Protein AF-0000000078473807 (afdb_homodimer)

Secondary structure (DSSP, 8-state):
-GGG--TT--EEEE--TT-B-S-HHHHHHHHTTS-TTS--EEE---S-HHHHHHH-S---GGG-EEEEHHHHHHHHHTHHHHHHS-S-S-HHHHHHHHHHHH-----EE-TTB------B--HHHHTS----SBB--GGG-BTTB---HHHHGGGGGT-TT-TT-EEEETTTEEEETTTEEEE-TT--BTT----S---TTSPPB-TTSEEE-BSS----HHHH-SEEEPPPTTT-EEEEEEEEEEEE-TTS-EEEEEEEEEPPPB-SS-BPPPEEEEEEEE--/--TT--TT--EEEE--TT-B-S-HHHHHHHHTTS-TTS--EEE---S-HHHHHHH-S---GGG-EEEEHHHHHHHHHTHHHHHHS-S-S-HHHHHHHHHHHH-----EE-TTB------B--HHHHTS----SBB--GGG-BTTB---HHHHGGGGGT-TT-TT-EEEETTTEEEETTTEEEE-TT--BTT----S---TTSPPB-TTSEEE-BSS----HHHH-SEEEPPPTTT-EEEEEEEEEEEE-TTS-EEEEEEEEEPPPB-SS-BPPPEEEEEEEE--

Organism: Uncinula necator (NCBI:txid52586)

Solvent-accessible surface area (backbone atoms only — not comparable to full-atom values): 30952 Å² total; per-residue (Å²): 112,74,84,74,55,56,95,80,59,47,67,49,74,47,66,42,97,49,40,43,63,75,22,67,68,60,42,48,56,58,53,66,77,50,68,46,83,40,71,39,44,36,19,8,51,47,39,26,45,68,54,32,59,72,74,40,79,41,38,32,34,34,20,27,30,39,23,14,47,54,35,42,46,55,48,60,78,40,38,67,65,41,67,72,62,55,90,59,88,50,64,40,58,42,52,44,52,39,41,26,61,76,35,73,60,55,63,44,70,38,79,39,24,26,27,53,65,65,54,54,26,52,58,20,65,59,62,24,61,63,69,62,44,20,36,23,55,44,85,77,29,37,66,93,34,79,48,56,58,72,44,24,43,51,52,37,80,80,35,65,77,42,55,40,38,66,46,80,49,93,79,43,31,37,35,20,34,54,50,36,39,35,35,26,83,70,59,29,63,63,84,62,79,60,85,60,90,68,65,85,82,50,72,62,41,61,69,75,31,22,35,52,47,41,76,62,92,67,53,29,61,71,59,53,24,21,64,38,75,58,73,50,71,81,52,40,42,63,24,34,56,71,48,51,43,83,43,66,43,98,84,67,41,69,25,38,41,36,35,26,38,27,80,41,56,78,47,102,84,48,74,44,64,68,43,77,50,75,46,75,47,70,76,129,111,74,85,74,54,57,95,80,59,47,66,46,75,49,64,41,98,49,39,44,63,73,22,65,67,60,43,50,58,59,53,66,76,50,67,46,83,40,70,39,45,35,20,8,51,46,38,24,44,67,54,33,60,72,74,39,78,42,36,32,34,34,20,26,28,39,25,13,49,56,35,42,46,55,47,61,79,42,38,68,66,41,67,72,62,55,91,60,89,51,63,41,59,41,54,44,52,40,40,27,60,75,36,75,62,56,63,43,69,37,79,38,24,26,28,51,65,64,55,52,26,49,59,19,64,59,62,23,61,62,70,63,43,19,36,24,56,42,85,77,30,37,65,92,34,79,50,56,58,72,43,24,44,50,52,38,80,79,34,68,76,42,54,40,37,68,45,81,48,96,80,44,33,37,34,19,35,53,52,34,39,35,36,27,81,70,58,29,62,64,85,62,79,60,84,60,90,68,64,85,84,49,72,63,41,62,68,75,32,21,34,52,48,39,77,64,93,67,52,30,62,74,57,56,23,21,63,39,75,58,72,50,70,81,51,40,43,62,23,35,57,70,49,49,43,84,42,66,43,98,84,68,42,68,26,38,42,35,36,26,39,27,80,40,56,79,46,101,84,49,74,46,66,68,43,77,47,78,47,78,46,68,76,131

pLDDT: mean 90.56, std 11.17, range [39.12, 98.81]

Sequence (568 aa):
MYEARDNDTQWITCIDDDTFFPSIHDLQAMLANYDPKKQYYIGSLSEDWWAVKHYGLMAFGGAGIFLSLPMAEIIYKNRDSCGQNLRTTAGDITVMDCIYKFSTTKLTNVPALHQVDIHGDVSGLYESGREILSLHHWKEGSAGHKLEIEKMHLINSLCDSCFLQRWQFSSDLLLTNGFSITTYPHGHIANQENSGHVNLDVKKVSLDDVESTWNDDLDVLHSLAPTRQKMSSDSKKTYRLLDSVLIQDNNKRLAVHQIYILKGEENDHEIQGDSIMSLIWRRDMYEARDNDTQWITCIDDDTFFPSIHDLQAMLANYDPKKQYYIGSLSEDWWAVKHYGLMAFGGAGIFLSLPMAEIIYKNRDSCGQNLRTTAGDITVMDCIYKFSTTKLTNVPALHQVDIHGDVSGLYESGREILSLHHWKEGSAGHKLEIEKMHLINSLCDSCFLQRWQFSSDLLLTNGFSITTYPHGHIANQENSGHVNLDVKKVSLDDVESTWNDDLDVLHSLAPTRQKMSSDSKKTYRLLDSVLIQDNNKRLAVHQIYILKGEENDHEIQGDSIMSLIWRRD

Structure (mmCIF, N/CA/C/O backbone):
data_AF-0000000078473807-model_v1
#
loop_
_entity.id
_entity.type
_entity.pdbx_description
1 polymer 'Putative glycosyltransferase family 31 protein'
#
loop_
_atom_site.group_PDB
_atom_site.id
_atom_site.type_symbol
_atom_site.label_atom_id
_atom_site.label_alt_id
_atom_site.label_comp_id
_atom_site.label_asym_id
_atom_site.label_entity_id
_atom_site.label_seq_id
_atom_site.pdbx_PDB_ins_code
_atom_site.Cartn_x
_atom_site.Cartn_y
_atom_site.Cartn_z
_atom_site.occupancy
_atom_site.B_iso_or_equiv
_atom_site.auth_seq_id
_atom_site.auth_comp_id
_atom_site.auth_asym_id
_atom_site.auth_atom_id
_atom_site.pdbx_PDB_model_num
ATOM 1 N N . MET A 1 1 ? -25.109 -0.796 6.512 1 85.5 1 MET A N 1
ATOM 2 C CA . MET A 1 1 ? -24.703 0.23 5.559 1 85.5 1 MET A CA 1
ATOM 3 C C . MET A 1 1 ? -24.938 -0.23 4.125 1 85.5 1 MET A C 1
ATOM 5 O O . MET A 1 1 ? -25.5 0.512 3.318 1 85.5 1 MET A O 1
ATOM 9 N N . TYR A 1 2 ? -24.547 -1.522 3.781 1 87.94 2 TYR A N 1
ATOM 10 C CA . TYR A 1 2 ? -24.719 -2.027 2.426 1 87.94 2 TYR A CA 1
ATOM 11 C C . TYR A 1 2 ? -26.203 -2.08 2.059 1 87.94 2 TYR A C 1
ATOM 13 O O . TYR A 1 2 ? -26.578 -1.742 0.936 1 87.94 2 TYR A O 1
ATOM 21 N N . GLU A 1 3 ? -26.969 -2.477 2.977 1 89.12 3 GLU A N 1
ATOM 22 C CA . GLU A 1 3 ? -28.406 -2.594 2.727 1 89.12 3 GLU A CA 1
ATOM 23 C C . GLU A 1 3 ? -29.031 -1.226 2.486 1 89.12 3 GLU A C 1
ATOM 25 O O . GLU A 1 3 ? -30.078 -1.123 1.834 1 89.12 3 GLU A O 1
ATOM 30 N N . ALA A 1 4 ? -28.453 -0.2 2.982 1 89.75 4 ALA A N 1
ATOM 31 C CA . ALA A 1 4 ? -29 1.149 2.887 1 89.75 4 ALA A CA 1
ATOM 32 C C . ALA A 1 4 ? -28.578 1.821 1.582 1 89.75 4 ALA A C 1
ATOM 34 O O . ALA A 1 4 ? -28.969 2.961 1.311 1 89.75 4 ALA A O 1
ATOM 35 N N . ARG A 1 5 ? -27.906 1.063 0.68 1 88.81 5 ARG A N 1
ATOM 36 C CA . ARG A 1 5 ? -27.406 1.645 -0.56 1 88.81 5 ARG A CA 1
ATOM 37 C C . ARG A 1 5 ? -28.531 1.936 -1.532 1 88.81 5 ARG A C 1
ATOM 39 O O . ARG A 1 5 ? -29.594 1.312 -1.458 1 88.81 5 ARG A O 1
ATOM 46 N N . ASP A 1 6 ? -28.281 2.918 -2.326 1 91.31 6 ASP A N 1
ATOM 47 C CA . ASP A 1 6 ? -29.203 3.203 -3.428 1 91.31 6 ASP A CA 1
ATOM 48 C C . ASP A 1 6 ? -28.453 3.205 -4.766 1 91.31 6 ASP A C 1
ATOM 50 O O . ASP A 1 6 ? -27.312 2.754 -4.852 1 91.31 6 ASP A O 1
ATOM 54 N N . ASN A 1 7 ? -29.094 3.66 -5.809 1 90.38 7 ASN A N 1
ATOM 55 C CA . ASN A 1 7 ? -28.547 3.561 -7.152 1 90.38 7 ASN A CA 1
ATOM 56 C C . ASN A 1 7 ? -27.359 4.508 -7.348 1 90.38 7 ASN A C 1
ATOM 58 O O . ASN A 1 7 ? -26.562 4.336 -8.273 1 90.38 7 ASN A O 1
ATOM 62 N N . ASP A 1 8 ? -27.234 5.465 -6.438 1 92.06 8 ASP A N 1
ATOM 63 C CA . ASP A 1 8 ? -26.188 6.469 -6.602 1 92.06 8 ASP A CA 1
ATOM 64 C C . ASP A 1 8 ? -25 6.168 -5.691 1 92.06 8 ASP A C 1
ATOM 66 O O . ASP A 1 8 ? -23.969 6.832 -5.781 1 92.06 8 ASP A O 1
ATOM 70 N N . THR A 1 9 ? -25.141 5.156 -4.871 1 94.5 9 THR A N 1
ATOM 71 C CA . THR A 1 9 ? -24.078 4.816 -3.947 1 94.5 9 THR A CA 1
ATOM 72 C C . THR A 1 9 ? -22.906 4.156 -4.688 1 94.5 9 THR A C 1
ATOM 74 O O . THR A 1 9 ? -23.109 3.176 -5.41 1 94.5 9 THR A O 1
ATOM 77 N N . GLN A 1 10 ? -21.766 4.719 -4.523 1 94.56 10 GLN A N 1
ATOM 78 C CA . GLN A 1 10 ? -20.578 4.148 -5.164 1 94.56 10 GLN A CA 1
ATOM 79 C C . GLN A 1 10 ? -19.609 3.598 -4.129 1 94.56 10 GLN A C 1
ATOM 81 O O . GLN A 1 10 ? -18.906 2.615 -4.383 1 94.56 10 GLN A O 1
ATOM 86 N N . TRP A 1 11 ? -19.641 4.227 -2.982 1 97.25 11 TRP A N 1
ATOM 87 C CA . TRP A 1 11 ? -18.703 3.859 -1.931 1 97.25 11 TRP A CA 1
ATOM 88 C C . TRP A 1 11 ? -19.391 3.779 -0.578 1 97.25 11 TRP A C 1
ATOM 90 O O . TRP A 1 11 ? -20.328 4.539 -0.309 1 97.25 11 TRP A O 1
ATOM 100 N N . ILE A 1 12 ? -18.953 2.873 0.211 1 97.19 12 ILE A N 1
ATOM 101 C CA . ILE A 1 12 ? -19.344 2.789 1.612 1 97.19 12 ILE A CA 1
ATOM 102 C C . ILE A 1 12 ? -18.141 3.039 2.506 1 97.19 12 ILE A C 1
ATOM 104 O O . ILE A 1 12 ? -17.078 2.42 2.324 1 97.19 12 ILE A O 1
ATOM 108 N N . THR A 1 13 ? -18.312 3.936 3.416 1 96.88 13 THR A N 1
ATOM 109 C CA . THR A 1 13 ? -17.188 4.352 4.246 1 96.88 13 THR A CA 1
ATOM 110 C C . THR A 1 13 ? -17.453 4.039 5.715 1 96.88 13 THR A C 1
ATOM 112 O O . THR A 1 13 ? -18.547 4.293 6.219 1 96.88 13 THR A O 1
ATOM 115 N N . CYS A 1 14 ? -16.469 3.404 6.336 1 95.88 14 CYS A N 1
ATOM 116 C CA . CYS A 1 14 ? -16.469 3.195 7.781 1 95.88 14 CYS A CA 1
ATOM 117 C C . CYS A 1 14 ? -15.5 4.141 8.469 1 95.88 14 CYS A C 1
ATOM 119 O O . CYS A 1 14 ? -14.336 4.234 8.07 1 95.88 14 CYS A O 1
ATOM 121 N N . ILE A 1 15 ? -15.977 4.867 9.477 1 95.5 15 ILE A N 1
ATOM 122 C CA . ILE A 1 15 ? -15.117 5.836 10.148 1 95.5 15 ILE A CA 1
ATOM 123 C C . ILE A 1 15 ? -15.273 5.703 11.656 1 95.5 15 ILE A C 1
ATOM 125 O O . ILE A 1 15 ? -16.188 5.031 12.141 1 95.5 15 ILE A O 1
ATOM 129 N N . ASP A 1 16 ? -14.344 6.266 12.398 1 95 16 ASP A N 1
ATOM 130 C CA . ASP A 1 16 ? -14.469 6.41 13.844 1 95 16 ASP A CA 1
ATOM 131 C C . ASP A 1 16 ? -15.258 7.664 14.211 1 95 16 ASP A C 1
ATOM 133 O O . ASP A 1 16 ? -15.492 8.523 13.359 1 95 16 ASP A O 1
ATOM 137 N N . ASP A 1 17 ? -15.664 7.773 15.461 1 93.44 17 ASP A N 1
ATOM 138 C CA . ASP A 1 17 ? -16.516 8.875 15.891 1 93.44 17 ASP A CA 1
ATOM 139 C C . ASP A 1 17 ? -15.734 10.188 15.93 1 93.44 17 ASP A C 1
ATOM 141 O O . ASP A 1 17 ? -16.328 11.266 15.977 1 93.44 17 ASP A O 1
ATOM 145 N N . ASP A 1 18 ? -14.414 10.156 15.844 1 95 18 ASP A N 1
ATOM 146 C CA . ASP A 1 18 ? -13.625 11.383 15.82 1 95 18 ASP A CA 1
ATOM 147 C C . ASP A 1 18 ? -12.773 11.469 14.562 1 95 18 ASP A C 1
ATOM 149 O O . ASP A 1 18 ? -11.688 12.055 14.578 1 95 18 ASP A O 1
ATOM 153 N N . THR A 1 19 ? -13.195 10.766 13.539 1 96.94 19 THR A N 1
ATOM 154 C CA . THR A 1 19 ? -12.633 10.984 12.203 1 96.94 19 THR A CA 1
ATOM 155 C C . THR A 1 19 ? -13.188 12.266 11.594 1 96.94 19 THR A C 1
ATOM 157 O O . THR A 1 19 ? -14.383 12.547 11.703 1 96.94 19 THR A O 1
ATOM 160 N N . PHE A 1 20 ? -12.344 13.062 10.984 1 97.38 20 PHE A N 1
ATOM 161 C CA . PHE A 1 20 ? -12.758 14.312 10.359 1 97.38 20 PHE A CA 1
ATOM 162 C C . PHE A 1 20 ? -12.227 14.414 8.938 1 97.38 20 PHE A C 1
ATOM 164 O O . PHE A 1 20 ? -11.055 14.141 8.68 1 97.38 20 PHE A O 1
ATOM 171 N N . PHE A 1 21 ? -13.102 14.703 8.031 1 97.12 21 PHE A N 1
ATOM 172 C CA . PHE A 1 21 ? -12.727 14.945 6.641 1 97.12 21 PHE A CA 1
ATOM 173 C C . PHE A 1 21 ? -12.688 16.438 6.336 1 97.12 21 PHE A C 1
ATOM 175 O O . PHE A 1 21 ? -13.734 17.062 6.16 1 97.12 21 PHE A O 1
ATOM 182 N N . PRO A 1 22 ? -11.484 17.016 6.129 1 96.5 22 PRO A N 1
ATOM 183 C CA . PRO A 1 22 ? -11.336 18.469 5.906 1 96.5 22 PRO A CA 1
ATOM 184 C C . PRO A 1 22 ? -12.078 18.938 4.66 1 96.5 22 PRO A C 1
ATOM 186 O O . PRO A 1 22 ? -12.57 20.078 4.629 1 96.5 22 PRO A O 1
ATOM 189 N N . SER A 1 23 ? -12.156 18.156 3.664 1 96.31 23 SER A N 1
ATOM 190 C CA . SER A 1 23 ? -12.82 18.516 2.416 1 96.31 23 SER A CA 1
ATOM 191 C C . SER A 1 23 ? -13.445 17.297 1.75 1 96.31 23 SER A C 1
ATOM 193 O O . SER A 1 23 ? -12.727 16.422 1.26 1 96.31 23 SER A O 1
ATOM 195 N N . ILE A 1 24 ? -14.727 17.312 1.615 1 94.62 24 ILE A N 1
ATOM 196 C CA . ILE A 1 24 ? -15.422 16.219 0.946 1 94.62 24 ILE A CA 1
ATOM 197 C C . ILE A 1 24 ? -15.109 16.234 -0.547 1 94.62 24 ILE A C 1
ATOM 199 O O . ILE A 1 24 ? -14.992 15.188 -1.181 1 94.62 24 ILE A O 1
ATOM 203 N N . HIS A 1 25 ? -14.906 17.453 -0.993 1 95.38 25 HIS A N 1
ATOM 204 C CA . HIS A 1 25 ? -14.547 17.609 -2.398 1 95.38 25 HIS A CA 1
ATOM 205 C C . HIS A 1 25 ? -13.227 16.906 -2.713 1 95.38 25 HIS A C 1
ATOM 207 O O . HIS A 1 25 ? -13.133 16.172 -3.695 1 95.38 25 HIS A O 1
ATOM 213 N N . ASP A 1 26 ? -12.289 17.141 -1.887 1 96.81 26 ASP A N 1
ATOM 214 C CA . ASP A 1 26 ? -10.984 16.516 -2.104 1 96.81 26 ASP A CA 1
ATOM 215 C C . ASP A 1 26 ? -11.055 15.008 -1.913 1 96.81 26 ASP A C 1
ATOM 217 O O . ASP A 1 26 ? -10.391 14.25 -2.627 1 96.81 26 ASP A O 1
ATOM 221 N N . LEU A 1 27 ? -11.852 14.609 -0.971 1 97.5 27 LEU A N 1
ATOM 222 C CA . LEU A 1 27 ? -12.047 13.18 -0.746 1 97.5 27 LEU A CA 1
ATOM 223 C C . LEU A 1 27 ? -12.672 12.516 -1.969 1 97.5 27 LEU A C 1
ATOM 225 O O . LEU A 1 27 ? -12.219 11.453 -2.398 1 97.5 27 LEU A O 1
ATOM 229 N N . GLN A 1 28 ? -13.656 13.148 -2.533 1 96.75 28 GLN A N 1
ATOM 230 C CA . GLN A 1 28 ? -14.305 12.633 -3.732 1 96.75 28 GLN A CA 1
ATOM 231 C C . GLN A 1 28 ? -13.336 12.578 -4.906 1 96.75 28 GLN A C 1
ATOM 233 O O . GLN A 1 28 ? -13.359 11.633 -5.699 1 96.75 28 GLN A O 1
ATOM 238 N N . ALA A 1 29 ? -12.547 13.609 -4.992 1 97.06 29 ALA A N 1
ATOM 239 C CA . ALA A 1 29 ? -11.547 13.633 -6.055 1 97.06 29 ALA A CA 1
ATOM 240 C C . ALA A 1 29 ? -10.594 12.453 -5.93 1 97.06 29 ALA A C 1
ATOM 242 O O . ALA A 1 29 ? -10.227 11.828 -6.934 1 97.06 29 ALA A O 1
ATOM 243 N N . MET A 1 30 ? -10.211 12.109 -4.738 1 97.38 30 MET A N 1
ATOM 244 C CA . MET A 1 30 ? -9.352 10.953 -4.5 1 97.38 30 MET A CA 1
ATOM 245 C C . MET A 1 30 ? -10.047 9.656 -4.906 1 97.38 30 MET A C 1
ATOM 247 O O . MET A 1 30 ? -9.469 8.836 -5.621 1 97.38 30 MET A O 1
ATOM 251 N N . LEU A 1 31 ? -11.273 9.469 -4.566 1 98 31 LEU A N 1
ATOM 252 C CA . LEU A 1 31 ? -12.016 8.242 -4.848 1 98 31 LEU A CA 1
ATOM 253 C C . LEU A 1 31 ? -12.289 8.102 -6.34 1 98 31 LEU A C 1
ATOM 255 O O . LEU A 1 31 ? -12.438 6.988 -6.848 1 98 31 LEU A O 1
ATOM 259 N N . ALA A 1 32 ? -12.32 9.242 -7.031 1 97 32 ALA A N 1
ATOM 260 C CA . ALA A 1 32 ? -12.602 9.242 -8.461 1 97 32 ALA A CA 1
ATOM 261 C C . ALA A 1 32 ? -11.477 8.578 -9.25 1 97 32 ALA A C 1
ATOM 263 O O . ALA A 1 32 ? -11.656 8.227 -10.422 1 97 32 ALA A O 1
ATOM 264 N N . ASN A 1 33 ? -10.375 8.414 -8.617 1 95.06 33 ASN A N 1
ATOM 265 C CA . ASN A 1 33 ? -9.242 7.762 -9.281 1 95.0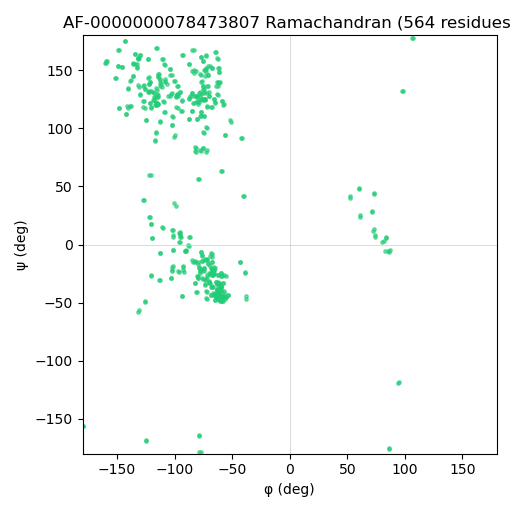6 33 ASN A CA 1
ATOM 266 C C . ASN A 1 33 ? -9.43 6.25 -9.352 1 95.06 33 ASN A C 1
ATOM 268 O O . ASN A 1 33 ? -8.641 5.551 -9.992 1 95.06 33 ASN A O 1
ATOM 272 N N . TYR A 1 34 ? -10.453 5.684 -8.734 1 96.56 34 TYR A N 1
ATOM 273 C CA . TYR A 1 34 ? -10.703 4.246 -8.68 1 96.56 34 TYR A CA 1
ATOM 274 C C . TYR A 1 34 ? -12.062 3.9 -9.273 1 96.56 34 TYR A C 1
ATOM 276 O O . TYR A 1 34 ? -13.031 4.633 -9.078 1 96.56 34 TYR A O 1
ATOM 284 N N . ASP A 1 35 ? -12.148 2.84 -10.008 1 96.5 35 ASP A N 1
ATOM 285 C CA . ASP A 1 35 ? -13.406 2.352 -10.57 1 96.5 35 ASP A CA 1
ATOM 286 C C . ASP A 1 35 ? -14.266 1.687 -9.492 1 96.5 35 ASP A C 1
ATOM 288 O O . ASP A 1 35 ? -13.945 0.59 -9.023 1 96.5 35 ASP A O 1
ATOM 292 N N . PRO A 1 36 ? -15.359 2.299 -9.133 1 96.44 36 PRO A N 1
ATOM 293 C CA . PRO A 1 36 ? -16.156 1.77 -8.016 1 96.44 36 PRO A CA 1
ATOM 294 C C . PRO A 1 36 ? -16.797 0.429 -8.344 1 96.44 36 PRO A C 1
ATOM 296 O O . PRO A 1 36 ? -17.359 -0.224 -7.461 1 96.44 36 PRO A O 1
ATOM 299 N N . LYS A 1 37 ? -16.75 -0.055 -9.57 1 96.75 37 LYS A N 1
ATOM 300 C CA . LYS A 1 37 ? -17.344 -1.33 -9.969 1 96.75 37 LYS A CA 1
ATOM 301 C C . LYS A 1 37 ? -16.391 -2.488 -9.68 1 96.75 37 LYS A C 1
ATOM 303 O O . LYS A 1 37 ? -16.797 -3.654 -9.742 1 96.75 37 LYS A O 1
ATOM 308 N N . LYS A 1 38 ? -15.188 -2.146 -9.438 1 97.31 38 LYS A N 1
ATOM 309 C CA . LYS A 1 38 ? -14.188 -3.152 -9.07 1 97.31 38 LYS A CA 1
ATOM 310 C C . LYS A 1 38 ? -14.094 -3.305 -7.555 1 97.31 38 LYS A C 1
ATOM 312 O O . LYS A 1 38 ? -14.633 -2.482 -6.809 1 97.31 38 LYS A O 1
ATOM 317 N N . GLN A 1 39 ? -13.516 -4.352 -7.137 1 97.94 39 GLN A N 1
ATOM 318 C CA . GLN A 1 39 ? -13.344 -4.578 -5.703 1 97.94 39 GLN A CA 1
ATOM 319 C C . GLN A 1 39 ? -12.188 -3.746 -5.152 1 97.94 39 GLN A C 1
ATOM 321 O O . GLN A 1 39 ? -11.023 -4.012 -5.457 1 97.94 39 GLN A O 1
ATOM 326 N N . TYR A 1 40 ? -12.562 -2.758 -4.344 1 98.56 40 TYR A N 1
ATOM 327 C CA . TYR A 1 40 ? -11.531 -1.919 -3.744 1 98.56 40 TYR A CA 1
ATOM 328 C C . TYR A 1 40 ? -11.672 -1.878 -2.229 1 98.56 40 TYR A C 1
ATOM 330 O O . TYR A 1 40 ? -12.789 -1.806 -1.706 1 98.56 40 TYR A O 1
ATOM 338 N N . TYR A 1 41 ? -10.656 -2.031 -1.55 1 98.75 41 TYR A N 1
ATOM 339 C CA . TYR A 1 41 ? -10.414 -1.804 -0.13 1 98.75 41 TYR A CA 1
ATOM 340 C C . TYR A 1 41 ? -9.375 -0.705 0.074 1 98.75 41 TYR A C 1
ATOM 342 O O . TYR A 1 41 ? -8.172 -0.955 -0.01 1 98.75 41 TYR A O 1
ATOM 350 N N . ILE A 1 42 ? -9.859 0.571 0.305 1 98.81 42 ILE A N 1
ATOM 351 C CA . ILE A 1 42 ? -9.008 1.755 0.321 1 98.81 42 ILE A CA 1
ATOM 352 C C . ILE A 1 42 ? -8.938 2.322 1.737 1 98.81 42 ILE A C 1
ATOM 354 O O . ILE A 1 42 ? -9.953 2.385 2.439 1 98.81 42 ILE A O 1
ATOM 358 N N . GLY A 1 43 ? -7.844 2.721 2.168 1 98.75 43 GLY A N 1
ATOM 359 C CA . GLY A 1 43 ? -7.594 3.336 3.463 1 98.75 43 GLY A CA 1
ATOM 360 C C . GLY A 1 43 ? -6.141 3.721 3.668 1 98.75 43 GLY A C 1
ATOM 361 O O . GLY A 1 43 ? -5.434 4.027 2.705 1 98.75 43 GLY A O 1
ATOM 362 N N . SER A 1 44 ? -5.781 3.814 4.914 1 98.62 44 SER A N 1
ATOM 363 C CA . SER A 1 44 ? -4.402 4.211 5.184 1 98.62 44 SER A CA 1
ATOM 364 C C . SER A 1 44 ? -3.861 3.516 6.43 1 98.62 44 SER A C 1
ATOM 366 O O . SER A 1 44 ? -4.625 3.182 7.34 1 98.62 44 SER A O 1
ATOM 368 N N . LEU A 1 45 ? -2.586 3.361 6.426 1 98.56 45 LEU A N 1
ATOM 369 C CA . LEU A 1 45 ? -1.86 2.812 7.566 1 98.56 45 LEU A CA 1
ATOM 370 C C . LEU A 1 45 ? -1.736 3.846 8.68 1 98.56 45 LEU A C 1
ATOM 372 O O . LEU A 1 45 ? -1.827 5.051 8.43 1 98.56 45 LEU A O 1
ATOM 376 N N . SER A 1 46 ? -1.517 3.283 9.867 1 97.88 46 SER A N 1
ATOM 377 C CA . SER A 1 46 ? -1.101 4.152 10.969 1 97.88 46 SER A CA 1
ATOM 378 C C . SER A 1 46 ? 0.227 4.836 10.656 1 97.88 46 SER A C 1
ATOM 380 O O . SER A 1 46 ? 1.09 4.258 9.992 1 97.88 46 SER A O 1
ATOM 382 N N . GLU A 1 47 ? 0.398 6.051 11.18 1 97.06 47 GLU A N 1
ATOM 383 C CA . GLU A 1 47 ? 1.694 6.711 11.062 1 97.06 47 GLU A CA 1
ATOM 384 C C . GLU A 1 47 ? 2.754 6 11.898 1 97.06 47 GLU A C 1
ATOM 386 O O . GLU A 1 47 ? 3.953 6.164 11.664 1 97.06 47 GLU A O 1
ATOM 391 N N . ASP A 1 48 ? 2.25 5.312 12.898 1 96.56 48 ASP A N 1
ATOM 392 C CA . ASP A 1 48 ? 3.143 4.574 13.789 1 96.56 48 ASP A CA 1
ATOM 393 C C . ASP A 1 48 ? 3.471 3.195 13.211 1 96.56 48 ASP A C 1
ATOM 395 O O . ASP A 1 48 ? 2.613 2.311 13.18 1 96.56 48 ASP A O 1
ATOM 399 N N . TRP A 1 49 ? 4.715 2.984 12.883 1 97.44 49 TRP A N 1
ATOM 400 C CA . TRP A 1 49 ? 5.121 1.712 12.289 1 97.44 49 TRP A CA 1
ATOM 401 C C . TRP A 1 49 ? 4.871 0.559 13.258 1 97.44 49 TRP A C 1
ATOM 403 O O . TRP A 1 49 ? 4.543 -0.552 12.836 1 97.44 49 TRP A O 1
ATOM 413 N N . TRP A 1 50 ? 5.004 0.815 14.539 1 96.69 50 TRP A N 1
ATOM 414 C CA . TRP A 1 50 ? 4.711 -0.226 15.516 1 96.69 50 TRP A CA 1
ATOM 415 C C . TRP A 1 50 ? 3.297 -0.767 15.328 1 96.69 50 TRP A C 1
ATOM 417 O O . TRP A 1 50 ? 3.078 -1.979 15.375 1 96.69 50 TRP A O 1
ATOM 427 N N . ALA A 1 51 ? 2.34 0.128 15.148 1 96.75 51 ALA A N 1
ATOM 428 C CA . ALA A 1 51 ? 0.954 -0.29 14.953 1 96.75 51 ALA A CA 1
ATOM 429 C C . ALA A 1 51 ? 0.806 -1.136 13.688 1 96.75 51 ALA A C 1
ATOM 431 O O . ALA A 1 51 ? 0.113 -2.154 13.695 1 96.75 51 ALA A O 1
ATOM 432 N N . VAL A 1 52 ? 1.437 -0.732 12.617 1 98 52 VAL A N 1
ATOM 433 C CA . VAL A 1 52 ? 1.375 -1.469 11.359 1 98 52 VAL A CA 1
ATOM 434 C C . VAL A 1 52 ? 1.954 -2.869 11.555 1 98 52 VAL A C 1
ATOM 436 O O . VAL A 1 52 ? 1.352 -3.859 11.133 1 98 52 VAL A O 1
ATOM 439 N N . LYS A 1 53 ? 3.1 -2.926 12.188 1 97.44 53 LYS A N 1
ATOM 440 C CA . LYS A 1 53 ? 3.742 -4.211 12.445 1 97.44 53 LYS A CA 1
ATOM 441 C C . LYS A 1 53 ? 2.82 -5.141 13.227 1 97.44 53 LYS A C 1
ATOM 443 O O . LYS A 1 53 ? 2.74 -6.336 12.938 1 97.44 53 LYS A O 1
ATOM 448 N N . HIS A 1 54 ? 2.197 -4.59 14.125 1 95.69 54 HIS A N 1
ATOM 449 C CA . HIS A 1 54 ? 1.443 -5.375 15.094 1 95.69 54 HIS A CA 1
ATOM 450 C C . HIS A 1 54 ? 0.091 -5.797 14.531 1 95.69 54 HIS A C 1
ATOM 452 O O . HIS A 1 54 ? -0.342 -6.934 14.727 1 95.69 54 HIS A O 1
ATOM 458 N N . TYR A 1 55 ? -0.577 -4.875 13.805 1 95.69 55 TYR A N 1
ATOM 459 C CA . TYR A 1 55 ? -1.952 -5.152 13.414 1 95.69 55 TYR A CA 1
ATOM 460 C C . TYR A 1 55 ? -2.021 -5.586 11.953 1 95.69 55 TYR A C 1
ATOM 462 O O . TYR A 1 55 ? -3.025 -6.152 11.516 1 95.69 55 TYR A O 1
ATOM 470 N N . GLY A 1 56 ? -0.975 -5.281 11.164 1 96 56 GLY A N 1
ATOM 471 C CA . GLY A 1 56 ? -0.932 -5.75 9.789 1 96 56 GLY A CA 1
ATOM 472 C C . GLY A 1 56 ? -1.182 -4.648 8.773 1 96 56 GLY A C 1
ATOM 473 O O . GLY A 1 56 ? -1.352 -3.484 9.148 1 96 56 GLY A O 1
ATOM 474 N N . LEU A 1 57 ? -1.099 -5.02 7.555 1 97.81 57 LEU A N 1
ATOM 475 C CA . LEU A 1 57 ? -1.386 -4.109 6.449 1 97.81 57 LEU A CA 1
ATOM 476 C C . LEU A 1 57 ? -2.887 -3.889 6.305 1 97.81 57 LEU A C 1
ATOM 478 O O . LEU A 1 57 ? -3.525 -4.484 5.434 1 97.81 57 LEU A O 1
ATOM 482 N N . MET A 1 58 ? -3.42 -3 7.082 1 97.94 58 MET A N 1
ATOM 483 C CA . MET A 1 58 ? -4.859 -2.766 7.125 1 97.94 58 MET A CA 1
ATOM 484 C C . MET A 1 58 ? -5.172 -1.275 7.039 1 97.94 58 MET A C 1
ATOM 486 O O . MET A 1 58 ? -4.293 -0.44 7.258 1 97.94 58 MET A O 1
ATOM 490 N N . ALA A 1 59 ? -6.387 -1.021 6.656 1 98.62 59 ALA A N 1
ATOM 491 C CA . ALA A 1 59 ? -6.895 0.345 6.762 1 98.62 59 ALA A CA 1
ATOM 492 C C . ALA A 1 59 ? -7.266 0.683 8.203 1 98.62 59 ALA A C 1
ATOM 494 O O . ALA A 1 59 ? -8.219 0.12 8.758 1 98.62 59 ALA A O 1
ATOM 495 N N . PHE A 1 60 ? -6.562 1.568 8.758 1 98.44 60 PHE A N 1
ATOM 496 C CA . PHE A 1 60 ? -6.871 1.96 10.125 1 98.44 60 PHE A CA 1
ATOM 497 C C . PHE A 1 60 ? -8.117 2.832 10.172 1 98.44 60 PHE A C 1
ATOM 499 O O . PHE A 1 60 ? -8.258 3.77 9.383 1 98.44 60 PHE A O 1
ATOM 506 N N . GLY A 1 61 ? -8.992 2.551 11.07 1 97.44 61 GLY A N 1
ATOM 507 C CA . GLY A 1 61 ? -10.359 3.061 11.062 1 97.44 61 GLY A CA 1
ATOM 508 C C . GLY A 1 61 ? -10.43 4.57 11.195 1 97.44 61 GLY A C 1
ATOM 509 O O . GLY A 1 61 ? -11.32 5.207 10.633 1 97.44 61 GLY A O 1
ATOM 510 N N . GLY A 1 62 ? -9.539 5.117 11.914 1 97.31 62 GLY A N 1
ATOM 511 C CA . GLY A 1 62 ? -9.555 6.555 12.141 1 97.31 62 GLY A CA 1
ATOM 512 C C . GLY A 1 62 ? -9.266 7.355 10.883 1 97.31 62 GLY A C 1
ATOM 513 O O . GLY A 1 62 ? -9.672 8.516 10.773 1 97.31 62 GLY A O 1
ATOM 514 N N . ALA A 1 63 ? -8.539 6.766 9.938 1 98.31 63 ALA A N 1
ATOM 515 C CA . ALA A 1 63 ? -8.211 7.43 8.68 1 98.31 63 ALA A CA 1
ATOM 516 C C . ALA A 1 63 ? -9.367 7.316 7.688 1 98.31 63 ALA A C 1
ATOM 518 O O . ALA A 1 63 ? -9.398 8.023 6.676 1 98.31 63 ALA A O 1
ATOM 519 N N . GLY A 1 64 ? -10.289 6.406 8.008 1 98.44 64 GLY A N 1
ATOM 520 C CA . GLY A 1 64 ? -11.367 6.086 7.078 1 98.44 64 GLY A CA 1
ATOM 521 C C . GLY A 1 64 ? -11.102 4.832 6.266 1 98.44 64 GLY A C 1
ATOM 522 O O . GLY A 1 64 ? -9.984 4.621 5.789 1 98.44 64 GLY A O 1
ATOM 523 N N . ILE A 1 65 ? -12.102 3.967 6.223 1 98.69 65 ILE A N 1
ATOM 524 C CA . ILE A 1 65 ? -12.086 2.779 5.375 1 98.69 65 ILE A CA 1
ATOM 525 C C . ILE A 1 65 ? -13.086 2.945 4.234 1 98.69 65 ILE A C 1
ATOM 527 O O . ILE A 1 65 ? -14.273 3.176 4.473 1 98.69 65 ILE A O 1
ATOM 531 N N . PHE A 1 66 ? -12.648 2.846 3.037 1 98.81 66 PHE A N 1
ATOM 532 C CA . PHE A 1 66 ? -13.5 3.033 1.868 1 98.81 66 PHE A CA 1
ATOM 533 C C . PHE A 1 66 ? -13.641 1.734 1.085 1 98.81 66 PHE A C 1
ATOM 535 O O . PHE A 1 66 ? -12.641 1.177 0.617 1 98.81 66 PHE A O 1
ATOM 542 N N . LEU A 1 67 ? -14.852 1.304 0.955 1 98.62 67 LEU A N 1
ATOM 543 C CA . LEU A 1 67 ? -15.164 0.055 0.269 1 98.62 67 LEU A CA 1
ATOM 544 C C . LEU A 1 67 ? -16.016 0.314 -0.966 1 98.62 67 LEU A C 1
ATOM 546 O O . LEU A 1 67 ? -17.031 1.022 -0.892 1 98.62 67 LEU A O 1
ATOM 550 N N . SER A 1 68 ? -15.578 -0.188 -2.086 1 98.25 68 SER A N 1
ATOM 551 C CA . SER A 1 68 ? -16.484 -0.192 -3.234 1 98.25 68 SER A CA 1
ATOM 552 C C . SER A 1 68 ? -17.688 -1.081 -2.982 1 98.25 68 SER A C 1
ATOM 554 O O . SER A 1 68 ? -17.703 -1.865 -2.031 1 98.25 68 SER A O 1
ATOM 556 N N . LEU A 1 69 ? -18.672 -0.959 -3.773 1 97.19 69 LEU A N 1
ATOM 557 C CA . LEU A 1 69 ? -19.906 -1.704 -3.545 1 97.19 69 LEU A CA 1
ATOM 558 C C . LEU A 1 69 ? -19.672 -3.203 -3.697 1 97.19 69 LEU A C 1
ATOM 560 O O . LEU A 1 69 ? -20.141 -3.994 -2.873 1 97.19 69 LEU A O 1
ATOM 564 N N . PRO A 1 70 ? -18.906 -3.635 -4.742 1 97.81 70 PRO A N 1
ATOM 565 C CA . PRO A 1 70 ? -18.641 -5.074 -4.816 1 97.81 70 PRO A CA 1
ATOM 566 C C . PRO A 1 70 ? -17.906 -5.602 -3.586 1 97.81 70 PRO A C 1
ATOM 568 O O . PRO A 1 70 ? -18.172 -6.723 -3.139 1 97.81 70 PRO A O 1
ATOM 571 N N . MET A 1 71 ? -17.016 -4.836 -3.057 1 98 71 MET A N 1
ATOM 572 C CA . MET A 1 71 ? -16.297 -5.254 -1.851 1 98 71 MET A CA 1
ATOM 573 C C . MET A 1 71 ? -17.25 -5.293 -0.652 1 98 71 MET A C 1
ATOM 575 O O . MET A 1 71 ? -17.203 -6.234 0.14 1 98 71 MET A O 1
ATOM 579 N N . ALA A 1 72 ? -18.078 -4.293 -0.537 1 97.44 72 ALA A N 1
ATOM 580 C CA . ALA A 1 72 ? -19.062 -4.242 0.544 1 97.44 72 ALA A CA 1
ATOM 581 C C . ALA A 1 72 ? -20.016 -5.43 0.469 1 97.44 72 ALA A C 1
ATOM 583 O O . ALA A 1 72 ? -20.438 -5.957 1.499 1 97.44 72 ALA A O 1
ATOM 584 N N . GLU A 1 73 ? -20.359 -5.77 -0.7 1 97.25 73 GLU A N 1
ATOM 585 C CA . GLU A 1 73 ? -21.234 -6.914 -0.888 1 97.25 73 GLU A CA 1
ATOM 586 C C . GLU A 1 73 ? -20.609 -8.195 -0.339 1 97.25 73 GLU A C 1
ATOM 588 O O . GLU A 1 73 ? -21.297 -8.984 0.323 1 97.25 73 GLU A O 1
ATOM 593 N N . ILE A 1 74 ? -19.359 -8.398 -0.659 1 96.81 74 ILE A N 1
ATOM 594 C CA . ILE A 1 74 ? -18.641 -9.578 -0.165 1 96.81 74 ILE A CA 1
ATOM 595 C C . ILE A 1 74 ? -18.703 -9.609 1.36 1 96.81 74 ILE A C 1
ATOM 597 O O . ILE A 1 74 ? -18.984 -10.641 1.96 1 96.81 74 ILE A O 1
ATOM 601 N N . ILE A 1 75 ? -18.438 -8.5 1.978 1 96 75 ILE A N 1
ATOM 602 C CA . ILE A 1 75 ? -18.469 -8.422 3.434 1 96 75 ILE A CA 1
ATOM 603 C C . ILE A 1 75 ? -19.875 -8.703 3.941 1 96 75 ILE A C 1
ATOM 605 O O . ILE A 1 75 ? -20.062 -9.469 4.887 1 96 75 ILE A O 1
ATOM 609 N N . TYR A 1 76 ? -20.812 -8.086 3.275 1 95.56 76 TYR A N 1
ATOM 610 C CA . TYR A 1 76 ? -22.203 -8.234 3.684 1 95.56 76 TYR A CA 1
ATOM 611 C C . TYR A 1 76 ? -22.656 -9.688 3.611 1 95.56 76 TYR A C 1
ATOM 613 O O . TYR A 1 76 ? -23.281 -10.203 4.539 1 95.56 76 TYR A O 1
ATOM 621 N N . LYS A 1 77 ? -22.359 -10.391 2.555 1 96.12 77 LYS A N 1
ATOM 622 C CA . LYS A 1 77 ? -22.766 -11.773 2.342 1 96.12 77 LYS A CA 1
ATOM 623 C C . LYS A 1 77 ? -22.094 -12.711 3.346 1 96.12 77 LYS A C 1
ATOM 625 O O . LYS A 1 77 ? -22.609 -13.789 3.635 1 96.12 77 LYS A O 1
ATOM 630 N N . ASN A 1 78 ? -20.969 -12.281 3.82 1 95.06 78 ASN A N 1
ATOM 631 C CA . ASN A 1 78 ? -20.234 -13.141 4.742 1 95.06 78 ASN A CA 1
ATOM 632 C C . ASN A 1 78 ? -20.219 -12.578 6.156 1 95.06 78 ASN A C 1
ATOM 634 O O . ASN A 1 78 ? -19.375 -12.93 6.973 1 95.06 78 ASN A O 1
ATOM 638 N N . ARG A 1 79 ? -21.062 -11.633 6.469 1 91.38 79 ARG A N 1
ATOM 639 C CA . ARG A 1 79 ? -21.047 -10.867 7.715 1 91.38 79 ARG A CA 1
ATOM 640 C C . ARG A 1 79 ? -21.203 -11.789 8.922 1 91.38 79 ARG A C 1
ATOM 642 O O . ARG A 1 79 ? -20.656 -11.523 9.984 1 91.38 79 ARG A O 1
ATOM 649 N N . ASP A 1 80 ? -21.984 -12.82 8.812 1 91.44 80 ASP A N 1
ATOM 650 C CA . ASP A 1 80 ? -22.188 -13.742 9.922 1 91.44 80 ASP A CA 1
ATOM 651 C C . ASP A 1 80 ? -20.891 -14.469 10.273 1 91.44 80 ASP A C 1
ATOM 653 O O . ASP A 1 80 ? -20.516 -14.562 11.445 1 91.44 80 ASP A O 1
ATOM 657 N N . SER A 1 81 ? -20.266 -14.969 9.25 1 90.19 81 SER A N 1
ATOM 658 C CA . SER A 1 81 ? -18.984 -15.648 9.469 1 90.19 81 SER A CA 1
ATOM 659 C C . SER A 1 81 ? -17.953 -14.695 10.055 1 90.19 81 SER A C 1
ATOM 661 O O . SER A 1 81 ? -17.203 -15.062 10.961 1 90.19 81 SER A O 1
ATOM 663 N N . CYS A 1 82 ? -17.891 -13.477 9.555 1 90.06 82 CYS A N 1
ATOM 664 C CA . CYS A 1 82 ? -16.891 -12.5 9.977 1 90.06 82 CYS A CA 1
ATOM 665 C C . CYS A 1 82 ? -17.219 -11.961 11.367 1 90.06 82 CYS A C 1
ATOM 667 O O . CYS A 1 82 ? -16.297 -11.68 12.148 1 90.06 82 CYS A O 1
ATOM 669 N N . GLY A 1 83 ? -18.469 -11.836 11.695 1 85.88 83 GLY A N 1
ATOM 670 C CA . GLY A 1 83 ? -18.891 -11.297 12.977 1 85.88 83 GLY A CA 1
ATOM 671 C C . GLY A 1 83 ? -18.766 -12.297 14.109 1 85.88 83 GLY A C 1
ATOM 672 O O . GLY A 1 83 ? -18.656 -11.914 15.273 1 85.88 83 GLY A O 1
ATOM 673 N N . GLN A 1 84 ? -18.75 -13.5 13.844 1 81.88 84 GLN A N 1
ATOM 674 C CA . GLN A 1 84 ? -18.75 -14.547 14.867 1 81.88 84 GLN A CA 1
ATOM 675 C C . GLN A 1 84 ? -17.328 -14.961 15.211 1 81.88 84 GLN A C 1
ATOM 677 O O . GLN A 1 84 ? -17.078 -15.531 16.281 1 81.88 84 GLN A O 1
ATOM 682 N N . ASN A 1 85 ? -16.391 -14.695 14.383 1 75.56 85 ASN A N 1
ATOM 683 C CA . ASN A 1 85 ? -15.016 -15.125 14.578 1 75.56 85 ASN A CA 1
ATOM 684 C C . ASN A 1 85 ? -14.062 -13.938 14.633 1 75.56 85 ASN A C 1
ATOM 686 O O . ASN A 1 85 ? -13.109 -13.867 13.852 1 75.56 85 ASN A O 1
ATOM 690 N N . LEU A 1 86 ? -14.352 -13.133 15.594 1 76.06 86 LEU A N 1
ATOM 691 C CA . LEU A 1 86 ? -13.555 -11.914 15.688 1 76.06 86 LEU A CA 1
ATOM 692 C C . LEU A 1 86 ? -12.227 -12.188 16.375 1 76.06 86 LEU A C 1
ATOM 694 O O . LEU A 1 86 ? -12.188 -12.805 17.453 1 76.06 86 LEU A O 1
ATOM 698 N N . ARG A 1 87 ? -11.203 -11.844 15.664 1 77.12 87 ARG A N 1
ATOM 699 C CA . ARG A 1 87 ? -9.883 -11.914 16.281 1 77.12 87 ARG A CA 1
ATOM 700 C C . ARG A 1 87 ? -9.742 -10.883 17.406 1 77.12 87 ARG A C 1
ATOM 702 O O . ARG A 1 87 ? -9.086 -11.133 18.406 1 77.12 87 ARG A O 1
ATOM 709 N N . THR A 1 88 ? -10.352 -9.703 17.172 1 81.44 88 THR A N 1
ATOM 710 C CA . THR A 1 88 ? -10.352 -8.602 18.125 1 81.44 88 THR A CA 1
ATOM 711 C C . THR A 1 88 ? -11.695 -7.875 18.109 1 81.44 88 THR A C 1
ATOM 713 O O . THR A 1 88 ? -12.562 -8.188 17.297 1 81.44 88 THR A O 1
ATOM 716 N N . THR A 1 89 ? -11.828 -6.895 19.047 1 80.38 89 THR A N 1
ATOM 717 C CA . THR A 1 89 ? -13.039 -6.086 19.062 1 80.38 89 THR A CA 1
ATOM 718 C C . THR A 1 89 ? -12.883 -4.848 18.188 1 80.38 89 THR A C 1
ATOM 720 O O . THR A 1 89 ? -13.852 -4.125 17.953 1 80.38 89 THR A O 1
ATOM 723 N N . ALA A 1 90 ? -11.758 -4.645 17.672 1 85.69 90 ALA A N 1
ATOM 724 C CA . ALA A 1 90 ? -11.539 -3.484 16.797 1 85.69 90 ALA A CA 1
ATOM 725 C C . ALA A 1 90 ? -12.188 -3.686 15.438 1 85.69 90 ALA A C 1
ATOM 727 O O . ALA A 1 90 ? -11.898 -4.66 14.742 1 85.69 90 ALA A O 1
ATOM 728 N N . GLY A 1 91 ? -13.008 -2.797 15.039 1 90.31 91 GLY A N 1
ATOM 729 C CA . GLY A 1 91 ? -13.797 -2.916 13.82 1 90.31 91 GLY A CA 1
ATOM 730 C C . GLY A 1 91 ? -12.945 -2.967 12.57 1 90.31 91 GLY A C 1
ATOM 731 O O . GLY A 1 91 ? -13.258 -3.695 11.625 1 90.31 91 GLY A O 1
ATOM 732 N N . ASP A 1 92 ? -11.875 -2.166 12.578 1 94.62 92 ASP A N 1
ATOM 733 C CA . ASP A 1 92 ? -11.062 -2.109 11.367 1 94.62 92 ASP A CA 1
ATOM 734 C C . ASP A 1 92 ? -10.305 -3.42 11.156 1 94.62 92 ASP A C 1
ATOM 736 O O . ASP A 1 92 ? -10.117 -3.855 10.016 1 94.62 92 ASP A O 1
ATOM 740 N N . ILE A 1 93 ? -9.891 -4.121 12.227 1 95 93 ILE A N 1
ATOM 741 C CA . ILE A 1 93 ? -9.258 -5.43 12.102 1 95 93 ILE A CA 1
ATOM 742 C C . ILE A 1 93 ? -10.266 -6.438 11.547 1 95 93 ILE A C 1
ATOM 744 O O . ILE A 1 93 ? -9.93 -7.246 10.68 1 95 93 ILE A O 1
ATOM 748 N N . THR A 1 94 ? -11.5 -6.367 12.055 1 93.94 94 THR A N 1
ATOM 749 C CA . THR A 1 94 ? -12.547 -7.27 11.594 1 93.94 94 THR A CA 1
ATOM 750 C C . THR A 1 94 ? -12.797 -7.094 10.102 1 93.94 94 THR A C 1
ATOM 752 O O . THR A 1 94 ? -12.977 -8.078 9.375 1 93.94 94 THR A O 1
ATOM 755 N N . VAL A 1 95 ? -12.852 -5.867 9.656 1 95.75 95 VAL A N 1
ATOM 756 C CA . VAL A 1 95 ? -13.062 -5.582 8.242 1 95.75 95 VAL A CA 1
ATOM 757 C C . VAL A 1 95 ? -11.93 -6.188 7.422 1 95.75 95 VAL A C 1
ATOM 759 O O . VAL A 1 95 ? -12.172 -6.867 6.422 1 95.75 95 VAL A O 1
ATOM 762 N N . MET A 1 96 ? -10.664 -5.961 7.812 1 96.81 96 MET A N 1
ATOM 763 C CA . MET A 1 96 ? -9.516 -6.52 7.109 1 96.81 96 MET A CA 1
ATOM 764 C C . MET A 1 96 ? -9.586 -8.039 7.07 1 96.81 96 MET A C 1
ATOM 766 O O . MET A 1 96 ? -9.43 -8.648 6.008 1 96.81 96 MET A O 1
ATOM 770 N N . ASP A 1 97 ? -9.844 -8.641 8.25 1 95.44 97 ASP A N 1
ATOM 771 C CA . ASP A 1 97 ? -9.891 -10.094 8.336 1 95.44 97 ASP A CA 1
ATOM 772 C C . ASP A 1 97 ? -10.945 -10.672 7.383 1 95.44 97 ASP A C 1
ATOM 774 O O . ASP A 1 97 ? -10.695 -11.672 6.715 1 95.44 97 ASP A O 1
ATOM 778 N N . CYS A 1 98 ? -12.07 -10.047 7.375 1 96 98 CYS A N 1
ATOM 779 C CA . CYS A 1 98 ? -13.148 -10.5 6.504 1 96 98 CYS A CA 1
ATOM 780 C C . CYS A 1 98 ? -12.75 -10.383 5.035 1 96 98 CYS A C 1
ATOM 782 O O . CYS A 1 98 ? -12.945 -11.328 4.262 1 96 98 CYS A O 1
ATOM 784 N N . ILE A 1 99 ? -12.203 -9.305 4.684 1 97.44 99 ILE A N 1
ATOM 785 C CA . ILE A 1 99 ? -11.805 -9.062 3.301 1 97.44 99 ILE A CA 1
ATOM 786 C C . ILE A 1 99 ? -10.734 -10.07 2.893 1 97.44 99 ILE A C 1
ATOM 788 O O . ILE A 1 99 ? -10.828 -10.688 1.829 1 97.44 99 ILE A O 1
ATOM 792 N N . TYR A 1 100 ? -9.758 -10.266 3.746 1 96.69 100 TYR A N 1
ATOM 793 C CA . TYR A 1 100 ? -8.633 -11.125 3.393 1 96.69 100 TYR A CA 1
ATOM 794 C C . TYR A 1 100 ? -9.023 -12.594 3.439 1 96.69 100 TYR A C 1
ATOM 796 O O . TYR A 1 100 ? -8.391 -13.43 2.801 1 96.69 100 TYR A O 1
ATOM 804 N N . LYS A 1 101 ? -10.047 -12.859 4.129 1 94.88 101 LYS A N 1
ATOM 805 C CA . LYS A 1 101 ? -10.531 -14.234 4.191 1 94.88 101 LYS A CA 1
ATOM 806 C C . LYS A 1 101 ? -11.391 -14.57 2.973 1 94.88 101 LYS A C 1
ATOM 808 O O . LYS A 1 101 ? -11.336 -15.688 2.457 1 94.88 101 LYS A O 1
ATOM 813 N N . PHE A 1 102 ? -12.133 -13.602 2.449 1 95.88 102 PHE A N 1
ATOM 814 C CA . PHE A 1 102 ? -13.18 -13.961 1.491 1 95.88 102 PHE A CA 1
ATOM 815 C C . PHE A 1 102 ? -12.93 -13.289 0.147 1 95.88 102 PHE A C 1
ATOM 817 O O . PHE A 1 102 ? -13.766 -13.359 -0.754 1 95.88 102 PHE A O 1
ATOM 824 N N . SER A 1 103 ? -11.867 -12.625 -0.026 1 96.94 103 SER A N 1
ATOM 825 C CA . SER A 1 103 ? -11.5 -12.031 -1.308 1 96.94 103 SER A CA 1
ATOM 826 C C . SER A 1 103 ? -9.984 -12 -1.484 1 96.94 103 SER A C 1
ATOM 828 O O . SER A 1 103 ? -9.234 -12.203 -0.526 1 96.94 103 SER A O 1
ATOM 830 N N . THR A 1 104 ? -9.547 -11.727 -2.662 1 96.31 104 THR A N 1
ATOM 831 C CA . THR A 1 104 ? -8.125 -11.609 -2.951 1 96.31 104 THR A CA 1
ATOM 832 C C . THR A 1 104 ? -7.684 -10.148 -2.902 1 96.31 104 THR A C 1
ATOM 834 O O . THR A 1 104 ? -6.508 -9.844 -3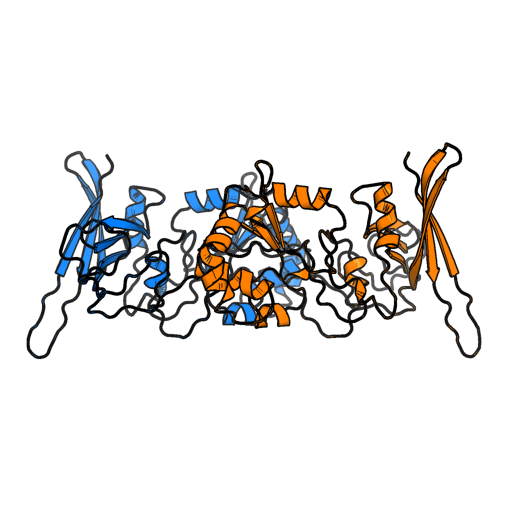.104 1 96.31 104 THR A O 1
ATOM 837 N N . THR A 1 105 ? -8.609 -9.258 -2.576 1 97.5 105 THR A N 1
ATOM 838 C CA . THR A 1 105 ? -8.328 -7.824 -2.564 1 97.5 105 THR A CA 1
ATOM 839 C C . THR A 1 105 ? -7.406 -7.465 -1.401 1 97.5 105 THR A C 1
ATOM 841 O O . THR A 1 105 ? -7.582 -7.961 -0.287 1 97.5 105 THR A O 1
ATOM 844 N N . LYS A 1 106 ? -6.414 -6.598 -1.717 1 98.12 106 LYS A N 1
ATOM 845 C CA . LYS A 1 106 ? -5.527 -6.078 -0.676 1 98.12 106 LYS A CA 1
ATOM 846 C C . LYS A 1 106 ? -5.688 -4.57 -0.522 1 98.12 106 LYS A C 1
ATOM 848 O O . LYS A 1 106 ? -6.258 -3.906 -1.393 1 98.12 106 LYS A O 1
ATOM 853 N N . LEU A 1 107 ? -5.125 -4.062 0.507 1 98.69 107 LEU A N 1
ATOM 854 C CA . LEU A 1 107 ? -5.27 -2.654 0.866 1 98.69 107 LEU A CA 1
ATOM 855 C C . LEU A 1 107 ? -4.621 -1.757 -0.181 1 98.69 107 LEU A C 1
ATOM 857 O O . LEU A 1 107 ? -3.479 -1.987 -0.58 1 98.69 107 LEU A O 1
ATOM 861 N N . THR A 1 108 ? -5.418 -0.861 -0.659 1 98.31 108 THR A N 1
ATOM 862 C CA . THR A 1 108 ? -4.859 0.311 -1.326 1 98.31 108 THR A CA 1
ATOM 863 C C . THR A 1 108 ? -4.566 1.419 -0.319 1 98.31 108 THR A C 1
ATOM 865 O O . THR A 1 108 ? -5.488 2.043 0.21 1 98.31 108 THR A O 1
ATOM 868 N N . ASN A 1 109 ? -3.33 1.63 -0.062 1 98.31 109 ASN A N 1
ATOM 869 C CA . ASN A 1 109 ? -2.895 2.598 0.938 1 98.31 109 ASN A CA 1
ATOM 870 C C . ASN A 1 109 ? -2.846 4.012 0.366 1 98.31 109 ASN A C 1
ATOM 872 O O . ASN A 1 109 ? -2.141 4.266 -0.613 1 98.31 109 ASN A O 1
ATOM 876 N N . VAL A 1 110 ? -3.574 4.91 0.967 1 98.12 110 VAL A N 1
ATOM 877 C CA . VAL A 1 110 ? -3.582 6.312 0.567 1 98.12 110 VAL A CA 1
ATOM 878 C C . VAL A 1 110 ? -2.949 7.168 1.665 1 98.12 110 VAL A C 1
ATOM 880 O O . VAL A 1 110 ? -3.605 7.504 2.652 1 98.12 110 VAL A O 1
ATOM 883 N N . PRO A 1 111 ? -1.762 7.625 1.443 1 97 111 PRO A N 1
ATOM 884 C CA . PRO A 1 111 ? -1.004 8.305 2.498 1 97 111 PRO A CA 1
ATOM 885 C C . PRO A 1 111 ? -1.646 9.617 2.936 1 97 111 PRO A C 1
ATOM 887 O O . PRO A 1 111 ? -1.358 10.117 4.027 1 97 111 PRO A O 1
ATOM 890 N N . ALA A 1 112 ? -2.488 10.18 2.111 1 97.88 112 ALA A N 1
ATOM 891 C CA . ALA A 1 112 ? -3.105 11.461 2.428 1 97.88 112 ALA A CA 1
ATOM 892 C C . ALA A 1 112 ? -4.211 11.305 3.467 1 97.88 112 ALA A C 1
ATOM 894 O O . ALA A 1 112 ? -4.719 12.289 4.004 1 97.88 112 ALA A O 1
ATOM 895 N N . LEU A 1 113 ? -4.668 10.062 3.729 1 98.69 113 LEU A N 1
ATOM 896 C CA . LEU A 1 113 ? -5.551 9.75 4.848 1 98.69 113 LEU A CA 1
ATOM 897 C C . LEU A 1 113 ? -4.75 9.523 6.125 1 98.69 113 LEU A C 1
ATOM 899 O O . LEU A 1 113 ? -3.777 8.766 6.121 1 98.69 113 LEU A O 1
ATOM 903 N N . HIS A 1 114 ? -5.172 10.195 7.215 1 98.31 114 HIS A N 1
ATOM 904 C CA . HIS A 1 114 ? -4.301 10.141 8.383 1 98.31 114 HIS A CA 1
ATOM 905 C C . HIS A 1 114 ? -5.027 9.547 9.586 1 98.31 114 HIS A C 1
ATOM 907 O O . HIS A 1 114 ? -6.059 10.07 10.016 1 98.31 114 HIS A O 1
ATOM 913 N N . GLN A 1 115 ? -4.48 8.477 10.102 1 97.69 115 GLN A N 1
ATOM 914 C CA . GLN A 1 115 ? -4.941 7.859 11.344 1 97.69 115 GLN A CA 1
ATOM 915 C C . GLN A 1 115 ? -4.547 8.695 12.555 1 97.69 115 GLN A C 1
ATOM 917 O O . GLN A 1 115 ? -5.234 8.688 13.57 1 97.69 115 GLN A O 1
ATOM 922 N N . VAL A 1 116 ? -3.467 9.391 12.461 1 96.25 116 VAL A N 1
ATOM 923 C CA . VAL A 1 116 ? -2.93 10.305 13.461 1 96.25 116 VAL A CA 1
ATOM 924 C C . VAL A 1 116 ? -2.646 9.555 14.758 1 96.25 116 VAL A C 1
ATOM 926 O O . VAL A 1 116 ? -3.104 9.961 15.828 1 96.25 116 VAL A O 1
ATOM 929 N N . ASP A 1 117 ? -2 8.461 14.664 1 93.75 117 ASP A N 1
ATOM 930 C CA . ASP A 1 117 ? -1.503 7.766 15.844 1 93.75 117 ASP A CA 1
ATOM 931 C C . ASP A 1 117 ? -0.227 8.422 16.375 1 93.75 117 ASP A C 1
ATOM 933 O O . ASP A 1 117 ? 0.837 7.797 16.375 1 93.75 117 ASP A O 1
ATOM 937 N N . ILE A 1 118 ? -0.376 9.648 16.641 1 91 118 ILE A N 1
ATOM 938 C CA . ILE A 1 118 ? 0.664 10.516 17.188 1 91 118 ILE A CA 1
ATOM 939 C C . ILE A 1 118 ? 0.268 10.984 18.578 1 91 118 ILE A C 1
ATOM 941 O O . ILE A 1 118 ? -0.857 11.445 18.797 1 91 118 ILE A O 1
ATOM 945 N N . HIS A 1 119 ? 1.12 10.805 19.562 1 87.25 119 HIS A N 1
ATOM 946 C CA . HIS A 1 119 ? 0.814 11.219 20.922 1 87.25 119 HIS A CA 1
ATOM 947 C C . HIS A 1 119 ? 1.478 12.555 21.266 1 87.25 119 HIS A C 1
ATOM 949 O O . HIS A 1 119 ? 2.604 12.812 20.828 1 87.25 119 HIS A O 1
ATOM 955 N N . GLY A 1 120 ? 0.749 13.305 21.953 1 88.69 120 GLY A N 1
ATOM 956 C CA . GLY A 1 120 ? 1.289 14.586 22.375 1 88.69 120 GLY A CA 1
ATOM 957 C C . GLY A 1 120 ? 0.935 15.727 21.438 1 88.69 120 GLY A C 1
ATOM 958 O O . GLY A 1 120 ? -0.242 16.047 21.25 1 88.69 120 GLY A O 1
ATOM 959 N N . ASP A 1 121 ? 1.968 16.312 20.891 1 93.81 121 ASP A N 1
ATOM 960 C CA . ASP A 1 121 ? 1.812 17.484 20.031 1 93.81 121 ASP A CA 1
ATOM 961 C C . ASP A 1 121 ? 1.721 17.094 18.562 1 93.81 121 ASP A C 1
ATOM 963 O O . ASP A 1 121 ? 2.709 16.656 17.969 1 93.81 121 ASP A O 1
ATOM 967 N N . VAL A 1 122 ? 0.569 17.344 17.922 1 94.62 122 VAL A N 1
ATOM 968 C CA . VAL A 1 122 ? 0.339 16.891 16.547 1 94.62 122 VAL A CA 1
ATOM 969 C C . VAL A 1 122 ? 0.686 18.016 15.57 1 94.62 122 VAL A C 1
ATOM 971 O O . VAL A 1 122 ? 0.434 17.906 14.367 1 94.62 122 VAL A O 1
ATOM 974 N N . SER A 1 123 ? 1.251 19.141 16.047 1 95.5 123 SER A N 1
ATOM 975 C CA . SER A 1 123 ? 1.496 20.328 15.234 1 95.5 123 SER A CA 1
ATOM 976 C C . SER A 1 123 ? 2.391 20 14.039 1 95.5 123 SER A C 1
ATOM 978 O O . SER A 1 123 ? 2.236 20.578 12.969 1 95.5 123 SER A O 1
ATOM 980 N N . GLY A 1 124 ? 3.283 19.094 14.219 1 95.75 124 GLY A N 1
ATOM 981 C CA . GLY A 1 124 ? 4.148 18.719 13.109 1 95.75 124 GLY A CA 1
ATOM 982 C C . GLY A 1 124 ? 3.381 18.234 11.891 1 95.75 124 GLY A C 1
ATOM 983 O O . GLY A 1 124 ? 3.686 18.641 10.766 1 95.75 124 GLY A O 1
ATOM 984 N N . LEU A 1 125 ? 2.42 17.406 12.125 1 96.62 125 LEU A N 1
ATOM 985 C CA . LEU A 1 125 ? 1.599 16.906 11.031 1 96.62 125 LEU A CA 1
ATOM 986 C C . LEU A 1 125 ? 0.676 18 10.5 1 96.62 125 LEU A C 1
ATOM 988 O O . LEU A 1 125 ? 0.626 18.234 9.289 1 96.62 125 LEU A O 1
ATOM 992 N N . TYR A 1 126 ? 0.01 18.719 11.367 1 96.62 126 TYR A N 1
ATOM 993 C CA . TYR A 1 126 ? -0.967 19.719 10.953 1 96.62 126 TYR A CA 1
ATOM 994 C C . TYR A 1 126 ? -0.299 20.844 10.172 1 96.62 126 TYR A C 1
ATOM 996 O O . TYR A 1 126 ? -0.891 21.406 9.242 1 96.62 126 TYR A O 1
ATOM 1004 N N . GLU A 1 127 ? 0.942 21.125 10.523 1 96.69 127 GLU A N 1
ATOM 1005 C CA . GLU A 1 127 ? 1.665 22.234 9.898 1 96.69 127 GLU A CA 1
ATOM 1006 C C . GLU A 1 127 ? 2.545 21.734 8.758 1 96.69 127 GLU A C 1
ATOM 1008 O O . GLU A 1 127 ? 3.324 22.516 8.195 1 96.69 127 GLU A O 1
ATOM 1013 N N . SER A 1 128 ? 2.424 20.516 8.352 1 95.88 128 SER A N 1
ATOM 1014 C CA . SER A 1 128 ? 3.387 19.875 7.457 1 95.88 128 SER A CA 1
ATOM 1015 C C . SER A 1 128 ? 3.188 20.328 6.016 1 95.88 128 SER A C 1
ATOM 1017 O O . SER A 1 128 ? 4.09 20.188 5.184 1 95.88 128 SER A O 1
ATOM 1019 N N . GLY A 1 129 ? 1.982 20.766 5.707 1 94.25 129 GLY A N 1
ATOM 1020 C CA . GLY A 1 129 ? 1.685 21.109 4.324 1 94.25 129 GLY A CA 1
ATOM 1021 C C . GLY A 1 129 ? 1.342 19.891 3.479 1 94.25 129 GLY A C 1
ATOM 1022 O O . GLY A 1 129 ? 1.044 20.016 2.289 1 94.25 129 GLY A O 1
ATOM 1023 N N . ARG A 1 130 ? 1.303 18.75 4.102 1 94.62 130 ARG A N 1
ATOM 1024 C CA . ARG A 1 130 ? 0.882 17.531 3.408 1 94.62 130 ARG A CA 1
ATOM 1025 C C . ARG A 1 130 ? -0.598 17.594 3.045 1 94.62 130 ARG A C 1
ATOM 1027 O O . ARG A 1 130 ? -1.364 18.328 3.666 1 94.62 130 ARG A O 1
ATOM 1034 N N . GLU A 1 131 ? -0.871 16.875 1.979 1 94.75 131 GLU A N 1
ATOM 1035 C CA . GLU A 1 131 ? -2.297 16.688 1.73 1 94.75 131 GLU A CA 1
ATOM 1036 C C . GLU A 1 131 ? -2.959 15.922 2.867 1 94.75 131 GLU A C 1
ATOM 1038 O O . GLU A 1 131 ? -2.461 14.875 3.283 1 94.75 131 GLU A O 1
ATOM 1043 N N . ILE A 1 132 ? -4.027 16.484 3.354 1 97.06 132 ILE A N 1
ATOM 1044 C CA . ILE A 1 132 ? -4.742 15.859 4.465 1 97.06 132 ILE A CA 1
ATOM 1045 C C . ILE A 1 132 ? -6.207 15.648 4.082 1 97.06 132 ILE A C 1
ATOM 1047 O O . ILE A 1 132 ? -6.984 16.609 4.035 1 97.06 132 ILE A O 1
ATOM 1051 N N . LEU A 1 133 ? -6.52 14.398 3.848 1 98.12 133 LEU A N 1
ATOM 1052 C CA . LEU A 1 133 ? -7.875 14.07 3.424 1 98.12 133 LEU A CA 1
ATOM 1053 C C . LEU A 1 133 ? -8.727 13.633 4.613 1 98.12 133 LEU A C 1
ATOM 1055 O O . LEU A 1 133 ? -9.953 13.664 4.547 1 98.12 133 LEU A O 1
ATOM 1059 N N . SER A 1 134 ? -8.078 13.18 5.625 1 98.25 134 SER A N 1
ATOM 1060 C CA . SER A 1 134 ? -8.758 12.836 6.871 1 98.25 134 SER A CA 1
ATOM 1061 C C . SER A 1 134 ? -7.844 13.055 8.078 1 98.25 134 SER A C 1
ATOM 1063 O O . SER A 1 134 ? -6.617 13.078 7.938 1 98.25 134 SER A O 1
ATOM 1065 N N . LEU A 1 135 ? -8.43 13.297 9.188 1 97.12 135 LEU A N 1
ATOM 1066 C CA . LEU A 1 135 ? -7.762 13.438 10.477 1 97.12 135 LEU A CA 1
ATOM 1067 C C . LEU A 1 135 ? -8.469 12.617 11.547 1 97.12 135 LEU A C 1
ATOM 1069 O O . LEU A 1 135 ? -9.672 12.367 11.445 1 97.12 135 LEU A O 1
ATOM 1073 N N . HIS A 1 136 ? -7.676 12.219 12.5 1 95.88 136 HIS A N 1
ATOM 1074 C CA . HIS A 1 136 ? -8.203 11.43 13.609 1 95.88 136 HIS A CA 1
ATOM 1075 C C . HIS A 1 136 ? -7.711 11.977 14.945 1 95.88 136 HIS A C 1
ATOM 1077 O O . HIS A 1 136 ? -6.801 12.805 14.992 1 95.88 136 HIS A O 1
ATOM 1083 N N . HIS A 1 137 ? -8.469 11.719 16.047 1 92.44 137 HIS A N 1
ATOM 1084 C CA . HIS A 1 137 ? -8.133 12.008 17.438 1 92.44 137 HIS A CA 1
ATOM 1085 C C . HIS A 1 137 ? -8.195 13.508 17.719 1 92.44 137 HIS A C 1
ATOM 1087 O O . HIS A 1 137 ? -7.41 14.023 18.531 1 92.44 137 HIS A O 1
ATOM 1093 N N . TRP A 1 138 ? -9 14.188 17.031 1 88.81 138 TRP A N 1
ATOM 1094 C CA . TRP A 1 138 ? -9.062 15.625 17.25 1 88.81 138 TRP A CA 1
ATOM 1095 C C . TRP A 1 138 ? -9.68 15.945 18.609 1 88.81 138 TRP A C 1
ATOM 1097 O O . TRP A 1 138 ? -9.406 17 19.188 1 88.81 138 TRP A O 1
ATOM 1107 N N . LYS A 1 139 ? -10.383 15.016 19.188 1 88 139 LYS A N 1
ATOM 1108 C CA . LYS A 1 139 ? -11.023 15.227 20.484 1 88 139 LYS A CA 1
ATOM 1109 C C . LYS A 1 139 ? -9.992 15.258 21.609 1 88 139 LYS A C 1
ATOM 1111 O O . LYS A 1 139 ? -10.227 15.859 22.656 1 88 139 LYS A O 1
ATOM 1116 N N . GLU A 1 140 ? -8.875 14.555 21.391 1 85.06 140 GLU A N 1
ATOM 1117 C CA . GLU A 1 140 ? -7.848 14.453 22.422 1 85.06 140 GLU A CA 1
ATOM 1118 C C . GLU A 1 140 ? -7.062 15.75 22.547 1 85.06 140 GLU A C 1
ATOM 1120 O O . GLU A 1 140 ? -6.43 16 23.578 1 85.06 140 GLU A O 1
ATOM 1125 N N . GLY A 1 141 ? -7.055 16.516 21.547 1 83.19 141 GLY A N 1
ATOM 1126 C CA . GLY A 1 141 ? -6.297 17.766 21.578 1 83.19 141 GLY A CA 1
ATOM 1127 C C . GLY A 1 141 ? -4.844 17.578 21.172 1 83.19 141 GLY A C 1
ATOM 1128 O O . GLY A 1 141 ? -4.457 16.516 20.688 1 83.19 141 GLY A O 1
ATOM 1129 N N . SER A 1 142 ? -4.133 18.703 21.297 1 82.75 142 SER A N 1
ATOM 1130 C CA . SER A 1 142 ? -2.723 18.75 20.906 1 82.75 142 SER A CA 1
ATOM 1131 C C . SER A 1 142 ? -1.904 19.547 21.922 1 82.75 142 SER A C 1
ATOM 1133 O O . SER A 1 142 ? -2.156 20.734 22.141 1 82.75 142 SER A O 1
ATOM 1135 N N . ALA A 1 143 ? -0.937 18.844 22.516 1 78.44 143 ALA A N 1
ATOM 1136 C CA . ALA A 1 143 ? 0.005 19.484 23.438 1 78.44 143 ALA A CA 1
ATOM 1137 C C . ALA A 1 143 ? -0.73 20.266 24.531 1 78.44 143 ALA A C 1
ATOM 1139 O O . ALA A 1 143 ? -0.401 21.422 24.797 1 78.44 143 ALA A O 1
ATOM 1140 N N . GLY A 1 144 ? -1.738 19.656 24.984 1 77.75 144 GLY A N 1
ATOM 1141 C CA . GLY A 1 144 ? -2.459 20.281 26.078 1 77.75 144 GLY A CA 1
ATOM 1142 C C . GLY A 1 144 ? -3.496 21.281 25.625 1 77.75 144 GLY A C 1
ATOM 1143 O O . GLY A 1 144 ? -4.211 21.859 26.438 1 77.75 144 GLY A O 1
ATOM 1144 N N . HIS A 1 145 ? -3.502 21.516 24.312 1 82.44 145 HIS A N 1
ATOM 1145 C CA . HIS A 1 145 ? -4.496 22.422 23.766 1 82.44 145 HIS A CA 1
ATOM 1146 C C . HIS A 1 145 ? -5.629 21.672 23.094 1 82.44 145 HIS A C 1
ATOM 1148 O O . HIS A 1 145 ? -5.395 20.656 22.438 1 82.44 145 HIS A O 1
ATOM 1154 N N . LYS A 1 146 ? -6.719 22.266 23.234 1 86.25 146 LYS A N 1
ATOM 1155 C CA . LYS A 1 146 ? -7.875 21.672 22.562 1 86.25 146 LYS A CA 1
ATOM 1156 C C . LYS A 1 146 ? -7.863 21.969 21.062 1 86.25 146 LYS A C 1
ATOM 1158 O O . LYS A 1 146 ? -7.504 23.078 20.656 1 86.25 146 LYS A O 1
ATOM 1163 N N . LEU A 1 147 ? -8.227 20.984 20.375 1 91 147 LEU A N 1
ATOM 1164 C CA . LEU A 1 147 ? -8.43 21.188 18.953 1 91 147 LEU A CA 1
ATOM 1165 C C . LEU A 1 147 ? -9.914 21.375 18.625 1 91 147 LEU A C 1
ATOM 1167 O O . LEU A 1 147 ? -10.656 20.406 18.484 1 91 147 LEU A O 1
ATOM 1171 N N . GLU A 1 148 ? -10.297 22.625 18.578 1 92.5 148 GLU A N 1
ATOM 1172 C CA . GLU A 1 148 ? -11.688 22.906 18.234 1 92.5 148 GLU A CA 1
ATOM 1173 C C . GLU A 1 148 ? -11.898 22.891 16.719 1 92.5 148 GLU A C 1
ATOM 1175 O O . GLU A 1 148 ? -12.008 23.938 16.094 1 92.5 148 GLU A O 1
ATOM 1180 N N . ILE A 1 149 ? -12.102 21.688 16.234 1 93.44 149 ILE A N 1
ATOM 1181 C CA . ILE A 1 149 ? -12.086 21.453 14.797 1 93.44 149 ILE A CA 1
ATOM 1182 C C . ILE A 1 149 ? -13.172 22.281 14.117 1 93.44 149 ILE A C 1
ATOM 1184 O O . ILE A 1 149 ? -13 22.75 12.992 1 93.44 149 ILE A O 1
ATOM 1188 N N . GLU A 1 150 ? -14.273 22.469 14.789 1 92.06 150 GLU A N 1
ATOM 1189 C CA . GLU A 1 150 ? -15.359 23.266 14.219 1 92.06 150 GLU A CA 1
ATOM 1190 C C . GLU A 1 150 ? -14.914 24.703 13.969 1 92.06 150 GLU A C 1
ATOM 1192 O O . GLU A 1 150 ? -15.289 25.312 12.953 1 92.06 150 GLU A O 1
ATOM 1197 N N . LYS A 1 151 ? -14.156 25.297 14.906 1 95.06 151 LYS A N 1
ATOM 1198 C CA . LYS A 1 151 ? -13.625 26.641 14.734 1 95.06 151 LYS A CA 1
ATOM 1199 C C . LYS A 1 151 ? -12.5 26.672 13.703 1 95.06 151 LYS A C 1
ATOM 1201 O O . LYS A 1 151 ? -12.43 27.578 12.867 1 95.06 151 LYS A O 1
ATOM 1206 N N . MET A 1 152 ? -11.703 25.703 13.773 1 96.12 152 MET A N 1
ATOM 1207 C CA . MET A 1 152 ? -10.562 25.609 12.875 1 96.12 152 MET A CA 1
ATOM 1208 C C . MET A 1 152 ? -11.023 25.5 11.422 1 96.12 152 MET A C 1
ATOM 1210 O O . MET A 1 152 ? -10.438 26.125 10.531 1 96.12 152 MET A O 1
ATOM 1214 N N . HIS A 1 153 ? -12.055 24.781 11.242 1 96.69 153 HIS A N 1
ATOM 1215 C CA . HIS A 1 153 ? -12.516 24.438 9.898 1 96.69 153 HIS A CA 1
ATOM 1216 C C . HIS A 1 153 ? -13.469 25.5 9.359 1 96.69 153 HIS A C 1
ATOM 1218 O O . HIS A 1 153 ? -13.891 25.422 8.203 1 96.69 153 HIS A O 1
ATOM 1224 N N . LEU A 1 154 ? -13.773 26.547 10.109 1 95.56 154 LEU A N 1
ATOM 1225 C CA . LEU A 1 154 ? -14.734 27.578 9.727 1 95.56 154 LEU A CA 1
ATOM 1226 C C . LEU A 1 154 ? -14.305 28.266 8.438 1 95.56 154 LEU A C 1
ATOM 1228 O O . LEU A 1 154 ? -15.148 28.766 7.684 1 95.56 154 LEU A O 1
ATOM 1232 N N . ILE A 1 155 ? -13.047 28.234 8.148 1 94.94 155 ILE A N 1
ATOM 1233 C CA . ILE A 1 155 ? -12.5 28.875 6.961 1 94.94 155 ILE A CA 1
ATOM 1234 C C . ILE A 1 155 ? -13.086 28.234 5.707 1 94.94 155 ILE A C 1
ATOM 1236 O O . ILE A 1 155 ? -13.18 28.859 4.656 1 94.94 155 ILE A O 1
ATOM 1240 N N . ASN A 1 156 ? -13.5 27.016 5.781 1 93.88 156 ASN A N 1
ATOM 1241 C CA . ASN A 1 156 ? -14.039 26.281 4.641 1 93.88 156 ASN A CA 1
ATOM 1242 C C . ASN A 1 156 ? -15.391 26.828 4.203 1 93.88 156 ASN A C 1
ATOM 1244 O O . ASN A 1 156 ? -15.891 26.484 3.131 1 93.88 156 ASN A O 1
ATOM 1248 N N . SER A 1 157 ? -15.953 27.688 4.969 1 92.06 157 SER A N 1
ATOM 1249 C CA . SER A 1 157 ? -17.141 28.406 4.539 1 92.06 157 SER A CA 1
ATOM 1250 C C . SER A 1 157 ? -16.844 29.328 3.367 1 92.06 157 SER A C 1
ATOM 1252 O O . SER A 1 157 ? -17.75 29.703 2.623 1 92.06 157 SER A O 1
ATOM 1254 N N . LEU A 1 158 ? -15.594 29.672 3.246 1 91.94 158 LEU A N 1
ATOM 1255 C CA . LEU A 1 158 ? -15.195 30.578 2.18 1 91.94 158 LEU A CA 1
ATOM 1256 C C . LEU A 1 158 ? -14.531 29.828 1.036 1 91.94 158 LEU A C 1
ATOM 1258 O O . LEU A 1 158 ? -14.555 30.281 -0.112 1 91.94 158 LEU A O 1
ATOM 1262 N N . CYS A 1 159 ? -13.906 28.75 1.323 1 89.94 159 CYS A N 1
ATOM 1263 C CA . CYS A 1 159 ? -13.195 27.953 0.327 1 89.94 159 CYS A CA 1
ATOM 1264 C C . CYS A 1 159 ? -13.172 26.484 0.712 1 89.94 159 CYS A C 1
ATOM 1266 O O . CYS A 1 159 ? -13.031 26.141 1.889 1 89.94 159 CYS A O 1
ATOM 1268 N N . ASP A 1 160 ? -13.273 25.578 -0.214 1 87.38 160 ASP A N 1
ATOM 1269 C CA . ASP A 1 160 ? -13.484 24.156 0.035 1 87.38 160 ASP A CA 1
ATOM 1270 C C . ASP A 1 160 ? -12.203 23.484 0.528 1 87.38 160 ASP A C 1
ATOM 1272 O O . ASP A 1 160 ? -12.258 22.5 1.27 1 87.38 160 ASP A O 1
ATOM 1276 N N . SER A 1 161 ? -11.047 23.969 0.128 1 90.69 161 SER A N 1
ATOM 1277 C CA . SER A 1 161 ? -9.805 23.266 0.436 1 90.69 161 SER A CA 1
ATOM 1278 C C . SER A 1 161 ? -8.805 24.188 1.123 1 90.69 161 SER A C 1
ATOM 1280 O O . SER A 1 161 ? -7.602 24.078 0.892 1 90.69 161 SER A O 1
ATOM 1282 N N . CYS A 1 162 ? -9.336 25.031 1.988 1 92.56 162 CYS A N 1
ATOM 1283 C CA . CYS A 1 162 ? -8.445 26.062 2.537 1 92.56 162 CYS A CA 1
ATOM 1284 C C . CYS A 1 162 ? -8 25.688 3.947 1 92.56 162 CYS A C 1
ATOM 1286 O O . CYS A 1 162 ? -7.008 26.219 4.449 1 92.56 162 CYS A O 1
ATOM 1288 N N . PHE A 1 163 ? -8.805 24.812 4.625 1 95.5 163 PHE A N 1
ATOM 1289 C CA . PHE A 1 163 ? -8.43 24.391 5.969 1 95.5 163 PHE A CA 1
ATOM 1290 C C . PHE A 1 163 ? -7.062 23.719 5.965 1 95.5 163 PHE A C 1
ATOM 1292 O O . PHE A 1 163 ? -6.816 22.812 5.164 1 95.5 163 PHE A O 1
ATOM 1299 N N . LEU A 1 164 ? -6.07 24.156 6.734 1 96.5 164 LEU A N 1
ATOM 1300 C CA . LEU A 1 164 ? -4.707 23.688 6.961 1 96.5 164 LEU A CA 1
ATOM 1301 C C . LEU A 1 164 ? -3.816 24.016 5.77 1 96.5 164 LEU A C 1
ATOM 1303 O O . LEU A 1 164 ? -2.686 23.531 5.684 1 96.5 164 LEU A O 1
ATOM 1307 N N . GLN A 1 165 ? -4.352 24.75 4.852 1 95.12 165 GLN A N 1
ATOM 1308 C CA . GLN A 1 165 ? -3.486 25.25 3.787 1 95.12 165 GLN A CA 1
ATOM 1309 C C . GLN A 1 165 ? -2.377 26.141 4.348 1 95.12 165 GLN A C 1
ATOM 1311 O O . GLN A 1 165 ? -2.621 26.953 5.234 1 95.12 165 GLN A O 1
ATOM 1316 N N . ARG A 1 166 ? -1.209 25.969 3.789 1 94.38 166 ARG A N 1
ATOM 1317 C CA . ARG A 1 166 ? -0.069 26.75 4.258 1 94.38 166 ARG A CA 1
ATOM 1318 C C . ARG A 1 166 ? 0.165 27.969 3.365 1 94.38 166 ARG A C 1
ATOM 1320 O O . ARG A 1 166 ? 0.063 27.875 2.141 1 94.38 166 ARG A O 1
ATOM 1327 N N . TRP A 1 167 ? 0.413 29.047 3.973 1 92 167 TRP A N 1
ATOM 1328 C CA . TRP A 1 167 ? 0.824 30.281 3.301 1 92 167 TRP A CA 1
ATOM 1329 C C . TRP A 1 167 ? 2.107 30.828 3.912 1 92 167 TRP A C 1
ATOM 1331 O O . TRP A 1 167 ? 2.193 31.016 5.129 1 92 167 TRP A O 1
ATOM 1341 N N . GLN A 1 168 ? 3.062 30.984 3.033 1 89.62 168 GLN A N 1
ATOM 1342 C CA . GLN A 1 168 ? 4.32 31.562 3.48 1 89.62 168 GLN A CA 1
ATOM 1343 C C . GLN A 1 168 ? 4.379 33.062 3.168 1 89.62 168 GLN A C 1
ATOM 1345 O O . GLN A 1 168 ? 4.113 33.469 2.037 1 89.62 168 GLN A O 1
ATOM 1350 N N . PHE A 1 169 ? 4.695 33.812 4.152 1 84 169 PHE A N 1
ATOM 1351 C CA . PHE A 1 169 ? 4.832 35.25 3.986 1 84 169 PHE A CA 1
ATOM 1352 C C . PHE A 1 169 ? 6.289 35.656 4.117 1 84 169 PHE A C 1
ATOM 1354 O O . PHE A 1 169 ? 7.137 34.875 4.535 1 84 169 PHE A O 1
ATOM 1361 N N . SER A 1 170 ? 6.773 36.844 3.621 1 73.19 170 SER A N 1
ATOM 1362 C CA . SER A 1 170 ? 8.133 37.375 3.541 1 73.19 170 SER A CA 1
ATOM 1363 C C . SER A 1 170 ? 8.797 37.406 4.914 1 73.19 170 SER A C 1
ATOM 1365 O O . SER A 1 170 ? 10.008 37.219 5.027 1 73.19 170 SER A O 1
ATOM 1367 N N . SER A 1 171 ? 8.258 37.5 5.938 1 67.94 171 SER A N 1
ATOM 1368 C CA . SER A 1 171 ? 8.844 37.719 7.254 1 67.94 171 SER A CA 1
ATOM 1369 C C . SER A 1 171 ? 8.945 36.438 8.047 1 67.94 171 SER A C 1
ATOM 1371 O O . SER A 1 171 ? 8.859 36.438 9.281 1 67.94 171 SER A O 1
ATOM 1373 N N . ASP A 1 172 ? 9.234 35.312 7.371 1 83.44 172 ASP A N 1
ATOM 1374 C CA . ASP A 1 172 ? 9.43 34.031 8.047 1 83.44 172 ASP A CA 1
ATOM 1375 C C . ASP A 1 172 ? 8.164 33.594 8.805 1 83.44 172 ASP A C 1
ATOM 1377 O O . ASP A 1 172 ? 8.242 33.094 9.922 1 83.44 172 ASP A O 1
ATOM 1381 N N . LEU A 1 173 ? 7.117 34.156 8.297 1 89.25 173 LEU A N 1
ATOM 1382 C CA . LEU A 1 173 ? 5.816 33.781 8.852 1 89.25 173 LEU A CA 1
ATOM 1383 C C . LEU A 1 173 ? 5.152 32.719 8.008 1 89.25 173 LEU A C 1
ATOM 1385 O O . LEU A 1 173 ? 5.117 32.812 6.777 1 89.25 173 LEU A O 1
ATOM 1389 N N . LEU A 1 174 ? 4.746 31.719 8.695 1 94.06 174 LEU A N 1
ATOM 1390 C CA . LEU A 1 174 ? 4.027 30.641 8.039 1 94.06 174 LEU A CA 1
ATOM 1391 C C . LEU A 1 174 ? 2.637 30.469 8.641 1 94.06 174 LEU A C 1
ATOM 1393 O O . LEU A 1 174 ? 2.502 30.25 9.844 1 94.06 174 LEU A O 1
ATOM 1397 N N . LEU A 1 175 ? 1.654 30.656 7.816 1 96.12 175 LEU A N 1
ATOM 1398 C CA . LEU A 1 175 ? 0.278 30.438 8.242 1 96.12 175 LEU A CA 1
ATOM 1399 C C . LEU A 1 175 ? -0.176 29.016 7.895 1 96.12 175 LEU A C 1
ATOM 1401 O O . LEU A 1 175 ? -0.012 28.578 6.758 1 96.12 175 LEU A O 1
ATOM 1405 N N . THR A 1 176 ? -0.602 28.297 8.828 1 97.31 176 THR A N 1
ATOM 1406 C CA . THR A 1 176 ? -1.409 27.094 8.625 1 97.31 176 THR A CA 1
ATOM 1407 C C . THR A 1 176 ? -2.881 27.375 8.922 1 97.31 176 THR A C 1
ATOM 1409 O O . THR A 1 176 ? -3.295 27.406 10.078 1 97.31 176 THR A O 1
ATOM 1412 N N . ASN A 1 177 ? -3.588 27.516 7.906 1 97.25 177 ASN A N 1
ATOM 1413 C CA . ASN A 1 177 ? -4.91 28.125 7.953 1 97.25 177 ASN A CA 1
ATOM 1414 C C . ASN A 1 177 ? -5.836 27.391 8.914 1 97.25 177 ASN A C 1
ATOM 1416 O O . ASN A 1 177 ? -6.094 26.188 8.742 1 97.25 177 ASN A O 1
ATOM 1420 N N . GLY A 1 178 ? -6.309 28.172 9.906 1 96.69 178 GLY A N 1
ATOM 1421 C CA . GLY A 1 178 ? -7.254 27.625 10.859 1 96.69 178 GLY A CA 1
ATOM 1422 C C . GLY A 1 178 ? -6.586 26.859 11.992 1 96.69 178 GLY A C 1
ATOM 1423 O O . GLY A 1 178 ? -7.266 26.266 12.828 1 96.69 178 GLY A O 1
ATOM 1424 N N . PHE A 1 179 ? -5.246 26.875 12.055 1 96.88 179 PHE A N 1
ATOM 1425 C CA . PHE A 1 179 ? -4.566 26.094 13.078 1 96.88 179 PHE A CA 1
ATOM 1426 C C . PHE A 1 179 ? -3.529 26.922 13.812 1 96.88 179 PHE A C 1
ATOM 1428 O O . PHE A 1 179 ? -3.617 27.109 15.031 1 96.88 179 PHE A O 1
ATOM 1435 N N . SER A 1 180 ? -2.549 27.516 13.031 1 96.94 180 SER A N 1
ATOM 1436 C CA . SER A 1 180 ? -1.491 28.25 13.711 1 96.94 180 SER A CA 1
ATOM 1437 C C . SER A 1 180 ? -0.805 29.234 12.766 1 96.94 180 SER A C 1
ATOM 1439 O O . SER A 1 180 ? -0.966 29.141 11.547 1 96.94 180 SER A O 1
ATOM 1441 N N . ILE A 1 181 ? -0.219 30.172 13.328 1 95.88 181 ILE A N 1
ATOM 1442 C CA . ILE A 1 181 ? 0.765 31.031 12.664 1 95.88 181 ILE A CA 1
ATOM 1443 C C . ILE A 1 181 ? 2.131 30.844 13.328 1 95.88 181 ILE A C 1
ATOM 1445 O O . ILE A 1 181 ? 2.285 31.078 14.523 1 95.88 181 ILE A O 1
ATOM 1449 N N . THR A 1 182 ? 3.098 30.453 12.547 1 95.25 182 THR A N 1
ATOM 1450 C CA . THR A 1 182 ? 4.43 30.234 13.102 1 95.25 182 THR A CA 1
ATOM 1451 C C . THR A 1 182 ? 5.418 31.266 12.562 1 95.25 182 THR A C 1
ATOM 1453 O O . THR A 1 182 ? 5.332 31.672 11.406 1 95.25 182 THR A O 1
ATOM 1456 N N . THR A 1 183 ? 6.285 31.672 13.43 1 92.69 183 THR A N 1
ATOM 1457 C CA . THR A 1 183 ? 7.344 32.594 13.047 1 92.69 183 THR A CA 1
ATOM 1458 C C . THR A 1 183 ? 8.719 32.031 13.359 1 92.69 183 THR A C 1
ATOM 1460 O O . THR A 1 183 ? 8.883 31.312 14.352 1 92.69 183 THR A O 1
ATOM 1463 N N . TYR A 1 184 ? 9.625 32.312 12.492 1 91.56 184 TYR A N 1
ATOM 1464 C CA . TYR A 1 184 ? 11.016 31.859 12.617 1 91.56 184 TYR A CA 1
ATOM 1465 C C . TYR A 1 184 ? 11.945 33.062 12.742 1 91.56 184 TYR A C 1
ATOM 1467 O O . TYR A 1 184 ? 12.57 33.469 11.766 1 91.56 184 TYR A O 1
ATOM 1475 N N . PRO A 1 185 ? 12.164 33.469 13.938 1 85.94 185 PRO A N 1
ATOM 1476 C CA . PRO A 1 185 ? 12.805 34.781 14.164 1 85.94 185 PRO A CA 1
ATOM 1477 C C . PRO A 1 185 ? 14.258 34.812 13.703 1 85.94 185 PRO A C 1
ATOM 1479 O O . PRO A 1 185 ? 14.797 35.875 13.422 1 85.94 185 PRO A O 1
ATOM 1482 N N . HIS A 1 186 ? 14.906 33.719 13.594 1 86.81 186 HIS A N 1
ATOM 1483 C CA . HIS A 1 186 ? 16.328 33.688 13.258 1 86.81 186 HIS A CA 1
ATOM 1484 C C . HIS A 1 186 ? 16.547 33.344 11.789 1 86.81 186 HIS A C 1
ATOM 1486 O O . HIS A 1 186 ? 17.656 33.031 11.375 1 86.81 186 HIS A O 1
ATOM 1492 N N . GLY A 1 187 ? 15.484 33.375 10.984 1 83.38 187 GLY A N 1
ATOM 1493 C CA . GLY A 1 187 ? 15.594 33.156 9.555 1 83.38 187 GLY A CA 1
ATOM 1494 C C . GLY A 1 187 ? 15.859 31.719 9.172 1 83.38 187 GLY A C 1
ATOM 1495 O O . GLY A 1 187 ? 16.688 31.453 8.297 1 83.38 187 GLY A O 1
ATOM 1496 N N . HIS A 1 188 ? 15.211 30.812 9.758 1 85.12 188 HIS A N 1
ATOM 1497 C CA . HIS A 1 188 ? 15.469 29.391 9.578 1 85.12 188 HIS A CA 1
ATOM 1498 C C . HIS A 1 188 ? 14.836 28.875 8.289 1 85.12 188 HIS A C 1
ATOM 1500 O O . HIS A 1 188 ? 15.188 27.797 7.809 1 85.12 188 HIS A O 1
ATOM 1506 N N . ILE A 1 189 ? 13.914 29.547 7.66 1 82.75 189 ILE A N 1
ATOM 1507 C CA . ILE A 1 189 ? 13.227 29.016 6.492 1 82.75 189 ILE A CA 1
ATOM 1508 C C . ILE A 1 189 ? 14.117 29.141 5.262 1 82.75 189 ILE A C 1
ATOM 1510 O O . ILE A 1 189 ? 14.672 30.219 5.004 1 82.75 189 ILE A O 1
ATOM 1514 N N . ALA A 1 190 ? 14.195 27.953 4.543 1 65.56 190 ALA A N 1
ATOM 1515 C CA . ALA A 1 190 ? 15.031 27.859 3.346 1 65.56 190 ALA A CA 1
ATOM 1516 C C . ALA A 1 190 ? 14.391 28.594 2.176 1 65.56 190 ALA A C 1
ATOM 1518 O O . ALA A 1 190 ? 13.164 28.688 2.08 1 65.56 190 ALA A O 1
ATOM 1519 N N . ASN A 1 191 ? 15.188 29.297 1.179 1 59.94 191 ASN A N 1
ATOM 1520 C CA . ASN A 1 191 ? 14.891 29.906 -0.12 1 59.94 191 ASN A CA 1
ATOM 1521 C C . ASN A 1 191 ? 14.398 31.344 0.022 1 59.94 191 ASN A C 1
ATOM 1523 O O . ASN A 1 191 ? 13.852 31.906 -0.922 1 59.94 191 ASN A O 1
ATOM 1527 N N . GLN A 1 192 ? 14.18 31.797 1.224 1 50.34 192 GLN A N 1
ATOM 1528 C CA . GLN A 1 192 ? 13.805 33.188 1.15 1 50.34 192 GLN A CA 1
ATOM 1529 C C . GLN A 1 192 ? 15.008 34.062 0.806 1 50.34 192 GLN A C 1
ATOM 1531 O O . GLN A 1 192 ? 16.078 33.938 1.4 1 50.34 192 GLN A O 1
ATOM 1536 N N . GLU A 1 193 ? 14.969 34.375 -0.456 1 43.75 193 GLU A N 1
ATOM 1537 C CA . GLU A 1 193 ? 15.891 35.438 -0.84 1 43.75 193 GLU A CA 1
ATOM 1538 C C . GLU A 1 193 ? 15.922 36.531 0.213 1 43.75 193 GLU A C 1
ATOM 1540 O O . GLU A 1 193 ? 15.008 37.344 0.285 1 43.75 193 GLU A O 1
ATOM 1545 N N . ASN A 1 194 ? 15.93 36.25 1.377 1 41.09 194 ASN A N 1
ATOM 1546 C CA . ASN A 1 194 ? 15.945 37.406 2.277 1 41.09 194 ASN A CA 1
ATOM 1547 C C . ASN A 1 194 ? 17.062 38.375 1.917 1 41.09 194 ASN A C 1
ATOM 1549 O O . ASN A 1 194 ? 18.203 37.938 1.671 1 41.09 194 ASN A O 1
ATOM 1553 N N . SER A 1 195 ? 16.641 39.438 1.369 1 39.34 195 SER A N 1
ATOM 1554 C CA . SER A 1 195 ? 17.406 40.656 1.191 1 39.34 195 SER A CA 1
ATOM 1555 C C . SER A 1 195 ? 18.297 40.938 2.4 1 39.34 195 SER A C 1
ATOM 1557 O O . SER A 1 195 ? 19.219 41.75 2.324 1 39.34 195 SER A O 1
ATOM 1559 N N . GLY A 1 196 ? 17.734 40.781 3.67 1 41.44 196 GLY A N 1
ATOM 1560 C CA . GLY A 1 196 ? 18.516 41.375 4.73 1 41.44 196 GLY A CA 1
ATOM 1561 C C . GLY A 1 196 ? 19.703 40.531 5.152 1 41.44 196 GLY A C 1
ATOM 1562 O O . GLY A 1 196 ? 19.953 39.469 4.559 1 41.44 196 GLY A O 1
ATOM 1563 N N . HIS A 1 197 ? 20.328 40.844 6.355 1 43.31 197 HIS A N 1
ATOM 1564 C CA . HIS A 1 197 ? 21.516 40.312 6.988 1 43.31 197 HIS A CA 1
ATOM 1565 C C . HIS A 1 197 ? 21.359 38.812 7.23 1 43.31 197 HIS A C 1
ATOM 1567 O O . HIS A 1 197 ? 20.672 38.375 8.164 1 43.31 197 HIS A O 1
ATOM 1573 N N . VAL A 1 198 ? 21.219 37.969 6.125 1 50.03 198 VAL A N 1
ATOM 1574 C CA . VAL A 1 198 ? 21.281 36.531 6.254 1 50.03 198 VAL A CA 1
ATOM 1575 C C . VAL A 1 198 ? 22.406 36.125 7.203 1 50.03 198 VAL A C 1
ATOM 1577 O O . VAL A 1 198 ? 23.578 36.406 6.941 1 50.03 198 VAL A O 1
ATOM 1580 N N . ASN A 1 199 ? 22.062 36 8.453 1 52.59 199 ASN A N 1
ATOM 1581 C CA . ASN A 1 199 ? 23.078 35.375 9.305 1 52.59 199 ASN A CA 1
ATOM 1582 C C . ASN A 1 199 ? 23.484 34 8.766 1 52.59 199 ASN A C 1
ATOM 1584 O O . ASN A 1 199 ? 22.672 33.062 8.727 1 52.59 199 ASN A O 1
ATOM 1588 N N . LEU A 1 200 ? 24.5 33.938 8 1 57.62 200 LEU A N 1
ATOM 1589 C CA . LEU A 1 200 ? 25.109 32.812 7.297 1 57.62 200 LEU A CA 1
ATOM 1590 C C . LEU A 1 200 ? 25.188 31.594 8.195 1 57.62 200 LEU A C 1
ATOM 1592 O O . LEU A 1 200 ? 25.234 30.469 7.707 1 57.62 200 LEU A O 1
ATOM 1596 N N . ASP A 1 201 ? 24.984 31.828 9.609 1 66.38 201 ASP A N 1
ATOM 1597 C CA . ASP A 1 201 ? 25.328 30.703 10.484 1 66.38 201 ASP A CA 1
ATOM 1598 C C . ASP A 1 201 ? 24.062 29.953 10.922 1 66.38 201 ASP A C 1
ATOM 1600 O O . ASP A 1 201 ? 24.156 29 11.703 1 66.38 201 ASP A O 1
ATOM 1604 N N . VAL A 1 202 ? 22.906 30.328 10.32 1 77.25 202 VAL A N 1
ATOM 1605 C CA . VAL A 1 202 ? 21.703 29.672 10.852 1 77.25 202 VAL A CA 1
ATOM 1606 C C . VAL A 1 202 ? 21.359 28.453 9.992 1 77.25 202 VAL A C 1
ATOM 1608 O O . VAL A 1 202 ? 21.391 28.531 8.758 1 77.25 202 VAL A O 1
ATOM 1611 N N . LYS A 1 203 ? 21.141 27.422 10.688 1 79.94 203 LYS A N 1
ATOM 1612 C CA . LYS A 1 203 ? 20.75 26.188 10.008 1 79.94 203 LYS A CA 1
ATOM 1613 C C . LYS A 1 203 ? 19.359 26.312 9.406 1 79.94 203 LYS A C 1
ATOM 1615 O O . LYS A 1 203 ? 18.391 26.578 10.117 1 79.94 203 LYS A O 1
ATOM 1620 N N . LYS A 1 204 ? 19.328 26.188 8.172 1 87.25 204 LYS A N 1
ATOM 1621 C CA . LYS A 1 204 ? 18.047 26.297 7.473 1 87.25 204 LYS A CA 1
ATOM 1622 C C . LYS A 1 204 ? 17.234 25 7.613 1 87.25 204 LYS A C 1
ATOM 1624 O O . LYS A 1 204 ? 17.797 23.922 7.742 1 87.25 204 LYS A O 1
ATOM 1629 N N . VAL A 1 205 ? 15.922 25.25 7.664 1 88.38 205 VAL A N 1
ATOM 1630 C CA . VAL A 1 205 ? 15.047 24.094 7.746 1 88.38 205 VAL A CA 1
ATOM 1631 C C . VAL A 1 205 ? 14.195 24 6.484 1 88.38 205 VAL A C 1
ATOM 1633 O O . VAL A 1 205 ? 13.82 25.016 5.898 1 88.38 205 VAL A O 1
ATOM 1636 N N . SER A 1 206 ? 13.969 22.781 6.109 1 89.31 206 SER A N 1
ATOM 1637 C CA . SER A 1 206 ? 13.047 22.531 5.004 1 89.31 206 SER A CA 1
ATOM 1638 C C . SER A 1 206 ? 11.609 22.422 5.496 1 89.31 206 SER A C 1
ATOM 1640 O O . SER A 1 206 ? 11.305 21.594 6.363 1 89.31 206 SER A O 1
ATOM 1642 N N . LEU A 1 207 ? 10.75 23.172 4.945 1 90.19 207 LEU A N 1
ATOM 1643 C CA . LEU A 1 207 ? 9.352 23.156 5.344 1 90.19 207 LEU A CA 1
ATOM 1644 C C . LEU A 1 207 ? 8.656 21.891 4.844 1 90.19 207 LEU A C 1
ATOM 1646 O O . LEU A 1 207 ? 7.559 21.562 5.293 1 90.19 207 LEU A O 1
ATOM 1650 N N . ASP A 1 208 ? 9.328 21.188 3.934 1 90.69 208 ASP A N 1
ATOM 1651 C CA . ASP A 1 208 ? 8.766 19.938 3.436 1 90.69 208 ASP A CA 1
ATOM 1652 C C . ASP A 1 208 ? 8.984 18.812 4.43 1 90.69 208 ASP A C 1
ATOM 1654 O O . ASP A 1 208 ? 8.336 17.766 4.34 1 90.69 208 ASP A O 1
ATOM 1658 N N . ASP A 1 209 ? 9.945 19.047 5.293 1 96.12 209 ASP A N 1
ATOM 1659 C CA . ASP A 1 209 ? 10.18 18.047 6.336 1 96.12 209 ASP A CA 1
ATOM 1660 C C . ASP A 1 209 ? 9.18 18.203 7.473 1 96.12 209 ASP A C 1
ATOM 1662 O O . ASP A 1 209 ? 9.023 19.297 8.031 1 96.12 209 ASP A O 1
ATOM 1666 N N . VAL A 1 210 ? 8.547 17.156 7.793 1 97.31 210 VAL A N 1
ATOM 1667 C CA . VAL A 1 210 ? 7.602 17.188 8.906 1 97.31 210 VAL A CA 1
ATOM 1668 C C . VAL A 1 210 ? 8.359 17.328 10.219 1 97.31 210 VAL A C 1
ATOM 1670 O O . VAL A 1 210 ? 9.281 16.562 10.5 1 97.31 210 VAL A O 1
ATOM 1673 N N . GLU A 1 211 ? 7.961 18.312 11 1 96.62 211 GLU A N 1
ATOM 1674 C CA . GLU A 1 211 ? 8.602 18.5 12.305 1 96.62 211 GLU A CA 1
ATOM 1675 C C . GLU A 1 211 ? 8.125 17.453 13.305 1 96.62 211 GLU A C 1
ATOM 1677 O O . GLU A 1 211 ? 6.926 17.281 13.508 1 96.62 211 GLU A O 1
ATOM 1682 N N . SER A 1 212 ? 9.062 16.703 13.914 1 96.44 212 SER A N 1
ATOM 1683 C CA . SER A 1 212 ? 8.727 15.672 14.883 1 96.44 212 SER A CA 1
ATOM 1684 C C . SER A 1 212 ? 8.383 16.266 16.234 1 96.44 212 SER A C 1
ATOM 1686 O O . SER A 1 212 ? 9.172 16.172 17.188 1 96.44 212 SER A O 1
ATOM 1688 N N . THR A 1 213 ? 7.207 16.719 16.359 1 96.06 213 THR A N 1
ATOM 1689 C CA . THR A 1 213 ? 6.793 17.422 17.578 1 96.06 213 THR A CA 1
ATOM 1690 C C . THR A 1 213 ? 6.211 16.453 18.594 1 96.06 213 THR A C 1
ATOM 1692 O O . THR A 1 213 ? 5.938 16.828 19.734 1 96.06 213 THR A O 1
ATOM 1695 N N . TRP A 1 214 ? 6.055 15.219 18.234 1 92.81 214 TRP A N 1
ATOM 1696 C CA . TRP A 1 214 ? 5.402 14.234 19.094 1 92.81 214 TRP A CA 1
ATOM 1697 C C . TRP A 1 214 ? 6.348 13.773 20.188 1 92.81 214 TRP A C 1
ATOM 1699 O O . TRP A 1 214 ? 7.547 14.055 20.156 1 92.81 214 TRP A O 1
ATOM 1709 N N . ASN A 1 215 ? 5.777 13.164 21.297 1 87.06 215 ASN A N 1
ATOM 1710 C CA . ASN A 1 215 ? 6.465 12.859 22.547 1 87.06 215 ASN A CA 1
ATOM 1711 C C . ASN A 1 215 ? 7.293 11.586 22.438 1 87.06 215 ASN A C 1
ATOM 1713 O O . ASN A 1 215 ? 8.234 11.383 23.203 1 87.06 215 ASN A O 1
ATOM 1717 N N . ASP A 1 216 ? 6.957 10.672 21.609 1 82.75 216 ASP A N 1
ATOM 1718 C CA . ASP A 1 216 ? 7.59 9.352 21.578 1 82.75 216 ASP A CA 1
ATOM 1719 C C . ASP A 1 216 ? 8.461 9.203 20.328 1 82.75 216 ASP A C 1
ATOM 1721 O O . ASP A 1 216 ? 8.398 10.023 19.422 1 82.75 216 ASP A O 1
ATOM 1725 N N . ASP A 1 217 ? 9.375 8.336 20.531 1 88.31 217 ASP A N 1
ATOM 1726 C CA . ASP A 1 217 ? 10.18 7.988 19.359 1 88.31 217 ASP A CA 1
ATOM 1727 C C . ASP A 1 217 ? 9.375 7.129 18.375 1 88.31 217 ASP A C 1
ATOM 1729 O O . ASP A 1 217 ? 9.531 5.906 18.344 1 88.31 217 ASP A O 1
ATOM 1733 N N . LEU A 1 218 ? 8.578 7.777 17.641 1 92.81 218 LEU A N 1
ATOM 1734 C CA . LEU A 1 218 ? 7.73 7.102 16.656 1 92.81 218 LEU A CA 1
ATOM 1735 C C . LEU A 1 218 ? 8.484 6.879 15.352 1 92.81 218 LEU A C 1
ATOM 1737 O O . LEU A 1 218 ? 9.156 7.785 14.852 1 92.81 218 LEU A O 1
ATOM 1741 N N . ASP A 1 219 ? 8.469 5.66 14.922 1 95.56 219 ASP A N 1
ATOM 1742 C CA . ASP A 1 219 ? 8.938 5.395 13.562 1 95.56 219 ASP A CA 1
ATOM 1743 C C . ASP A 1 219 ? 7.844 5.711 12.539 1 95.56 219 ASP A C 1
ATOM 1745 O O . ASP A 1 219 ? 6.852 4.988 12.438 1 95.56 219 ASP A O 1
ATOM 1749 N N . VAL A 1 220 ? 8.055 6.809 11.797 1 96.94 220 VAL A N 1
ATOM 1750 C CA . VAL A 1 220 ? 7.012 7.281 10.898 1 96.94 220 VAL A CA 1
ATOM 1751 C C . VAL A 1 220 ? 7.531 7.301 9.461 1 96.94 220 VAL A C 1
ATOM 1753 O O . VAL A 1 220 ? 6.988 8 8.602 1 96.94 220 VAL A O 1
ATOM 1756 N N . LEU A 1 221 ? 8.586 6.617 9.172 1 96.38 221 LEU A N 1
ATOM 1757 C CA . LEU A 1 221 ? 9.273 6.66 7.891 1 96.38 221 LEU A CA 1
ATOM 1758 C C . LEU A 1 221 ? 8.305 6.387 6.746 1 96.38 221 LEU A C 1
ATOM 1760 O O . LEU A 1 221 ? 8.289 7.117 5.754 1 96.38 221 LEU A O 1
ATOM 1764 N N . HIS A 1 222 ? 7.461 5.449 6.871 1 97.44 222 HIS A N 1
ATOM 1765 C CA . HIS A 1 222 ? 6.602 4.969 5.797 1 97.44 222 HIS A CA 1
ATOM 1766 C C . HIS A 1 222 ? 5.449 5.934 5.539 1 97.44 222 HIS A C 1
ATOM 1768 O O . HIS A 1 222 ? 4.754 5.82 4.523 1 97.44 222 HIS A O 1
ATOM 1774 N N . SER A 1 223 ? 5.305 6.891 6.402 1 97.31 223 SER A N 1
ATOM 1775 C CA . SER A 1 223 ? 4.105 7.723 6.324 1 97.31 223 SER A CA 1
ATOM 1776 C C . SER A 1 223 ? 4.461 9.203 6.242 1 97.31 223 SER A C 1
ATOM 1778 O O . SER A 1 223 ? 4.059 9.891 5.301 1 97.31 223 SER A O 1
ATOM 1780 N N . LEU A 1 224 ? 5.344 9.664 7.141 1 97.25 224 LEU A N 1
ATOM 1781 C CA . LEU A 1 224 ? 5.477 11.102 7.312 1 97.25 224 LEU A CA 1
ATOM 1782 C C . LEU A 1 224 ? 6.844 11.586 6.844 1 97.25 224 LEU A C 1
ATOM 1784 O O . LEU A 1 224 ? 7.078 12.789 6.738 1 97.25 224 LEU A O 1
ATOM 1788 N N . ALA A 1 225 ? 7.695 10.672 6.516 1 96.94 225 ALA A N 1
ATOM 1789 C CA . ALA A 1 225 ? 9.016 11.109 6.07 1 96.94 225 ALA A CA 1
ATOM 1790 C C . ALA A 1 225 ? 8.914 11.945 4.801 1 96.94 225 ALA A C 1
ATOM 1792 O O . ALA A 1 225 ? 8 11.766 3.994 1 96.94 225 ALA A O 1
ATOM 1793 N N . PRO A 1 226 ? 9.859 12.859 4.586 1 97.19 226 PRO A N 1
ATOM 1794 C CA . PRO A 1 226 ? 10.992 13.188 5.457 1 97.19 226 PRO A CA 1
ATOM 1795 C C . PRO A 1 226 ? 10.57 13.984 6.691 1 97.19 226 PRO A C 1
ATOM 1797 O O . PRO A 1 226 ? 9.57 14.711 6.656 1 97.19 226 PRO A O 1
ATOM 1800 N N . THR A 1 227 ? 11.32 13.805 7.77 1 96.69 227 THR A N 1
ATOM 1801 C CA . THR A 1 227 ? 11.031 14.5 9.016 1 96.69 227 THR A CA 1
ATOM 1802 C C . THR A 1 227 ? 12.234 15.32 9.477 1 96.69 227 THR A C 1
ATOM 1804 O O . THR A 1 227 ? 13.352 15.117 8.977 1 96.69 227 THR A O 1
ATOM 1807 N N . ARG A 1 228 ? 12.016 16.281 10.312 1 95.19 228 ARG A N 1
ATOM 1808 C CA . ARG A 1 228 ? 13.062 17.031 10.984 1 95.19 228 ARG A CA 1
ATOM 1809 C C . ARG A 1 228 ? 12.805 17.109 12.492 1 95.19 228 ARG A C 1
ATOM 1811 O O . ARG A 1 228 ? 11.695 16.844 12.945 1 95.19 228 ARG A O 1
ATOM 1818 N N . GLN A 1 229 ? 13.828 17.453 13.188 1 94.38 229 GLN A N 1
ATOM 1819 C CA . GLN A 1 229 ? 13.719 17.547 14.633 1 94.38 229 GLN A CA 1
ATOM 1820 C C . GLN A 1 229 ? 12.867 18.75 15.047 1 94.38 229 GLN A C 1
ATOM 1822 O O . GLN A 1 229 ? 12.82 19.75 14.336 1 94.38 229 GLN A O 1
ATOM 1827 N N . LYS A 1 230 ? 12.312 18.594 16.172 1 94.81 230 LYS A N 1
ATOM 1828 C CA . LYS A 1 230 ? 11.547 19.703 16.766 1 94.81 230 LYS A CA 1
ATOM 1829 C C . LYS A 1 230 ? 12.438 20.906 17.047 1 94.81 230 LYS A C 1
ATOM 1831 O O . LYS A 1 230 ? 13.547 20.75 17.578 1 94.81 230 LYS A O 1
ATOM 1836 N N . MET A 1 231 ? 11.945 22.047 16.719 1 93.56 231 MET A N 1
ATOM 1837 C CA . MET A 1 231 ? 12.711 23.266 16.953 1 93.56 231 MET A CA 1
ATOM 1838 C C . MET A 1 231 ? 12.461 23.812 18.359 1 93.56 231 MET A C 1
ATOM 1840 O O . MET A 1 231 ? 11.398 23.578 18.938 1 93.56 231 MET A O 1
ATOM 1844 N N . SER A 1 232 ? 13.438 24.562 18.828 1 92.38 232 SER A N 1
ATOM 1845 C CA . SER A 1 232 ? 13.297 25.188 20.141 1 92.38 232 SER A CA 1
ATOM 1846 C C . SER A 1 232 ? 12.297 26.344 20.094 1 92.38 232 SER A C 1
ATOM 1848 O O . SER A 1 232 ? 12 26.875 19.016 1 92.38 232 SER A O 1
ATOM 1850 N N . SER A 1 233 ? 11.844 26.734 21.266 1 89.19 233 SER A N 1
ATOM 1851 C CA . SER A 1 233 ? 10.867 27.828 21.359 1 89.19 233 SER A CA 1
ATOM 1852 C C . SER A 1 233 ? 11.477 29.156 20.938 1 89.19 233 SER A C 1
ATOM 1854 O O . SER A 1 233 ? 10.758 30.094 20.609 1 89.19 233 SER A O 1
ATOM 1856 N N . ASP A 1 234 ? 12.805 29.219 20.984 1 88.69 234 ASP A N 1
ATOM 1857 C CA . ASP A 1 234 ? 13.469 30.438 20.562 1 88.69 234 ASP A CA 1
ATOM 1858 C C . ASP A 1 234 ? 13.555 30.516 19.047 1 88.69 234 ASP A C 1
ATOM 1860 O O . ASP A 1 234 ? 13.57 31.609 18.469 1 88.69 234 ASP A O 1
ATOM 1864 N N . SER A 1 235 ? 13.594 29.359 18.484 1 91.38 235 SER A N 1
ATOM 1865 C CA . SER A 1 235 ? 13.805 29.297 17.031 1 91.38 235 SER A CA 1
ATOM 1866 C C . SER A 1 235 ? 12.477 29.281 16.281 1 91.38 235 SER A C 1
ATOM 1868 O O . SER A 1 235 ? 12.414 29.625 15.109 1 91.38 235 SER A O 1
ATOM 1870 N N . LYS A 1 236 ? 11.461 28.859 16.938 1 93.62 236 LYS A N 1
ATOM 1871 C CA . LYS A 1 236 ? 10.117 28.781 16.375 1 93.62 236 LYS A CA 1
ATOM 1872 C C . LYS A 1 236 ? 9.062 29.188 17.391 1 93.62 236 LYS A C 1
ATOM 1874 O O . LYS A 1 236 ? 8.961 28.562 18.453 1 93.62 236 LYS A O 1
ATOM 1879 N N . LYS A 1 237 ? 8.344 30.234 17.094 1 92.81 237 LYS A N 1
ATOM 1880 C CA . LYS A 1 237 ? 7.219 30.672 17.922 1 92.81 237 LYS A CA 1
ATOM 1881 C C . LYS A 1 237 ? 5.887 30.391 17.234 1 92.81 237 LYS A C 1
ATOM 1883 O O . LYS A 1 237 ? 5.762 30.578 16.016 1 92.81 237 LYS A O 1
ATOM 1888 N N . THR A 1 238 ? 4.953 29.984 17.969 1 94.12 238 THR A N 1
ATOM 1889 C CA . THR A 1 238 ? 3.695 29.547 17.375 1 94.12 238 THR A CA 1
ATOM 1890 C C . THR A 1 238 ? 2.516 30.297 18 1 94.12 238 THR A C 1
ATOM 1892 O O . THR A 1 238 ? 2.295 30.219 19.203 1 94.12 238 THR A O 1
ATOM 1895 N N . TYR A 1 239 ? 1.814 31.047 17.172 1 94.81 239 TYR A N 1
ATOM 1896 C CA . TYR A 1 239 ? 0.486 31.547 17.516 1 94.81 239 TYR A CA 1
ATOM 1897 C C . TYR A 1 239 ? -0.573 30.469 17.266 1 94.81 239 TYR A C 1
ATOM 1899 O O . TYR A 1 239 ? -0.671 29.938 16.156 1 94.81 239 TYR A O 1
ATOM 1907 N N . ARG A 1 240 ? -1.364 30.188 18.219 1 95.38 240 ARG A N 1
ATOM 1908 C CA . ARG A 1 240 ? -2.398 29.172 18.062 1 95.38 240 ARG A CA 1
ATOM 1909 C C . ARG A 1 240 ? -3.771 29.812 17.891 1 95.38 240 ARG A C 1
ATOM 1911 O O . ARG A 1 240 ? -4.047 30.859 18.453 1 95.38 240 ARG A O 1
ATOM 1918 N N . LEU A 1 241 ? -4.543 29.109 17.203 1 96.31 241 LEU A N 1
ATOM 1919 C CA . LEU A 1 241 ? -5.891 29.625 17 1 96.31 241 LEU A CA 1
ATOM 1920 C C . LEU A 1 241 ? -6.66 29.703 18.312 1 96.31 241 LEU A C 1
ATOM 1922 O O . LEU A 1 241 ? -6.789 28.688 19.016 1 96.31 241 LEU A O 1
ATOM 1926 N N . LEU A 1 242 ? -7.074 30.844 18.562 1 95 242 LEU A N 1
ATOM 1927 C CA . LEU A 1 242 ? -7.895 31.062 19.75 1 95 242 LEU A CA 1
ATOM 1928 C C . LEU A 1 242 ? -9.375 30.969 19.406 1 95 242 LEU A C 1
ATOM 1930 O O . LEU A 1 242 ? -10.148 30.375 20.172 1 95 242 LEU A O 1
ATOM 1934 N N . ASP A 1 243 ? -9.703 31.594 18.328 1 96 243 ASP A N 1
ATOM 1935 C CA . ASP A 1 243 ? -11.102 31.625 17.922 1 96 243 ASP A CA 1
ATOM 1936 C C . ASP A 1 243 ? -11.25 31.969 16.438 1 96 243 ASP A C 1
ATOM 1938 O O . ASP A 1 243 ? -10.328 32.5 15.828 1 96 243 ASP A O 1
ATOM 1942 N N . SER A 1 244 ? -12.383 31.531 15.898 1 96.75 244 SER A N 1
ATOM 1943 C CA . SER A 1 244 ? -12.781 31.844 14.531 1 96.75 244 SER A CA 1
ATOM 1944 C C . SER A 1 244 ? -14.273 32.125 14.445 1 96.75 244 SER A C 1
ATOM 1946 O O . SER A 1 244 ? -15.094 31.406 15.008 1 96.75 244 SER A O 1
ATOM 1948 N N . VAL A 1 245 ? -14.625 33.281 13.703 1 96 245 VAL A N 1
ATOM 1949 C CA . VAL A 1 245 ? -16.031 33.656 13.656 1 96 245 VAL A CA 1
ATOM 1950 C C . VAL A 1 245 ? -16.391 34.094 12.234 1 96 245 VAL A C 1
ATOM 1952 O O . VAL A 1 245 ? -15.562 34.688 11.531 1 96 245 VAL A O 1
ATOM 1955 N N . LEU A 1 246 ? -17.594 33.688 11.875 1 94.81 246 LEU A N 1
ATOM 1956 C CA . LEU A 1 246 ? -18.156 34.188 10.617 1 94.81 246 LEU A CA 1
ATOM 1957 C C . LEU A 1 246 ? -18.672 35.594 10.781 1 94.81 246 LEU A C 1
ATOM 1959 O O . LEU A 1 246 ? -19.422 35.875 11.719 1 94.81 246 LEU A O 1
ATOM 1963 N N . ILE A 1 247 ? -18.219 36.438 9.891 1 93.88 247 ILE A N 1
ATOM 1964 C CA . ILE A 1 247 ? -18.672 37.844 9.961 1 93.88 247 ILE A CA 1
ATOM 1965 C C . ILE A 1 247 ? -19.125 38.281 8.578 1 93.88 247 ILE A C 1
ATOM 1967 O O . ILE A 1 247 ? -19.062 37.531 7.605 1 93.88 247 ILE A O 1
ATOM 1971 N N . GLN A 1 248 ? -19.875 39.281 8.562 1 91.12 248 GLN A N 1
ATOM 1972 C CA . GLN A 1 248 ? -20.234 39.938 7.312 1 91.12 248 GLN A CA 1
ATOM 1973 C C . GLN A 1 248 ? -19.422 41.219 7.117 1 91.12 248 GLN A C 1
ATOM 1975 O O . GLN A 1 248 ? -19.219 42 8.062 1 91.12 248 GLN A O 1
ATOM 1980 N N . ASP A 1 249 ? -18.906 41.25 5.949 1 80.69 249 ASP A N 1
ATOM 1981 C CA . ASP A 1 249 ? -18.125 42.469 5.703 1 80.69 249 ASP A CA 1
ATOM 1982 C C . ASP A 1 249 ? -19.047 43.625 5.383 1 80.69 249 ASP A C 1
ATOM 1984 O O . ASP A 1 249 ? -20.266 43.531 5.469 1 80.69 249 ASP A O 1
ATOM 1988 N N . ASN A 1 250 ? -18.375 44.781 5.105 1 80.06 250 ASN A N 1
ATOM 1989 C CA . ASN A 1 250 ? -19.094 46.031 4.863 1 80.06 250 ASN A CA 1
ATOM 1990 C C . ASN A 1 250 ? -20.047 45.906 3.676 1 80.06 250 ASN A C 1
ATOM 1992 O O . ASN A 1 250 ? -21.031 46.656 3.582 1 80.06 250 ASN A O 1
ATOM 1996 N N . ASN A 1 251 ? -19.75 45 2.709 1 85.31 251 ASN A N 1
ATOM 1997 C CA . ASN A 1 251 ? -20.578 44.781 1.53 1 85.31 251 ASN A CA 1
ATOM 1998 C C . ASN A 1 251 ? -21.547 43.625 1.728 1 85.31 251 ASN A C 1
ATOM 2000 O O . ASN A 1 251 ? -22.062 43.062 0.756 1 85.31 251 ASN A O 1
ATOM 2004 N N . LYS A 1 252 ? -21.625 43.188 2.902 1 84 252 LYS A N 1
ATOM 2005 C CA . LYS A 1 252 ? -22.547 42.094 3.289 1 84 252 LYS A CA 1
ATOM 2006 C C . LYS A 1 252 ? -22.062 40.75 2.762 1 84 252 LYS A C 1
ATOM 2008 O O . LYS A 1 252 ? -22.859 39.844 2.57 1 84 252 LYS A O 1
ATOM 2013 N N . ARG A 1 253 ? -20.891 40.781 2.346 1 88.19 253 ARG A N 1
ATOM 2014 C CA . ARG A 1 253 ? -20.312 39.531 1.915 1 88.19 253 ARG A CA 1
ATOM 2015 C C . ARG A 1 253 ? -19.766 38.75 3.105 1 88.19 253 ARG A C 1
ATOM 2017 O O . ARG A 1 253 ? -19.297 39.344 4.082 1 88.19 253 ARG A O 1
ATOM 2024 N N . LEU A 1 254 ? -19.766 37.531 3.037 1 91.5 254 LEU A N 1
ATOM 2025 C CA . LEU A 1 254 ? -19.328 36.625 4.086 1 91.5 254 LEU A CA 1
ATOM 2026 C C . LEU A 1 254 ? -17.812 36.656 4.242 1 91.5 254 LEU A C 1
ATOM 2028 O O . LEU A 1 254 ? -17.078 36.719 3.252 1 91.5 254 LEU A O 1
ATOM 2032 N N . ALA A 1 255 ? -17.344 36.812 5.48 1 94.62 255 ALA A N 1
ATOM 2033 C CA . ALA A 1 255 ? -15.93 36.812 5.816 1 94.62 255 ALA A CA 1
ATOM 2034 C C . ALA A 1 255 ? -15.664 35.969 7.066 1 94.62 255 ALA A C 1
ATOM 2036 O O . ALA A 1 255 ? -16.594 35.656 7.82 1 94.62 255 ALA A O 1
ATOM 2037 N N . VAL A 1 256 ? -14.492 35.5 7.199 1 95.81 256 VAL A N 1
ATOM 2038 C CA . VAL A 1 256 ? -14.094 34.75 8.383 1 95.81 256 VAL A CA 1
ATOM 2039 C C . VAL A 1 256 ? -13.016 35.5 9.148 1 95.81 256 VAL A C 1
ATOM 2041 O O . VAL A 1 256 ? -12 35.875 8.57 1 95.81 256 VAL A O 1
ATOM 2044 N N . HIS A 1 257 ? -13.312 35.844 10.406 1 96.81 257 HIS A N 1
ATOM 2045 C CA . HIS A 1 257 ? -12.367 36.469 11.305 1 96.81 257 HIS A CA 1
ATOM 2046 C C . HIS A 1 257 ? -11.688 35.469 12.227 1 96.81 257 HIS A C 1
ATOM 2048 O O . HIS A 1 257 ? -12.359 34.812 13.016 1 96.81 257 HIS A O 1
ATOM 2054 N N . GLN A 1 258 ? -10.367 35.312 12.133 1 97.31 258 GLN A N 1
ATOM 2055 C CA . GLN A 1 258 ? -9.586 34.406 12.945 1 97.31 258 GLN A CA 1
ATOM 2056 C C . GLN A 1 258 ? -8.68 35.125 13.914 1 97.31 258 GLN A C 1
ATOM 2058 O O . GLN A 1 258 ? -8.07 36.156 13.555 1 97.31 258 GLN A O 1
ATOM 2063 N N . ILE A 1 259 ? -8.633 34.688 15.102 1 97.56 259 ILE A N 1
ATOM 2064 C CA . ILE A 1 259 ? -7.777 35.25 16.141 1 97.56 259 ILE A CA 1
ATOM 2065 C C . ILE A 1 259 ? -6.777 34.219 16.625 1 97.56 259 ILE A C 1
ATOM 2067 O O . ILE A 1 259 ? -7.168 33.125 17.031 1 97.56 259 ILE A O 1
ATOM 2071 N N . TYR A 1 260 ? -5.543 34.562 16.547 1 96.75 260 TYR A N 1
ATOM 2072 C CA . TYR A 1 260 ? -4.461 33.688 17 1 96.75 260 TYR A CA 1
ATOM 2073 C C . TYR A 1 260 ? -3.746 34.312 18.203 1 96.75 260 TYR A C 1
ATOM 2075 O O . TYR A 1 260 ? -3.561 35.531 18.25 1 96.75 260 TYR A O 1
ATOM 2083 N N . ILE A 1 261 ? -3.271 33.438 19.109 1 95.5 261 ILE A N 1
ATOM 2084 C CA . ILE A 1 261 ? -2.666 33.969 20.328 1 95.5 261 ILE A CA 1
ATOM 2085 C C . ILE A 1 261 ? -1.323 33.281 20.578 1 95.5 261 ILE A C 1
ATOM 2087 O O . ILE A 1 261 ? -1.175 32.062 20.328 1 95.5 261 ILE A O 1
ATOM 2091 N N . LEU A 1 262 ? -0.341 33.969 20.938 1 94.19 262 LEU A N 1
ATOM 2092 C CA . LEU A 1 262 ? 0.928 33.531 21.5 1 94.19 262 LEU A CA 1
ATOM 2093 C C . LEU A 1 262 ? 1.027 33.875 22.984 1 94.19 262 LEU A C 1
ATOM 2095 O O . LEU A 1 262 ? 1.111 35.062 23.328 1 94.19 262 LEU A O 1
ATOM 2099 N N . LYS A 1 263 ? 1.062 32.812 23.766 1 88.12 263 LYS A N 1
ATOM 2100 C CA . LYS A 1 263 ? 1.117 33.062 25.203 1 88.12 263 LYS A CA 1
ATOM 2101 C C . LYS A 1 263 ? 2.51 33.531 25.625 1 88.12 263 LYS A C 1
ATOM 2103 O O . LYS A 1 263 ? 3.514 32.969 25.203 1 88.12 263 LYS A O 1
ATOM 2108 N N . GLY A 1 264 ? 2.486 34.594 26.359 1 84.81 264 GLY A N 1
ATOM 2109 C CA . GLY A 1 264 ? 3.748 35.125 26.844 1 84.81 264 GLY A CA 1
ATOM 2110 C C . GLY A 1 264 ? 4.387 34.25 27.906 1 84.81 264 GLY A C 1
ATOM 2111 O O . GLY A 1 264 ? 3.703 33.469 28.578 1 84.81 264 GLY A O 1
ATOM 2112 N N . GLU A 1 265 ? 5.773 34.219 27.891 1 74.5 265 GLU A N 1
ATOM 2113 C CA . GLU A 1 265 ? 6.523 33.5 28.906 1 74.5 265 GLU A CA 1
ATOM 2114 C C . GLU A 1 265 ? 6.582 34.281 30.219 1 74.5 265 GLU A C 1
ATOM 2116 O O . GLU A 1 265 ? 6.652 35.5 30.203 1 74.5 265 GLU A O 1
ATOM 2121 N N . GLU A 1 266 ? 6.121 33.562 31.328 1 65.94 266 GLU A N 1
ATOM 2122 C CA . GLU A 1 266 ? 6.32 34.156 32.625 1 65.94 266 GLU A CA 1
ATOM 2123 C C . GLU A 1 266 ? 7.73 33.906 33.156 1 65.94 266 GLU A C 1
ATOM 2125 O O . GLU A 1 266 ? 8.102 32.75 33.37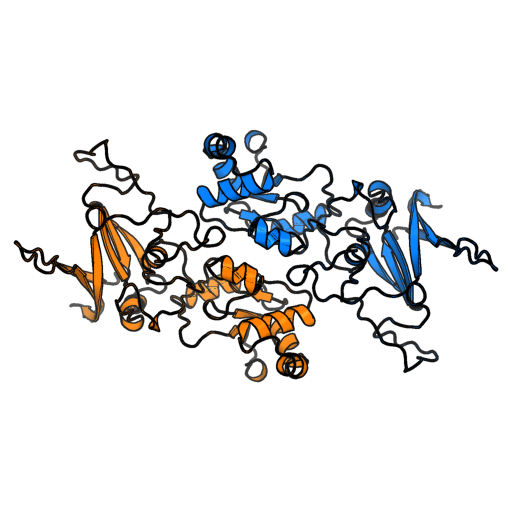5 1 65.94 266 GLU A O 1
ATOM 2130 N N . ASN A 1 267 ? 8.578 34.625 32.719 1 63.88 267 ASN A N 1
ATOM 2131 C CA . ASN A 1 267 ? 9.859 34.469 33.375 1 63.88 267 ASN A CA 1
ATOM 2132 C C . ASN A 1 267 ? 9.945 35.281 34.656 1 63.88 267 ASN A C 1
ATOM 2134 O O . ASN A 1 267 ? 9.094 36.156 34.906 1 63.88 267 ASN A O 1
ATOM 2138 N N . ASP A 1 268 ?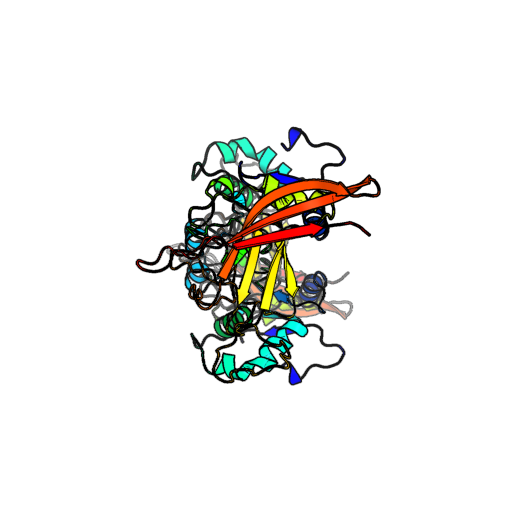 10.719 34.75 35.688 1 62.44 268 ASP A N 1
ATOM 2139 C CA . ASP A 1 268 ? 10.891 35.344 37.031 1 62.44 268 ASP A CA 1
ATOM 2140 C C . ASP A 1 268 ? 11 36.875 36.938 1 62.44 268 ASP A C 1
ATOM 2142 O O . ASP A 1 268 ? 10.664 37.562 37.906 1 62.44 268 ASP A O 1
ATOM 2146 N N . HIS A 1 269 ? 11.383 37.438 35.875 1 62.72 269 HIS A N 1
ATOM 2147 C CA . HIS A 1 269 ? 11.727 38.875 35.906 1 62.72 269 HIS A CA 1
ATOM 2148 C C . HIS A 1 269 ? 10.867 39.688 34.969 1 62.72 269 HIS A C 1
ATOM 2150 O O . HIS A 1 269 ? 10.781 40.906 35.062 1 62.72 269 HIS A O 1
ATOM 2156 N N . GLU A 1 270 ? 10.352 39.094 33.906 1 62.22 270 GLU A N 1
ATOM 2157 C CA . GLU A 1 270 ? 9.578 39.875 32.938 1 62.22 270 GLU A CA 1
ATOM 2158 C C . GLU A 1 270 ? 8.391 39.094 32.406 1 62.22 270 GLU A C 1
ATOM 2160 O O . GLU A 1 270 ? 8.523 37.906 32.062 1 62.22 270 GLU A O 1
ATOM 2165 N N . ILE A 1 271 ? 7.223 39.562 32.781 1 63.81 271 ILE A N 1
ATOM 2166 C CA . ILE A 1 271 ? 6.02 38.969 32.188 1 63.81 271 ILE A CA 1
ATOM 2167 C C . ILE A 1 271 ? 5.844 39.469 30.766 1 63.81 271 ILE A C 1
ATOM 2169 O O . ILE A 1 271 ? 5.656 40.656 30.531 1 63.81 271 ILE A O 1
ATOM 2173 N N . GLN A 1 272 ? 6.328 38.625 29.859 1 72.12 272 GLN A N 1
ATOM 2174 C CA . GLN A 1 272 ? 5.984 39 28.484 1 72.12 272 GLN A CA 1
ATOM 2175 C C . GLN A 1 272 ? 4.504 38.75 28.203 1 72.12 272 GLN A C 1
ATOM 2177 O O . GLN A 1 272 ? 3.977 37.688 28.5 1 72.12 272 GLN A O 1
ATOM 2182 N N . GLY A 1 273 ? 3.75 39.781 27.875 1 81.94 273 GLY A N 1
ATOM 2183 C CA . GLY A 1 273 ? 2.324 39.688 27.609 1 81.94 273 GLY A CA 1
ATOM 2184 C C . GLY A 1 273 ? 1.995 38.812 26.406 1 81.94 273 GLY A C 1
ATOM 2185 O O . GLY A 1 273 ? 2.873 38.5 25.609 1 81.94 273 GLY A O 1
ATOM 2186 N N . ASP A 1 274 ? 0.808 38.438 26.438 1 90.31 274 ASP A N 1
ATOM 2187 C CA . ASP A 1 274 ? 0.288 37.688 25.297 1 90.31 274 ASP A CA 1
ATOM 2188 C C . ASP A 1 274 ? 0.329 38.531 24.031 1 90.31 274 ASP A C 1
ATOM 2190 O O . ASP A 1 274 ? 0.27 39.781 24.094 1 90.31 274 ASP A O 1
ATOM 2194 N N . SER A 1 275 ? 0.699 37.875 22.969 1 92.56 275 SER A N 1
ATOM 2195 C CA . SER A 1 275 ? 0.618 38.531 21.656 1 92.56 275 SER A CA 1
ATOM 2196 C C . SER A 1 275 ? -0.517 37.938 20.828 1 92.56 275 SER A C 1
ATOM 2198 O O . SER A 1 275 ? -0.772 36.719 20.875 1 92.56 275 SER A O 1
ATOM 2200 N N . ILE A 1 276 ? -1.232 38.844 20.125 1 95 276 ILE A N 1
ATOM 2201 C CA . ILE A 1 276 ? -2.395 38.406 19.359 1 95 276 ILE A CA 1
ATOM 2202 C C . ILE A 1 276 ? -2.213 38.781 17.891 1 95 276 ILE A C 1
ATOM 2204 O O . ILE A 1 276 ? -1.7 39.844 17.578 1 95 276 ILE A O 1
ATOM 2208 N N . MET A 1 277 ? -2.566 37.875 17 1 94.62 277 MET A N 1
ATOM 2209 C CA . MET A 1 277 ? -2.674 38.156 15.57 1 94.62 277 MET A CA 1
ATOM 2210 C C . MET A 1 277 ? -4.086 37.875 15.07 1 94.62 277 MET A C 1
ATOM 2212 O O . MET A 1 277 ? -4.688 36.844 15.43 1 94.62 277 MET A O 1
ATOM 2216 N N . SER A 1 278 ? -4.617 38.844 14.32 1 95.81 278 SER A N 1
ATOM 2217 C CA . SER A 1 278 ? -5.953 38.688 13.75 1 95.81 278 SER A CA 1
ATOM 2218 C C . SER A 1 278 ? -5.906 38.656 12.227 1 95.81 278 SER A C 1
ATOM 2220 O O . SER A 1 278 ? -5.152 39.406 11.609 1 95.81 278 SER A O 1
ATOM 2222 N N . LEU A 1 279 ? -6.617 37.719 11.672 1 94.88 279 LEU A N 1
ATOM 2223 C CA . LEU A 1 279 ? -6.723 37.562 10.227 1 94.88 279 LEU A CA 1
ATOM 2224 C C . LEU A 1 279 ? -8.18 37.625 9.781 1 94.88 279 LEU A C 1
ATOM 2226 O O . LEU A 1 279 ? -9.039 36.969 10.391 1 94.88 279 LEU A O 1
ATOM 2230 N N . ILE A 1 280 ? -8.43 38.406 8.789 1 94.06 280 ILE A N 1
ATOM 2231 C CA . ILE A 1 280 ? -9.758 38.438 8.188 1 94.06 280 ILE A CA 1
ATOM 2232 C C . ILE A 1 280 ? -9.672 37.969 6.734 1 94.06 280 ILE A C 1
ATOM 2234 O O . ILE A 1 280 ? -8.945 38.562 5.926 1 94.06 280 ILE A O 1
ATOM 2238 N N . TRP A 1 281 ? -10.414 36.906 6.492 1 92.94 281 TRP A N 1
ATOM 2239 C CA . TRP A 1 281 ? -10.492 36.344 5.148 1 92.94 281 TRP A CA 1
ATOM 2240 C C . TRP A 1 281 ? -11.75 36.812 4.434 1 92.94 281 TRP A C 1
ATOM 2242 O O . TRP A 1 281 ? -12.852 36.719 4.98 1 92.94 281 TRP A O 1
ATOM 2252 N N . ARG A 1 282 ? -11.508 37.375 3.197 1 89.75 282 ARG A N 1
ATOM 2253 C CA . ARG A 1 282 ? -12.617 37.812 2.355 1 89.75 282 ARG A CA 1
ATOM 2254 C C . ARG A 1 282 ? -12.531 37.188 0.964 1 89.75 282 ARG A C 1
ATOM 2256 O O . ARG A 1 282 ? -11.438 37 0.437 1 89.75 282 ARG A O 1
ATOM 2263 N N . ARG A 1 283 ? -13.727 36.75 0.502 1 79.69 283 ARG A N 1
ATOM 2264 C CA . ARG A 1 283 ? -13.758 36.281 -0.878 1 79.69 283 ARG A CA 1
ATOM 2265 C C . ARG A 1 283 ? -13.836 37.438 -1.854 1 79.69 283 ARG A C 1
ATOM 2267 O O . ARG A 1 283 ? -14.539 38.438 -1.603 1 79.69 283 ARG A O 1
ATOM 2274 N N . ASP A 1 284 ? -12.836 37.562 -2.785 1 64.94 284 ASP A N 1
ATOM 2275 C CA . ASP A 1 284 ? -13 38.594 -3.797 1 64.94 284 ASP A CA 1
ATOM 2276 C C . ASP A 1 284 ? -14.188 38.281 -4.715 1 64.94 284 ASP A C 1
ATOM 2278 O O . ASP A 1 284 ? -14.531 37.125 -4.922 1 64.94 284 ASP A O 1
ATOM 2282 N N . MET B 1 1 ? 21.266 4.582 -15.016 1 85.5 1 MET B N 1
ATOM 2283 C CA . MET B 1 1 ? 20 4.293 -15.68 1 85.5 1 MET B CA 1
ATOM 2284 C C . MET B 1 1 ? 19.297 5.582 -16.094 1 85.5 1 MET B C 1
ATOM 2286 O O . MET B 1 1 ? 18.844 5.711 -17.234 1 85.5 1 MET B O 1
ATOM 2290 N N . TYR B 1 2 ? 19.203 6.602 -15.141 1 88 2 TYR B N 1
ATOM 2291 C CA . TYR B 1 2 ? 18.531 7.859 -15.453 1 88 2 TYR B CA 1
ATOM 2292 C C . TYR B 1 2 ? 19.25 8.586 -16.594 1 88 2 TYR B C 1
ATOM 2294 O O . TYR B 1 2 ? 18.594 9.148 -17.484 1 88 2 TYR B O 1
ATOM 2302 N N . GLU B 1 3 ? 20.516 8.562 -16.547 1 89.44 3 GLU B N 1
ATOM 2303 C CA . GLU B 1 3 ? 21.297 9.25 -17.562 1 89.44 3 GLU B CA 1
ATOM 2304 C C . GLU B 1 3 ? 21.094 8.602 -18.938 1 89.44 3 GLU B C 1
ATOM 2306 O O . GLU B 1 3 ? 21.25 9.258 -19.969 1 89.44 3 GLU B O 1
ATOM 2311 N N . ALA B 1 4 ? 20.734 7.363 -18.984 1 89.88 4 ALA B N 1
ATOM 2312 C CA . ALA B 1 4 ? 20.594 6.617 -20.234 1 89.88 4 ALA B CA 1
ATOM 2313 C C . ALA B 1 4 ? 19.203 6.801 -20.812 1 89.88 4 ALA B C 1
ATOM 2315 O O . ALA B 1 4 ? 18.891 6.25 -21.875 1 89.88 4 ALA B O 1
ATOM 2316 N N . ARG B 1 5 ? 18.375 7.699 -20.203 1 88.94 5 ARG B N 1
ATOM 2317 C CA . ARG B 1 5 ? 17 7.879 -20.656 1 88.94 5 ARG B CA 1
ATOM 2318 C C . ARG B 1 5 ? 16.953 8.617 -22 1 88.94 5 ARG B C 1
ATOM 2320 O O . ARG B 1 5 ? 17.875 9.359 -22.328 1 88.94 5 ARG B O 1
ATOM 2327 N N . ASP B 1 6 ? 15.922 8.297 -22.688 1 91.38 6 ASP B N 1
ATOM 2328 C CA . ASP B 1 6 ? 15.641 9.055 -23.906 1 91.38 6 ASP B CA 1
ATOM 2329 C C . ASP B 1 6 ? 14.234 9.641 -23.875 1 91.38 6 ASP B C 1
ATOM 2331 O O . ASP B 1 6 ? 13.586 9.664 -22.828 1 91.38 6 ASP B O 1
ATOM 2335 N N . ASN B 1 7 ? 13.75 10.148 -24.984 1 90.5 7 ASN B N 1
ATOM 2336 C CA . ASN B 1 7 ? 12.484 10.875 -25.031 1 90.5 7 ASN B CA 1
ATOM 2337 C C . ASN B 1 7 ? 11.297 9.93 -24.844 1 90.5 7 ASN B C 1
ATOM 2339 O O . ASN B 1 7 ? 10.195 10.375 -24.516 1 90.5 7 ASN B O 1
ATOM 2343 N N . ASP B 1 8 ? 11.555 8.648 -25.016 1 92.12 8 ASP B N 1
ATOM 2344 C CA . ASP B 1 8 ? 10.453 7.688 -24.953 1 92.12 8 ASP B CA 1
ATOM 2345 C C . ASP B 1 8 ? 10.43 6.977 -23.609 1 92.12 8 ASP B C 1
ATOM 2347 O O . ASP B 1 8 ? 9.492 6.223 -23.312 1 92.12 8 ASP B O 1
ATOM 2351 N N . THR B 1 9 ? 11.414 7.25 -22.797 1 94.62 9 THR B N 1
ATOM 2352 C CA . THR B 1 9 ? 11.484 6.598 -21.5 1 94.62 9 THR B CA 1
ATOM 2353 C C . THR B 1 9 ? 10.43 7.16 -20.547 1 94.62 9 THR B C 1
ATOM 2355 O O . THR B 1 9 ? 10.352 8.375 -20.344 1 94.62 9 THR B O 1
ATOM 2358 N N . GLN B 1 10 ? 9.641 6.289 -20.016 1 94.69 10 GLN B N 1
ATOM 2359 C CA . GLN B 1 10 ? 8.609 6.723 -19.078 1 94.69 10 GLN B CA 1
ATOM 2360 C C . GLN B 1 10 ? 8.891 6.18 -17.672 1 94.69 10 GLN B C 1
ATOM 2362 O O . GLN B 1 10 ? 8.57 6.824 -16.672 1 94.69 10 GLN B O 1
AT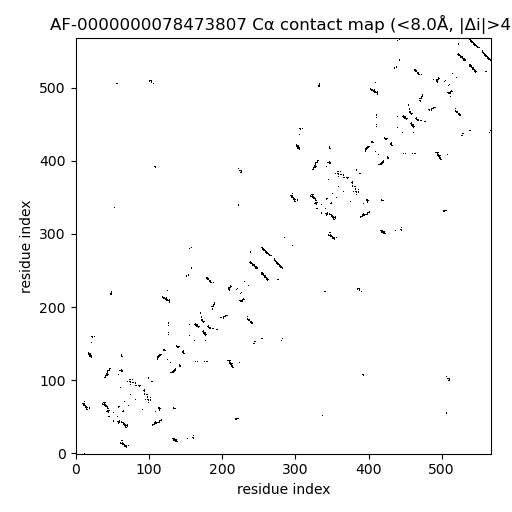OM 2367 N N . TRP B 1 11 ? 9.516 5.043 -17.672 1 97.31 11 TRP B N 1
ATOM 2368 C CA . TRP B 1 11 ? 9.773 4.371 -16.391 1 97.31 11 TRP B CA 1
ATOM 2369 C C . TRP B 1 11 ? 11.195 3.822 -16.344 1 97.31 11 TRP B C 1
ATOM 2371 O O . TRP B 1 11 ? 11.734 3.398 -17.375 1 97.31 11 TRP B O 1
ATOM 2381 N N . ILE B 1 12 ? 11.758 3.861 -15.195 1 97.19 12 ILE B N 1
ATOM 2382 C CA . ILE B 1 12 ? 13.023 3.189 -14.914 1 97.19 12 ILE B CA 1
ATOM 2383 C C . ILE B 1 12 ? 12.797 2.082 -13.883 1 97.19 12 ILE B C 1
ATOM 2385 O O . ILE B 1 12 ? 12.188 2.311 -12.836 1 97.19 12 ILE B O 1
ATOM 2389 N N . THR B 1 13 ? 13.273 0.928 -14.219 1 96.88 13 THR B N 1
ATOM 2390 C CA . THR B 1 13 ? 13.008 -0.236 -13.383 1 96.88 13 THR B CA 1
ATOM 2391 C C . THR B 1 13 ? 14.312 -0.822 -12.844 1 96.88 13 THR B C 1
ATOM 2393 O O . THR B 1 13 ? 15.281 -0.966 -13.586 1 96.88 13 THR B O 1
ATOM 2396 N N . CYS B 1 14 ? 14.312 -1.054 -11.539 1 95.88 14 CYS B N 1
ATOM 2397 C CA . CYS B 1 14 ? 15.398 -1.783 -10.891 1 95.88 14 CYS B CA 1
ATOM 2398 C C . CYS B 1 14 ? 14.961 -3.197 -10.523 1 95.88 14 CYS B C 1
ATOM 2400 O O . CYS B 1 14 ? 13.906 -3.391 -9.914 1 95.88 14 CYS B O 1
ATOM 2402 N N . ILE B 1 15 ? 15.75 -4.195 -10.938 1 95.5 15 ILE B N 1
ATOM 2403 C CA . ILE B 1 15 ? 15.367 -5.578 -10.672 1 95.5 15 ILE B CA 1
ATOM 2404 C C . ILE B 1 15 ? 16.578 -6.355 -10.156 1 95.5 15 ILE B C 1
ATOM 2406 O O . ILE B 1 15 ? 17.703 -5.871 -10.227 1 95.5 15 ILE B O 1
ATOM 2410 N N . ASP B 1 16 ? 16.328 -7.496 -9.57 1 94.94 16 ASP B N 1
ATOM 2411 C CA . ASP B 1 16 ? 17.375 -8.445 -9.211 1 94.94 16 ASP B CA 1
ATOM 2412 C C . ASP B 1 16 ? 17.75 -9.328 -10.406 1 94.94 16 ASP B C 1
ATOM 2414 O O . ASP B 1 16 ? 17.016 -9.367 -11.406 1 94.94 16 ASP B O 1
ATOM 2418 N N . ASP B 1 17 ? 18.844 -10.039 -10.305 1 93.44 17 ASP B N 1
ATOM 2419 C CA . ASP B 1 17 ? 19.344 -10.836 -11.422 1 93.44 17 ASP B CA 1
ATOM 2420 C C . ASP B 1 17 ? 18.469 -12.055 -11.664 1 93.44 17 ASP B C 1
ATOM 2422 O O . ASP B 1 17 ? 18.531 -12.68 -12.727 1 93.44 17 ASP B O 1
ATOM 2426 N N . ASP B 1 18 ? 17.578 -12.406 -10.734 1 95.06 18 ASP B N 1
ATOM 2427 C CA . ASP B 1 18 ? 16.672 -13.531 -10.945 1 95.06 18 ASP B CA 1
ATOM 2428 C C . ASP B 1 18 ? 15.219 -13.094 -10.852 1 95.06 18 ASP B C 1
ATOM 2430 O O . ASP B 1 18 ? 14.352 -13.875 -10.445 1 95.06 18 ASP B O 1
ATOM 2434 N N . THR B 1 19 ? 14.984 -11.82 -11.086 1 97.06 19 THR B N 1
ATOM 2435 C CA . THR B 1 19 ? 13.625 -11.344 -11.312 1 97.06 19 THR B CA 1
ATOM 2436 C C . THR B 1 19 ? 13.148 -11.727 -12.703 1 97.06 19 THR B C 1
ATOM 2438 O O . THR B 1 19 ? 13.898 -11.617 -13.68 1 97.06 19 THR B O 1
ATOM 2441 N N . PHE B 1 20 ? 11.914 -12.203 -12.812 1 97.44 20 PHE B N 1
ATOM 2442 C CA . PHE B 1 20 ? 11.352 -12.602 -14.094 1 97.44 20 PHE B CA 1
ATOM 2443 C C . PHE B 1 20 ? 9.977 -11.961 -14.305 1 97.44 20 PHE B C 1
ATOM 2445 O O . PHE B 1 20 ? 9.141 -11.984 -13.406 1 97.44 20 PHE B O 1
ATOM 2452 N N . PHE B 1 21 ? 9.805 -11.359 -15.43 1 97.25 21 PHE B N 1
ATOM 2453 C CA . PHE B 1 21 ? 8.508 -10.805 -15.812 1 97.25 21 PHE B CA 1
ATOM 2454 C C . PHE B 1 21 ? 7.805 -11.719 -16.812 1 97.25 21 PHE B C 1
ATOM 2456 O O . PHE B 1 21 ? 8.148 -11.742 -17.984 1 97.25 21 PHE B O 1
ATOM 2463 N N . PRO B 1 22 ? 6.711 -12.383 -16.391 1 96.62 22 PRO B N 1
ATOM 2464 C CA . PRO B 1 22 ? 6.008 -13.344 -17.25 1 96.62 22 PRO B CA 1
ATOM 2465 C C . PRO B 1 22 ? 5.453 -12.703 -18.516 1 96.62 22 PRO B C 1
ATOM 2467 O O . PRO B 1 22 ? 5.379 -13.359 -19.562 1 96.62 22 PRO B O 1
ATOM 2470 N N . SER B 1 23 ? 5.043 -11.5 -18.469 1 96.38 23 SER B N 1
ATOM 2471 C CA . SER B 1 23 ? 4.477 -10.789 -19.609 1 96.38 23 SER B CA 1
ATOM 2472 C C . SER B 1 23 ? 4.789 -9.297 -19.547 1 96.38 23 SER B C 1
ATOM 2474 O O . SER B 1 23 ? 4.27 -8.586 -18.688 1 96.38 23 SER B O 1
ATOM 2476 N N . ILE B 1 24 ? 5.508 -8.828 -20.516 1 94.69 24 ILE B N 1
ATOM 2477 C CA . ILE B 1 24 ? 5.824 -7.41 -20.578 1 94.69 24 ILE B CA 1
ATOM 2478 C C . ILE B 1 24 ? 4.562 -6.617 -20.906 1 94.69 24 ILE B C 1
ATOM 2480 O O . ILE B 1 24 ? 4.375 -5.5 -20.422 1 94.69 24 ILE B O 1
ATOM 2484 N N . HIS B 1 25 ? 3.74 -7.293 -21.672 1 95.38 25 HIS B N 1
ATOM 2485 C CA . HIS B 1 25 ? 2.473 -6.664 -22.016 1 95.38 25 HIS B CA 1
ATOM 2486 C C . HIS B 1 25 ? 1.634 -6.375 -20.781 1 95.38 25 HIS B C 1
ATOM 2488 O O . HIS B 1 25 ? 1.112 -5.27 -20.625 1 95.38 25 HIS B O 1
ATOM 2494 N N . ASP B 1 26 ? 1.548 -7.328 -19.953 1 96.81 26 ASP B N 1
ATOM 2495 C CA . ASP B 1 26 ? 0.761 -7.156 -18.734 1 96.81 26 ASP B CA 1
ATOM 2496 C C . ASP B 1 26 ? 1.419 -6.148 -17.797 1 96.81 26 ASP B C 1
ATOM 2498 O O . ASP B 1 26 ? 0.73 -5.379 -17.125 1 96.81 26 ASP B O 1
ATOM 2502 N N . LEU B 1 27 ? 2.711 -6.184 -17.781 1 97.5 27 LEU B N 1
ATOM 2503 C CA . LEU B 1 27 ? 3.443 -5.223 -16.953 1 97.5 27 LEU B CA 1
ATOM 2504 C C . LEU B 1 27 ? 3.189 -3.797 -17.438 1 97.5 27 LEU B C 1
ATOM 2506 O O . LEU B 1 27 ? 2.939 -2.9 -16.625 1 97.5 27 LEU B O 1
ATOM 2510 N N . GLN B 1 28 ? 3.217 -3.604 -18.719 1 96.81 28 GLN B N 1
ATOM 2511 C CA . GLN B 1 28 ? 2.949 -2.295 -19.312 1 96.81 28 GLN B CA 1
ATOM 2512 C C . GLN B 1 28 ? 1.521 -1.845 -19.016 1 96.81 28 GLN B C 1
ATOM 2514 O O . GLN B 1 28 ? 1.278 -0.666 -18.75 1 96.81 28 GLN B O 1
ATOM 2519 N N . ALA B 1 29 ? 0.639 -2.787 -19.125 1 97.12 29 ALA B N 1
ATOM 2520 C CA . ALA B 1 29 ? -0.754 -2.469 -18.828 1 97.12 29 ALA B CA 1
ATOM 2521 C C . ALA B 1 29 ? -0.903 -1.985 -17.375 1 97.12 29 ALA B C 1
ATOM 2523 O O . ALA B 1 29 ? -1.642 -1.035 -17.109 1 97.12 29 ALA B O 1
ATOM 2524 N N . MET B 1 30 ? -0.192 -2.58 -16.469 1 97.38 30 MET B N 1
ATOM 2525 C CA . MET B 1 30 ? -0.212 -2.158 -15.07 1 97.38 30 MET B CA 1
ATOM 2526 C C . MET B 1 30 ? 0.354 -0.75 -14.914 1 97.38 30 MET B C 1
ATOM 2528 O O . MET B 1 30 ? -0.255 0.102 -14.266 1 97.38 30 MET B O 1
ATOM 2532 N N . LEU B 1 31 ? 1.44 -0.43 -15.547 1 98 31 LEU B N 1
ATOM 2533 C CA . LEU B 1 31 ? 2.1 0.865 -15.422 1 98 31 LEU B CA 1
ATOM 2534 C C . LEU B 1 31 ? 1.269 1.963 -16.078 1 98 31 LEU B C 1
ATOM 2536 O O . LEU B 1 31 ? 1.353 3.129 -15.688 1 98 31 LEU B O 1
ATOM 2540 N N . ALA B 1 32 ? 0.436 1.565 -17.047 1 97.06 32 ALA B N 1
ATOM 2541 C CA . ALA B 1 32 ? -0.394 2.523 -17.766 1 97.06 32 ALA B CA 1
ATOM 2542 C C . ALA B 1 32 ? -1.452 3.137 -16.859 1 97.06 32 ALA B C 1
ATOM 2544 O O . ALA B 1 32 ? -2.059 4.156 -17.188 1 97.06 32 ALA B O 1
ATOM 2545 N N . ASN B 1 33 ? -1.66 2.531 -15.742 1 95.12 33 ASN B N 1
ATOM 2546 C CA . ASN B 1 33 ? -2.639 3.053 -14.797 1 95.12 33 ASN B CA 1
ATOM 2547 C C . ASN B 1 33 ? -2.092 4.258 -14.031 1 95.12 33 ASN B C 1
ATOM 2549 O O . ASN B 1 33 ? -2.822 4.902 -13.281 1 95.12 33 ASN B O 1
ATOM 2553 N N . TYR B 1 34 ? -0.828 4.617 -14.18 1 96.56 34 TYR B N 1
ATOM 2554 C CA . TYR B 1 34 ? -0.18 5.707 -13.453 1 96.56 34 TYR B CA 1
ATOM 2555 C C . TYR B 1 34 ? 0.377 6.746 -14.422 1 96.56 34 TYR B C 1
ATOM 2557 O O . TYR B 1 34 ? 0.907 6.402 -15.477 1 96.56 34 TYR B O 1
ATOM 2565 N N . ASP B 1 35 ? 0.242 7.996 -14.109 1 96.5 35 ASP B N 1
ATOM 2566 C CA . ASP B 1 35 ? 0.805 9.086 -14.898 1 96.5 35 ASP B CA 1
ATOM 2567 C C . ASP B 1 35 ? 2.316 9.18 -14.703 1 96.5 35 ASP B C 1
ATOM 2569 O O . ASP B 1 35 ? 2.785 9.594 -13.641 1 96.5 35 ASP B O 1
ATOM 2573 N N . PRO B 1 36 ? 3.076 8.859 -15.711 1 96.44 36 PRO B N 1
ATOM 2574 C CA . PRO B 1 36 ? 4.531 8.812 -15.539 1 96.44 36 PRO B CA 1
ATOM 2575 C C . PRO B 1 36 ? 5.141 10.188 -15.305 1 96.44 36 PRO B C 1
ATOM 2577 O O . PRO B 1 36 ? 6.324 10.297 -14.969 1 96.44 36 PRO B O 1
ATOM 2580 N N . LYS B 1 37 ? 4.395 11.281 -15.422 1 96.75 37 LYS B N 1
ATOM 2581 C CA . LYS B 1 37 ? 4.895 12.633 -15.203 1 96.75 37 LYS B CA 1
ATOM 2582 C C . LYS B 1 37 ? 4.855 13.008 -13.719 1 96.75 37 LYS B C 1
ATOM 2584 O O . LYS B 1 37 ? 5.434 14.016 -13.312 1 96.75 37 LYS B O 1
ATOM 2589 N N . LYS B 1 38 ? 4.156 12.211 -12.984 1 97.31 38 LYS B N 1
ATOM 2590 C CA . LYS B 1 38 ? 4.102 12.406 -11.539 1 97.31 38 LYS B CA 1
ATOM 2591 C C . LYS B 1 38 ? 5.152 11.562 -10.828 1 97.31 38 LYS B C 1
ATOM 2593 O O . LYS B 1 38 ? 5.758 10.68 -11.438 1 97.31 38 LYS B O 1
ATOM 2598 N N . GLN B 1 39 ? 5.414 11.898 -9.625 1 97.94 39 GLN B N 1
ATOM 2599 C CA . GLN B 1 39 ? 6.375 11.133 -8.844 1 97.94 39 GLN B CA 1
ATOM 2600 C C . GLN B 1 39 ? 5.762 9.828 -8.336 1 97.94 39 GLN B C 1
ATOM 2602 O O . GLN B 1 39 ? 4.891 9.844 -7.469 1 97.94 39 GLN B O 1
ATOM 2607 N N . TYR B 1 40 ? 6.262 8.742 -8.914 1 98.56 40 TYR B N 1
ATOM 2608 C CA . TYR B 1 40 ? 5.762 7.445 -8.477 1 98.56 40 TYR B CA 1
ATOM 2609 C C . TYR B 1 40 ? 6.906 6.531 -8.055 1 98.56 40 TYR B C 1
ATOM 2611 O O . TYR B 1 40 ? 7.961 6.508 -8.688 1 98.56 40 TYR B O 1
ATOM 2619 N N . TYR B 1 41 ? 6.781 5.902 -6.992 1 98.75 41 TYR B N 1
ATOM 2620 C CA . TYR B 1 41 ? 7.547 4.793 -6.441 1 98.75 41 TYR B CA 1
ATOM 2621 C C . TYR B 1 41 ? 6.684 3.545 -6.309 1 98.75 41 TYR B C 1
ATOM 2623 O O . TYR B 1 41 ? 5.934 3.4 -5.344 1 98.75 41 TYR B O 1
ATOM 2631 N N . ILE B 1 42 ? 6.766 2.627 -7.344 1 98.81 42 ILE B N 1
ATOM 2632 C CA . ILE B 1 42 ? 5.859 1.489 -7.461 1 98.81 42 ILE B CA 1
ATOM 2633 C C . ILE B 1 42 ? 6.629 0.19 -7.238 1 98.81 42 ILE B C 1
ATOM 2635 O O . ILE B 1 42 ? 7.746 0.033 -7.734 1 98.81 42 ILE B O 1
ATOM 2639 N N . GLY B 1 43 ? 6.109 -0.71 -6.562 1 98.75 43 GLY B N 1
ATOM 2640 C CA . GLY B 1 43 ? 6.664 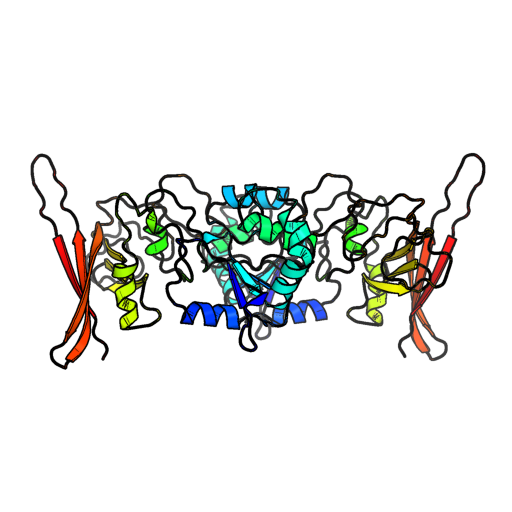-2.027 -6.289 1 98.75 43 GLY B CA 1
ATOM 2641 C C . GLY B 1 43 ? 5.758 -2.885 -5.426 1 98.75 43 GLY B C 1
ATOM 2642 O O . GLY B 1 43 ? 4.535 -2.738 -5.461 1 98.75 43 GLY B O 1
ATOM 2643 N N . SER B 1 44 ? 6.375 -3.83 -4.773 1 98.62 44 SER B N 1
ATOM 2644 C CA . SER B 1 44 ? 5.562 -4.715 -3.943 1 98.62 44 SER B CA 1
ATOM 2645 C C . SER B 1 44 ? 6.312 -5.141 -2.688 1 98.62 44 SER B C 1
ATOM 2647 O O . SER B 1 44 ? 7.547 -5.211 -2.688 1 98.62 44 SER B O 1
ATOM 2649 N N . LEU B 1 45 ? 5.543 -5.422 -1.696 1 98.56 45 LEU B N 1
ATOM 2650 C CA . LEU B 1 45 ? 6.055 -5.949 -0.435 1 98.56 45 LEU B CA 1
ATOM 2651 C C . LEU B 1 45 ? 6.43 -7.418 -0.571 1 98.56 45 LEU B C 1
ATOM 2653 O O . LEU B 1 45 ? 5.926 -8.117 -1.456 1 98.56 45 LEU B O 1
ATOM 2657 N N . SER B 1 46 ? 7.309 -7.805 0.356 1 97.88 46 SER B N 1
ATOM 2658 C CA . SER B 1 46 ? 7.547 -9.234 0.519 1 97.88 46 SER B CA 1
ATOM 2659 C C . SER B 1 46 ? 6.27 -9.961 0.924 1 97.88 46 SER B C 1
ATOM 2661 O O . SER B 1 46 ? 5.434 -9.414 1.644 1 97.88 46 SER B O 1
ATOM 2663 N N . GLU B 1 47 ? 6.152 -11.227 0.496 1 97.06 47 GLU B N 1
ATOM 2664 C CA . GLU B 1 47 ? 5.039 -12.047 0.962 1 97.06 47 GLU B CA 1
ATOM 2665 C C . GLU B 1 47 ? 5.176 -12.367 2.447 1 97.06 47 GLU B C 1
ATOM 2667 O O . GLU B 1 47 ? 4.195 -12.719 3.104 1 97.06 47 GLU B O 1
ATOM 2672 N N . ASP B 1 48 ? 6.414 -12.312 2.879 1 96.62 48 ASP B N 1
ATOM 2673 C CA . ASP B 1 48 ? 6.703 -12.594 4.281 1 96.62 48 ASP B CA 1
ATOM 2674 C C . ASP B 1 48 ? 6.523 -11.344 5.141 1 96.62 48 ASP B C 1
ATOM 2676 O O . ASP B 1 48 ? 7.324 -10.414 5.066 1 96.62 48 ASP B O 1
ATOM 2680 N N . TRP B 1 49 ? 5.555 -11.383 6.027 1 97.44 49 TRP B N 1
ATOM 2681 C CA . TRP B 1 49 ? 5.281 -10.219 6.871 1 97.44 49 TRP B CA 1
ATOM 2682 C C . TRP B 1 49 ? 6.48 -9.891 7.75 1 97.44 49 TRP B C 1
ATOM 2684 O O . TRP B 1 49 ? 6.742 -8.727 8.047 1 97.44 49 TRP B O 1
ATOM 2694 N N . TRP B 1 50 ? 7.223 -10.891 8.156 1 96.69 50 TRP B N 1
ATOM 2695 C CA . TRP B 1 50 ? 8.43 -10.641 8.938 1 96.69 50 TRP B CA 1
ATOM 2696 C C . TRP B 1 50 ? 9.367 -9.688 8.203 1 96.69 50 TRP B C 1
ATOM 2698 O O . TRP B 1 50 ? 9.922 -8.766 8.812 1 96.69 50 TRP B O 1
ATOM 2708 N N . ALA B 1 51 ? 9.562 -9.93 6.926 1 96.75 51 ALA B N 1
ATOM 2709 C CA . ALA B 1 51 ? 10.445 -9.07 6.133 1 96.75 51 ALA B CA 1
ATOM 2710 C C . ALA B 1 51 ? 9.914 -7.641 6.086 1 96.75 51 ALA B C 1
ATOM 2712 O O . ALA B 1 51 ? 10.68 -6.688 6.219 1 96.75 51 ALA B O 1
ATOM 2713 N N . VAL B 1 52 ? 8.633 -7.48 5.895 1 98 52 VAL B N 1
ATOM 2714 C CA . VAL B 1 52 ? 8.016 -6.16 5.84 1 98 52 VAL B CA 1
ATOM 2715 C C . VAL B 1 52 ? 8.227 -5.441 7.172 1 98 52 VAL B C 1
ATOM 2717 O O . VAL B 1 52 ? 8.625 -4.273 7.203 1 98 52 VAL B O 1
ATOM 2720 N N . LYS B 1 53 ? 7.957 -6.145 8.25 1 97.44 53 LYS B N 1
ATOM 2721 C CA . LYS B 1 53 ? 8.133 -5.57 9.586 1 97.44 53 LYS B CA 1
ATOM 2722 C C . LYS B 1 53 ? 9.57 -5.086 9.789 1 97.44 53 LYS B C 1
ATOM 2724 O O . LYS B 1 53 ? 9.789 -4.016 10.359 1 97.44 53 LYS B O 1
ATOM 2729 N N . HIS B 1 54 ? 10.422 -5.832 9.32 1 95.75 54 HIS B N 1
ATOM 2730 C CA . HIS B 1 54 ? 11.836 -5.617 9.625 1 95.75 54 HIS B CA 1
ATOM 2731 C C . HIS B 1 54 ? 12.43 -4.539 8.727 1 95.75 54 HIS B C 1
ATOM 2733 O O . HIS B 1 54 ? 13.203 -3.695 9.188 1 95.75 54 HIS B O 1
ATOM 2739 N N . TYR B 1 55 ? 12.062 -4.562 7.438 1 95.69 55 TYR B N 1
ATOM 2740 C CA . TYR B 1 55 ? 12.75 -3.686 6.496 1 95.69 55 TYR B CA 1
ATOM 2741 C C . TYR B 1 55 ? 11.906 -2.459 6.176 1 95.69 55 TYR B C 1
ATOM 2743 O O . TYR B 1 55 ? 12.414 -1.462 5.66 1 95.69 55 TYR B O 1
ATOM 2751 N N . GLY B 1 56 ? 10.586 -2.537 6.449 1 96.06 56 GLY B N 1
ATOM 2752 C CA . GLY B 1 56 ? 9.734 -1.373 6.262 1 96.06 56 GLY B CA 1
ATOM 2753 C C . GLY B 1 56 ? 8.836 -1.48 5.043 1 96.06 56 GLY B C 1
ATOM 2754 O O . GLY B 1 56 ? 8.836 -2.5 4.352 1 96.06 56 GLY B O 1
ATOM 2755 N N . LEU B 1 57 ? 8.039 -0.488 4.883 1 97.81 57 LEU B N 1
ATOM 2756 C CA . LEU B 1 57 ? 7.156 -0.387 3.725 1 97.81 57 LEU B CA 1
ATOM 2757 C C . LEU B 1 57 ? 7.938 0.016 2.479 1 97.81 57 LEU B C 1
ATOM 2759 O O . LEU B 1 57 ? 7.914 1.182 2.078 1 97.81 57 LEU B O 1
ATOM 2763 N N . MET B 1 58 ? 8.547 -0.929 1.841 1 97.94 58 MET B N 1
ATOM 2764 C CA . MET B 1 58 ? 9.422 -0.673 0.698 1 97.94 58 MET B CA 1
ATOM 2765 C C . MET B 1 58 ? 9.086 -1.604 -0.462 1 97.94 58 MET B C 1
ATOM 2767 O O . MET B 1 58 ? 8.414 -2.619 -0.274 1 97.94 58 MET B O 1
ATOM 2771 N N . ALA B 1 59 ? 9.516 -1.184 -1.609 1 98.62 59 ALA B N 1
ATOM 2772 C CA . ALA B 1 59 ? 9.484 -2.084 -2.76 1 98.62 59 ALA B CA 1
ATOM 2773 C C . ALA B 1 59 ? 10.625 -3.094 -2.697 1 98.62 59 ALA B C 1
ATOM 2775 O O . ALA B 1 59 ? 11.797 -2.725 -2.818 1 98.62 59 ALA B O 1
ATOM 2776 N N . PHE B 1 60 ? 10.281 -4.289 -2.553 1 98.44 60 PHE B N 1
ATOM 2777 C CA . PHE B 1 60 ? 11.312 -5.316 -2.508 1 98.44 60 PHE B CA 1
ATOM 2778 C C . PHE B 1 60 ? 11.875 -5.586 -3.9 1 98.44 60 PHE B C 1
ATOM 2780 O O . PHE B 1 60 ? 11.109 -5.746 -4.859 1 98.44 60 PHE B O 1
ATOM 2787 N N . GLY B 1 61 ? 13.156 -5.656 -4.012 1 97.5 61 GLY B N 1
ATOM 2788 C CA . GLY B 1 61 ? 13.852 -5.598 -5.285 1 97.5 61 GLY B CA 1
ATOM 2789 C C . GLY B 1 61 ? 13.516 -6.754 -6.207 1 97.5 61 GLY B C 1
ATOM 2790 O O . GLY B 1 61 ? 13.484 -6.59 -7.43 1 97.5 61 GLY B O 1
ATOM 2791 N N . GLY B 1 62 ? 13.289 -7.875 -5.652 1 97.31 62 GLY B N 1
ATOM 2792 C CA . GLY B 1 62 ? 13.008 -9.047 -6.457 1 97.31 62 GLY B CA 1
ATOM 2793 C C . GLY B 1 62 ? 11.688 -8.961 -7.199 1 97.31 62 GLY B C 1
ATOM 2794 O O . GLY B 1 62 ? 11.5 -9.609 -8.234 1 97.31 62 GLY B O 1
ATOM 2795 N N . ALA B 1 63 ? 10.75 -8.18 -6.672 1 98.31 63 ALA B N 1
ATOM 2796 C CA . ALA B 1 63 ? 9.445 -7.992 -7.305 1 98.31 63 ALA B CA 1
ATOM 2797 C C . ALA B 1 63 ? 9.523 -6.941 -8.406 1 98.31 63 ALA B C 1
ATOM 2799 O O . ALA B 1 63 ? 8.602 -6.824 -9.227 1 98.31 63 ALA B O 1
ATOM 2800 N N . GLY B 1 64 ? 10.625 -6.188 -8.391 1 98.44 64 GLY B N 1
ATOM 28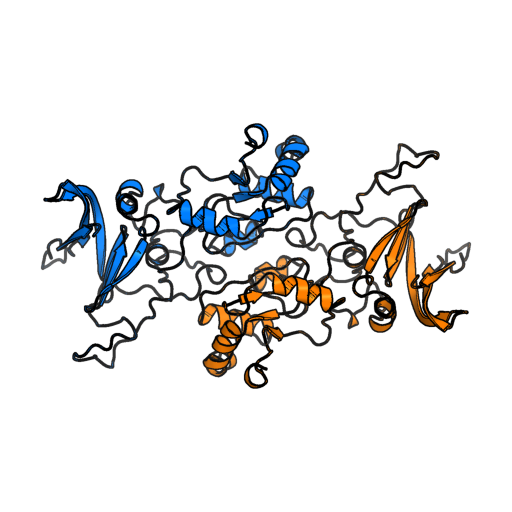01 C CA . GLY B 1 64 ? 10.758 -5.051 -9.289 1 98.44 64 GLY B CA 1
ATOM 2802 C C . GLY B 1 64 ? 10.414 -3.727 -8.641 1 98.44 64 GLY B C 1
ATOM 2803 O O . GLY B 1 64 ? 9.43 -3.633 -7.895 1 98.44 64 GLY B O 1
ATOM 2804 N N . ILE B 1 65 ? 11.281 -2.764 -8.836 1 98.69 65 ILE B N 1
ATOM 2805 C CA . ILE B 1 65 ? 11.047 -1.389 -8.406 1 98.69 65 ILE B CA 1
ATOM 2806 C C . ILE B 1 65 ? 10.828 -0.5 -9.633 1 98.69 65 ILE B C 1
ATOM 2808 O O . ILE B 1 65 ? 11.68 -0.442 -10.523 1 98.69 65 ILE B O 1
ATOM 2812 N N . PHE B 1 66 ? 9.742 0.177 -9.703 1 98.81 66 PHE B N 1
ATOM 2813 C CA . PHE B 1 66 ? 9.406 1.021 -10.844 1 98.81 66 PHE B CA 1
ATOM 2814 C C . PHE B 1 66 ? 9.352 2.486 -10.43 1 98.81 66 PHE B C 1
ATOM 2816 O O . PHE B 1 66 ? 8.562 2.865 -9.562 1 98.81 66 PHE B O 1
ATOM 2823 N N . LEU B 1 67 ? 10.156 3.264 -11.07 1 98.62 67 LEU B N 1
ATOM 2824 C CA . LEU B 1 67 ? 10.266 4.691 -10.781 1 98.62 67 LEU B CA 1
ATOM 2825 C C . LEU B 1 67 ? 9.859 5.523 -11.992 1 98.62 67 LEU B C 1
ATOM 2827 O O . LEU B 1 67 ? 10.328 5.277 -13.102 1 98.62 67 LEU B O 1
ATOM 2831 N N . SER B 1 68 ? 8.945 6.43 -11.773 1 98.25 68 SER B N 1
ATOM 2832 C CA . SER B 1 68 ? 8.711 7.418 -12.828 1 98.25 68 SER B CA 1
ATOM 2833 C C . SER B 1 68 ? 9.945 8.289 -13.047 1 98.25 68 SER B C 1
ATOM 2835 O O . SER B 1 68 ? 10.867 8.281 -12.227 1 98.25 68 SER B O 1
ATOM 2837 N N . LEU B 1 69 ? 9.984 9 -14.102 1 97.19 69 LEU B N 1
ATOM 2838 C CA . LEU B 1 69 ? 11.164 9.781 -14.43 1 97.19 69 LEU B CA 1
ATOM 2839 C C . LEU B 1 69 ? 11.383 10.891 -13.406 1 97.19 69 LEU B C 1
ATOM 2841 O O . LEU B 1 69 ? 12.508 11.109 -12.953 1 97.19 69 LEU B O 1
ATOM 2845 N N . PRO B 1 70 ? 10.289 11.602 -12.984 1 97.81 70 PRO B N 1
ATOM 2846 C CA . PRO B 1 70 ? 10.523 12.609 -11.945 1 97.81 70 PRO B CA 1
ATOM 2847 C C . PRO B 1 70 ? 11.086 12.016 -10.656 1 97.81 70 PRO B C 1
ATOM 2849 O O . PRO B 1 70 ? 11.922 12.641 -10 1 97.81 70 PRO B O 1
ATOM 2852 N N . MET B 1 71 ? 10.648 10.852 -10.312 1 98 71 MET B N 1
ATOM 2853 C CA . MET B 1 71 ? 11.18 10.195 -9.117 1 98 71 MET B CA 1
ATOM 2854 C C . MET B 1 71 ? 12.633 9.789 -9.32 1 98 71 MET B C 1
ATOM 2856 O O . MET B 1 71 ? 13.461 9.977 -8.43 1 98 71 MET B O 1
ATOM 2860 N N . ALA B 1 72 ? 12.938 9.25 -10.469 1 97.5 72 ALA B N 1
ATOM 2861 C CA . ALA B 1 72 ? 14.305 8.859 -10.797 1 97.5 72 ALA B CA 1
ATOM 2862 C C . ALA B 1 72 ? 15.234 10.07 -10.781 1 97.5 72 ALA B C 1
ATOM 2864 O O . ALA B 1 72 ? 16.406 9.961 -10.383 1 97.5 72 ALA B O 1
ATOM 2865 N N . GLU B 1 73 ? 14.734 11.141 -11.227 1 97.31 73 GLU B N 1
ATOM 2866 C CA . GLU B 1 73 ? 15.531 12.367 -11.227 1 97.31 73 GLU B CA 1
ATOM 2867 C C . GLU B 1 73 ? 15.922 12.766 -9.805 1 97.31 73 GLU B C 1
ATOM 2869 O O . GLU B 1 73 ? 17.062 13.148 -9.555 1 97.31 73 GLU B O 1
ATOM 2874 N N . ILE B 1 74 ? 14.953 12.711 -8.914 1 96.88 74 ILE B N 1
ATOM 2875 C CA . ILE B 1 74 ? 15.227 13.047 -7.52 1 96.88 74 ILE B CA 1
ATOM 2876 C C . ILE B 1 74 ? 16.344 12.148 -6.977 1 96.88 74 ILE B C 1
ATOM 2878 O O . ILE B 1 74 ? 17.281 12.625 -6.336 1 96.88 74 ILE B O 1
ATOM 2882 N N . ILE B 1 75 ? 16.266 10.883 -7.246 1 96.06 75 ILE B N 1
ATOM 2883 C CA . ILE B 1 75 ? 17.281 9.945 -6.781 1 96.06 75 ILE B CA 1
ATOM 2884 C C . ILE B 1 75 ? 18.625 10.281 -7.422 1 96.06 75 ILE B C 1
ATOM 2886 O O . ILE B 1 75 ? 19.656 10.328 -6.738 1 96.06 75 ILE B O 1
ATOM 2890 N N . TYR B 1 76 ? 18.562 10.539 -8.695 1 95.62 76 TYR B N 1
ATOM 2891 C CA . TYR B 1 76 ? 19.781 10.836 -9.445 1 95.62 76 TYR B CA 1
ATOM 2892 C C . TYR B 1 76 ? 20.469 12.078 -8.891 1 95.62 76 TYR B C 1
ATOM 2894 O O . TYR B 1 76 ? 21.688 12.078 -8.68 1 95.62 76 TYR B O 1
ATOM 2902 N N . LYS B 1 77 ? 19.766 13.133 -8.633 1 96.25 77 LYS B N 1
ATOM 2903 C CA . LYS B 1 77 ? 20.312 14.398 -8.156 1 96.25 77 LYS B CA 1
ATOM 2904 C C . LYS B 1 77 ? 20.891 14.258 -6.754 1 96.25 77 LYS B C 1
ATOM 2906 O O . LYS B 1 77 ? 21.766 15.031 -6.352 1 96.25 77 LYS B O 1
ATOM 2911 N N . ASN B 1 78 ? 20.359 13.297 -6.047 1 95.19 78 ASN B N 1
ATOM 2912 C CA . ASN B 1 78 ? 20.797 13.133 -4.668 1 95.19 78 ASN B CA 1
ATOM 2913 C C . ASN B 1 78 ? 21.625 11.852 -4.496 1 95.19 78 ASN B C 1
ATOM 2915 O O . ASN B 1 78 ? 21.766 11.359 -3.377 1 95.19 78 ASN B O 1
ATOM 2919 N N . ARG B 1 79 ? 22.078 11.234 -5.523 1 91.44 79 ARG B N 1
ATOM 2920 C CA . ARG B 1 79 ? 22.703 9.914 -5.531 1 91.44 79 ARG B CA 1
ATOM 2921 C C . ARG B 1 79 ? 23.953 9.898 -4.652 1 91.44 79 ARG B C 1
ATOM 2923 O O . ARG B 1 79 ? 24.266 8.883 -4.031 1 91.44 79 ARG B O 1
ATOM 2930 N N . ASP B 1 80 ? 24.688 10.961 -4.621 1 91.62 80 ASP B N 1
ATOM 2931 C CA . ASP B 1 80 ? 25.891 11.023 -3.797 1 91.62 80 ASP B CA 1
ATOM 2932 C C . ASP B 1 80 ? 25.547 10.93 -2.312 1 91.62 80 ASP B C 1
ATOM 2934 O O . ASP B 1 80 ? 26.172 10.164 -1.569 1 91.62 80 ASP B O 1
ATOM 2938 N N . SER B 1 81 ? 24.578 11.727 -1.938 1 90.38 81 SER B N 1
ATOM 2939 C CA . SER B 1 81 ? 24.141 11.688 -0.547 1 90.38 81 SER B CA 1
ATOM 2940 C C . SER B 1 81 ? 23.594 10.312 -0.178 1 90.38 81 SER B C 1
ATOM 2942 O O . SER B 1 81 ? 23.875 9.797 0.904 1 90.38 81 SER B O 1
ATOM 2944 N N . CYS B 1 82 ? 22.828 9.711 -1.055 1 90.31 82 CYS B N 1
ATOM 2945 C CA . CYS B 1 82 ? 22.188 8.43 -0.794 1 90.31 82 CYS B CA 1
ATOM 2946 C C . CYS B 1 82 ? 23.203 7.293 -0.836 1 90.31 82 CYS B C 1
ATOM 2948 O O . CYS B 1 82 ? 23.078 6.328 -0.078 1 90.31 82 CYS B O 1
ATOM 2950 N N . GLY B 1 83 ? 24.172 7.395 -1.694 1 86.19 83 GLY B N 1
ATOM 2951 C CA . GLY B 1 83 ? 25.172 6.348 -1.85 1 86.19 83 GLY B CA 1
ATOM 2952 C C . GLY B 1 83 ? 26.219 6.352 -0.746 1 86.19 83 GLY B C 1
ATOM 2953 O O . GLY B 1 83 ? 26.859 5.328 -0.486 1 86.19 83 GLY B O 1
ATOM 2954 N N . GLN B 1 84 ? 26.391 7.383 -0.097 1 82.38 84 GLN B N 1
ATOM 2955 C CA . GLN B 1 84 ? 27.438 7.512 0.917 1 82.38 84 GLN B CA 1
ATOM 2956 C C . GLN B 1 84 ? 26.906 7.16 2.301 1 82.38 84 GLN B C 1
ATOM 2958 O O . GLN B 1 84 ? 27.672 6.848 3.209 1 82.38 84 GLN B O 1
ATOM 2963 N N . ASN B 1 85 ? 25.641 7.16 2.492 1 75.5 85 ASN B N 1
ATOM 2964 C CA . ASN B 1 85 ? 25.031 6.922 3.795 1 75.5 85 ASN B CA 1
ATOM 2965 C C . ASN B 1 85 ? 24.078 5.723 3.76 1 75.5 85 ASN B C 1
ATOM 2967 O O . ASN B 1 85 ? 22.906 5.848 4.09 1 75.5 85 ASN B O 1
ATOM 2971 N N . LEU B 1 86 ? 24.672 4.652 3.42 1 76.56 86 LEU B N 1
ATOM 2972 C CA . LEU B 1 86 ? 23.859 3.455 3.271 1 76.56 86 LEU B CA 1
ATOM 2973 C C . LEU B 1 86 ? 23.578 2.816 4.629 1 76.56 86 LEU B C 1
ATOM 2975 O O . LEU B 1 86 ? 24.5 2.596 5.418 1 76.56 86 LEU B O 1
ATOM 2979 N N . ARG B 1 87 ? 22.312 2.691 4.875 1 77.69 87 ARG B N 1
ATOM 2980 C CA . ARG B 1 87 ? 21.938 1.953 6.074 1 77.69 87 ARG B CA 1
ATOM 2981 C C . ARG B 1 87 ? 22.297 0.478 5.949 1 77.69 87 ARG B C 1
ATOM 2983 O O . ARG B 1 87 ? 22.672 -0.161 6.938 1 77.69 87 ARG B O 1
ATOM 2990 N N . THR B 1 88 ? 22.156 -0.053 4.719 1 81.56 88 THR B N 1
ATOM 2991 C CA . THR B 1 88 ? 22.484 -1.436 4.395 1 81.56 88 THR B CA 1
ATOM 2992 C C . THR B 1 88 ? 23.094 -1.532 2.998 1 81.56 88 THR B C 1
ATOM 2994 O O . THR B 1 88 ? 23.172 -0.535 2.275 1 81.56 88 THR B O 1
ATOM 2997 N N . THR B 1 89 ? 23.531 -2.779 2.664 1 80.75 89 THR B N 1
ATOM 2998 C CA . THR B 1 89 ? 24.078 -3.006 1.325 1 80.75 89 THR B CA 1
ATOM 2999 C C . THR B 1 89 ? 22.969 -3.412 0.36 1 80.75 89 THR B C 1
ATOM 3001 O O . THR B 1 89 ? 23.188 -3.488 -0.851 1 80.75 89 THR B O 1
ATOM 3004 N N . ALA B 1 90 ? 21.812 -3.594 0.833 1 85.75 90 ALA B N 1
ATOM 3005 C CA . ALA B 1 90 ? 20.703 -3.975 -0.035 1 85.75 90 ALA B CA 1
ATOM 3006 C C . ALA B 1 90 ? 20.219 -2.789 -0.867 1 85.75 90 ALA B C 1
ATOM 3008 O O . ALA B 1 90 ? 19.859 -1.747 -0.32 1 85.75 90 ALA B O 1
ATOM 3009 N N . GLY B 1 91 ? 20.188 -2.939 -2.125 1 90.31 91 GLY B N 1
ATOM 3010 C CA . GLY B 1 91 ? 19.875 -1.863 -3.049 1 90.31 91 GLY B CA 1
ATOM 3011 C C . GLY B 1 91 ? 18.469 -1.325 -2.875 1 90.31 91 GLY B C 1
ATOM 3012 O O . GLY B 1 91 ? 18.234 -0.12 -2.998 1 90.31 91 GLY B O 1
ATOM 3013 N N . ASP B 1 92 ? 17.531 -2.248 -2.615 1 94.69 92 ASP B N 1
ATOM 3014 C CA . ASP B 1 92 ? 16.156 -1.806 -2.514 1 94.69 92 ASP B CA 1
ATOM 3015 C C . ASP B 1 92 ? 15.93 -0.958 -1.263 1 94.69 92 ASP B C 1
ATOM 3017 O O . ASP B 1 92 ? 15.148 -0.005 -1.28 1 94.69 92 ASP B O 1
ATOM 3021 N N . ILE B 1 93 ? 16.641 -1.228 -0.152 1 95.12 93 ILE B N 1
ATOM 3022 C CA . ILE B 1 93 ? 16.562 -0.397 1.045 1 95.12 93 ILE B CA 1
ATOM 3023 C C . ILE B 1 93 ? 17.141 0.988 0.75 1 95.12 93 ILE B C 1
ATOM 3025 O O . ILE B 1 93 ? 16.562 2.002 1.163 1 95.12 93 ILE B O 1
ATOM 3029 N N . THR B 1 94 ? 18.25 1.02 0.018 1 94.06 94 THR B N 1
ATOM 3030 C CA . THR B 1 94 ? 18.891 2.285 -0.339 1 94.06 94 THR B CA 1
ATOM 3031 C C . THR B 1 94 ? 17.938 3.148 -1.167 1 94.06 94 THR B C 1
ATOM 3033 O O . THR B 1 94 ? 17.844 4.359 -0.958 1 94.06 94 THR B O 1
ATOM 3036 N N . VAL B 1 95 ? 17.281 2.535 -2.125 1 95.88 95 VAL B N 1
ATOM 3037 C CA . VAL B 1 95 ? 16.328 3.256 -2.963 1 95.88 95 VAL B CA 1
ATOM 3038 C C . VAL B 1 95 ? 15.219 3.846 -2.096 1 95.88 95 VAL B C 1
ATOM 3040 O O . VAL B 1 95 ? 14.883 5.027 -2.221 1 95.88 95 VAL B O 1
ATOM 3043 N N . MET B 1 96 ? 14.617 3.049 -1.187 1 96.88 96 MET B N 1
ATOM 3044 C CA . MET B 1 96 ? 13.562 3.523 -0.293 1 96.88 96 MET B CA 1
ATOM 3045 C C . MET B 1 96 ? 14.062 4.68 0.568 1 96.88 96 MET B C 1
ATOM 3047 O O . MET B 1 96 ? 13.406 5.719 0.659 1 96.88 96 MET B O 1
ATOM 3051 N N . ASP B 1 97 ? 15.234 4.484 1.177 1 95.56 97 ASP B N 1
ATOM 3052 C CA . ASP B 1 97 ? 15.789 5.504 2.062 1 95.56 97 ASP B CA 1
ATOM 3053 C C . ASP B 1 97 ? 15.969 6.828 1.326 1 95.56 97 ASP B C 1
ATOM 3055 O O . ASP B 1 97 ? 15.664 7.895 1.868 1 95.56 97 ASP B O 1
ATOM 3059 N N . CYS B 1 98 ? 16.484 6.734 0.147 1 96.12 98 CYS B N 1
ATOM 3060 C CA . CYS B 1 98 ? 16.703 7.938 -0.651 1 96.12 98 CYS B CA 1
ATOM 3061 C C . CYS B 1 98 ? 15.383 8.625 -0.976 1 96.12 98 CYS B C 1
ATOM 3063 O O . CYS B 1 98 ? 15.266 9.844 -0.825 1 96.12 98 CYS B O 1
ATOM 3065 N N . ILE B 1 99 ? 14.445 7.875 -1.378 1 97.5 99 ILE B N 1
ATOM 3066 C CA . ILE B 1 99 ? 13.148 8.422 -1.749 1 97.5 99 ILE B CA 1
ATOM 3067 C C . ILE B 1 99 ? 12.492 9.07 -0.53 1 97.5 99 ILE B C 1
ATOM 3069 O O . ILE B 1 99 ? 11.992 10.195 -0.608 1 97.5 99 ILE B O 1
ATOM 3073 N N . TYR B 1 100 ? 12.531 8.383 0.586 1 96.69 100 TYR B N 1
ATOM 3074 C CA . TYR B 1 100 ? 11.836 8.867 1.771 1 96.69 100 TYR B CA 1
ATOM 3075 C C . TYR B 1 100 ? 12.578 10.031 2.406 1 96.69 100 TYR B C 1
ATOM 3077 O O . TYR B 1 100 ? 11.992 10.836 3.137 1 96.69 100 TYR B O 1
ATOM 3085 N N . LYS B 1 101 ? 13.805 10.133 2.102 1 94.94 101 LYS B N 1
ATOM 3086 C CA . LYS B 1 101 ? 14.586 11.25 2.621 1 94.94 101 LYS B CA 1
ATOM 3087 C C . LYS B 1 101 ? 14.383 12.508 1.777 1 94.94 101 LYS B C 1
ATOM 3089 O O . LYS B 1 101 ? 14.328 13.617 2.311 1 94.94 101 LYS B O 1
ATOM 3094 N N . PHE B 1 102 ? 14.18 12.344 0.461 1 95.94 102 PHE B N 1
ATOM 3095 C CA . PHE B 1 102 ? 14.281 13.516 -0.404 1 95.94 102 PHE B CA 1
ATOM 3096 C C . PHE B 1 102 ? 12.969 13.766 -1.13 1 95.94 102 PHE B C 1
ATOM 3098 O O . PHE B 1 102 ? 12.891 14.633 -2.006 1 95.94 102 PHE B O 1
ATOM 3105 N N . SER B 1 103 ? 11.961 13.055 -0.835 1 96.94 103 SER B N 1
ATOM 3106 C CA . SER B 1 103 ? 10.641 13.289 -1.402 1 96.94 103 SER B CA 1
ATOM 3107 C C . SER B 1 103 ? 9.539 12.891 -0.423 1 96.94 103 SER B C 1
ATOM 3109 O O . SER B 1 103 ? 9.805 12.227 0.581 1 96.94 103 SER B O 1
ATOM 3111 N N . THR B 1 104 ? 8.344 13.281 -0.708 1 96.31 104 THR B N 1
ATOM 3112 C CA . THR B 1 104 ? 7.195 12.922 0.116 1 96.31 104 THR B CA 1
ATOM 3113 C C . THR B 1 104 ? 6.488 11.688 -0.451 1 96.31 104 THR B C 1
ATOM 3115 O O . THR B 1 104 ? 5.492 11.227 0.11 1 96.31 104 THR B O 1
ATOM 3118 N N . THR B 1 105 ? 7.035 11.133 -1.521 1 97.56 105 THR B N 1
ATOM 3119 C CA . THR B 1 105 ? 6.41 10 -2.193 1 97.56 105 THR B CA 1
ATOM 3120 C C . THR B 1 105 ? 6.535 8.734 -1.348 1 97.56 105 THR B C 1
ATOM 3122 O O . THR B 1 105 ? 7.59 8.469 -0.768 1 97.56 105 THR B O 1
ATOM 3125 N N . LYS B 1 106 ? 5.402 7.992 -1.292 1 98.12 106 LYS B N 1
ATOM 3126 C CA . LYS B 1 106 ? 5.406 6.703 -0.606 1 98.12 106 LYS B CA 1
ATOM 3127 C C . LYS B 1 106 ? 5.137 5.562 -1.58 1 98.12 106 LYS B C 1
ATOM 3129 O O . LYS B 1 106 ? 4.684 5.789 -2.705 1 98.12 106 LYS B O 1
ATOM 3134 N N . LEU B 1 107 ? 5.34 4.387 -1.11 1 98.69 107 LEU B N 1
ATOM 3135 C CA . LEU B 1 107 ? 5.238 3.189 -1.939 1 98.69 107 LEU B CA 1
ATOM 3136 C C . LEU B 1 107 ? 3.807 2.973 -2.41 1 98.69 107 LEU B C 1
ATOM 3138 O O . LEU B 1 107 ? 2.871 3.023 -1.608 1 98.69 107 LEU B O 1
ATOM 3142 N N . THR B 1 108 ? 3.691 2.871 -3.693 1 98.31 108 THR B N 1
ATOM 3143 C CA . THR B 1 108 ? 2.498 2.25 -4.258 1 98.31 108 THR B CA 1
ATOM 3144 C C . THR B 1 108 ? 2.672 0.738 -4.363 1 98.31 108 THR B C 1
ATOM 3146 O O . THR B 1 108 ? 3.438 0.25 -5.195 1 98.31 108 THR B O 1
ATOM 3149 N N . ASN B 1 109 ? 2 0.035 -3.531 1 98.38 109 ASN B N 1
ATOM 3150 C CA . ASN B 1 109 ? 2.121 -1.417 -3.449 1 98.38 109 ASN B CA 1
ATOM 3151 C C . ASN B 1 109 ? 1.24 -2.113 -4.484 1 98.38 109 ASN B C 1
ATOM 3153 O O . ASN B 1 109 ? 0.023 -1.922 -4.496 1 98.38 109 ASN B O 1
ATOM 3157 N N . VAL B 1 110 ? 1.85 -2.902 -5.32 1 98.12 110 VAL B N 1
ATOM 3158 C CA . VAL B 1 110 ? 1.132 -3.678 -6.328 1 98.12 110 VAL B CA 1
ATOM 3159 C C . VAL B 1 110 ? 1.233 -5.164 -6 1 98.12 110 VAL B C 1
ATOM 3161 O O . VAL B 1 110 ? 2.242 -5.805 -6.305 1 98.12 110 VAL B O 1
ATOM 3164 N N . PRO B 1 111 ? 0.169 -5.746 -5.531 1 97 111 PRO B N 1
ATOM 3165 C CA . PRO B 1 111 ? 0.217 -7.121 -5.027 1 97 111 PRO B CA 1
ATOM 3166 C C . PRO B 1 111 ? 0.52 -8.141 -6.121 1 97 111 PRO B C 1
ATOM 3168 O O . PRO B 1 111 ? 0.944 -9.266 -5.828 1 97 111 PRO B O 1
ATOM 3171 N N . ALA B 1 112 ? 0.311 -7.781 -7.355 1 97.88 112 ALA B N 1
ATOM 3172 C CA . ALA B 1 112 ? 0.524 -8.719 -8.461 1 97.88 112 ALA B CA 1
ATOM 3173 C C . ALA B 1 112 ? 2.012 -8.883 -8.758 1 97.88 112 ALA B C 1
ATOM 3175 O O . ALA B 1 112 ? 2.402 -9.773 -9.516 1 97.88 112 ALA B O 1
ATOM 3176 N N . LEU B 1 113 ? 2.873 -8.008 -8.234 1 98.69 113 LEU B N 1
ATOM 3177 C CA . LEU B 1 113 ? 4.32 -8.18 -8.258 1 98.69 113 LEU B CA 1
ATOM 3178 C C . LEU B 1 113 ? 4.781 -9.047 -7.09 1 98.69 113 LEU B C 1
ATOM 3180 O O . LEU B 1 113 ? 4.402 -8.797 -5.941 1 98.69 113 LEU B O 1
ATOM 3184 N N . HIS B 1 114 ? 5.605 -10.07 -7.395 1 98.38 114 HIS B N 1
ATOM 3185 C CA . HIS B 1 114 ? 5.891 -11.016 -6.32 1 98.38 114 HIS B CA 1
ATOM 3186 C C . HIS B 1 114 ? 7.387 -11.086 -6.035 1 98.38 114 HIS B C 1
ATOM 3188 O O . HIS B 1 114 ? 8.18 -11.406 -6.922 1 98.38 114 HIS B O 1
ATOM 3194 N N . GLN B 1 115 ? 7.738 -10.797 -4.805 1 97.69 115 GLN B N 1
ATOM 3195 C CA . GLN B 1 115 ? 9.094 -10.953 -4.301 1 97.69 115 GLN B CA 1
ATOM 3196 C C . GLN B 1 115 ? 9.438 -12.43 -4.094 1 97.69 115 GLN B C 1
ATOM 3198 O O . GLN B 1 115 ? 10.594 -12.828 -4.195 1 97.69 115 GLN B O 1
ATOM 3203 N N . VAL B 1 116 ? 8.469 -13.211 -3.793 1 96.25 116 VAL B N 1
ATOM 3204 C CA . VAL B 1 116 ? 8.539 -14.656 -3.611 1 96.25 116 VAL B CA 1
ATOM 3205 C C . VAL B 1 116 ? 9.508 -14.992 -2.48 1 96.25 116 VAL B C 1
ATOM 3207 O O . VAL B 1 116 ? 10.422 -15.797 -2.656 1 96.25 116 VAL B O 1
ATOM 3210 N N . ASP B 1 117 ? 9.367 -14.352 -1.392 1 93.81 117 ASP B N 1
ATOM 3211 C CA . ASP B 1 117 ? 10.102 -14.727 -0.187 1 93.81 117 ASP B CA 1
ATOM 3212 C C . ASP B 1 117 ? 9.445 -15.922 0.501 1 93.81 117 ASP B C 1
ATOM 3214 O O . ASP B 1 117 ? 8.977 -15.812 1.634 1 93.81 117 ASP B O 1
ATOM 3218 N N . ILE B 1 118 ? 9.336 -16.922 -0.259 1 91 118 ILE B N 1
ATOM 3219 C CA . ILE B 1 118 ? 8.789 -18.219 0.138 1 91 118 ILE B CA 1
ATOM 3220 C C . ILE B 1 118 ? 9.875 -19.281 0.078 1 91 118 ILE B C 1
ATOM 3222 O O . ILE B 1 118 ? 10.602 -19.391 -0.915 1 91 118 ILE B O 1
ATOM 3226 N N . HIS B 1 119 ? 10.086 -20.031 1.146 1 87.06 119 HIS B N 1
ATOM 3227 C CA . HIS B 1 119 ? 11.109 -21.062 1.166 1 87.06 119 HIS B CA 1
ATOM 3228 C C . HIS B 1 119 ? 10.508 -22.438 0.948 1 87.06 119 HIS B C 1
ATOM 3230 O O . HIS B 1 119 ? 9.414 -22.734 1.437 1 87.06 119 HIS B O 1
ATOM 3236 N N . GLY B 1 120 ? 11.219 -23.172 0.219 1 88.69 120 GLY B N 1
ATOM 3237 C CA . GLY B 1 120 ? 10.773 -24.531 -0.024 1 88.69 120 GLY B CA 1
ATOM 3238 C C . GLY B 1 120 ? 9.977 -24.688 -1.309 1 88.69 120 GLY B C 1
ATOM 3239 O O . GLY B 1 120 ? 10.508 -24.453 -2.398 1 88.69 120 GLY B O 1
ATOM 3240 N N . ASP B 1 121 ? 8.742 -25.094 -1.145 1 93.94 121 ASP B N 1
ATOM 3241 C CA . ASP B 1 121 ? 7.875 -25.391 -2.279 1 93.94 121 ASP B CA 1
ATOM 3242 C C . ASP B 1 121 ? 7.02 -24.172 -2.641 1 93.94 121 ASP B C 1
ATOM 3244 O O . ASP B 1 121 ? 6.117 -23.797 -1.891 1 93.94 121 ASP B O 1
ATOM 3248 N N . VAL B 1 122 ? 7.227 -23.594 -3.838 1 94.75 122 VAL B N 1
ATOM 3249 C CA . VAL B 1 122 ? 6.547 -22.375 -4.23 1 94.75 122 VAL B CA 1
ATOM 3250 C C . VAL B 1 122 ? 5.285 -22.703 -5.023 1 94.75 122 VAL B C 1
ATOM 3252 O O . VAL B 1 122 ? 4.633 -21.812 -5.57 1 94.75 122 VAL B O 1
ATOM 3255 N N . SER B 1 123 ? 4.914 -24 -5.137 1 95.62 123 SER B N 1
ATOM 3256 C CA . SER B 1 123 ? 3.805 -24.438 -5.98 1 95.62 123 SER B CA 1
ATOM 3257 C C . SER B 1 123 ? 2.504 -23.75 -5.578 1 95.62 123 SER B C 1
ATOM 3259 O O . SER B 1 123 ? 1.659 -23.453 -6.43 1 95.62 123 SER B O 1
ATOM 3261 N N . GLY B 1 124 ? 2.348 -23.469 -4.328 1 95.81 124 GLY B N 1
ATOM 3262 C CA . GLY B 1 124 ? 1.142 -22.797 -3.887 1 95.81 124 GLY B CA 1
ATOM 3263 C C . GLY B 1 124 ? 0.921 -21.453 -4.582 1 95.81 124 GLY B C 1
ATOM 3264 O O . GLY B 1 124 ? -0.192 -21.156 -5.02 1 95.81 124 GLY B O 1
ATOM 3265 N N . LEU B 1 125 ? 1.954 -20.703 -4.676 1 96.69 125 LEU B N 1
ATOM 3266 C CA . LEU B 1 125 ? 1.863 -19.406 -5.348 1 96.69 125 LEU B CA 1
ATOM 3267 C C . LEU B 1 125 ? 1.731 -19.578 -6.855 1 96.69 125 LEU B C 1
ATOM 3269 O O . LEU B 1 125 ? 0.834 -19 -7.477 1 96.69 125 LEU B O 1
ATOM 3273 N N . TYR B 1 126 ? 2.537 -20.422 -7.445 1 96.69 126 TYR B N 1
ATOM 3274 C CA . TYR B 1 126 ? 2.555 -20.594 -8.891 1 96.69 126 TYR B CA 1
ATOM 3275 C C . TYR B 1 126 ? 1.226 -21.141 -9.391 1 96.69 126 TYR B C 1
ATOM 3277 O O . TYR B 1 126 ? 0.775 -20.797 -10.484 1 96.69 126 TYR B O 1
ATOM 3285 N N . GLU B 1 127 ? 0.604 -21.953 -8.562 1 96.69 127 GLU B N 1
ATOM 3286 C CA . GLU B 1 127 ? -0.641 -22.609 -8.953 1 96.69 127 GLU B CA 1
ATOM 3287 C C . GLU B 1 127 ? -1.854 -21.828 -8.461 1 96.69 127 GLU B C 1
ATOM 3289 O O . GLU B 1 127 ? -2.99 -22.297 -8.586 1 96.69 127 GLU B O 1
ATOM 3294 N N . SER B 1 128 ? -1.674 -20.656 -7.941 1 95.94 128 SER B N 1
ATOM 3295 C CA . SER B 1 128 ? -2.713 -19.953 -7.195 1 95.94 128 SER B CA 1
ATOM 3296 C C . SER B 1 128 ? -3.742 -19.328 -8.133 1 95.94 128 SER B C 1
ATOM 3298 O O . SER B 1 128 ? -4.855 -19 -7.715 1 95.94 128 SER B O 1
ATOM 3300 N N . GLY B 1 129 ? -3.332 -19.094 -9.367 1 94.31 129 GLY B N 1
ATOM 3301 C CA . GLY B 1 129 ? -4.223 -18.391 -10.281 1 94.31 129 GLY B CA 1
ATOM 3302 C C . GLY B 1 129 ? -4.223 -16.891 -10.094 1 94.31 129 GLY B C 1
ATOM 3303 O O . GLY B 1 129 ? -4.906 -16.172 -10.82 1 94.31 129 GLY B O 1
ATOM 3304 N N . ARG B 1 130 ? -3.406 -16.438 -9.195 1 94.62 130 ARG B N 1
ATOM 3305 C CA . ARG B 1 130 ? -3.246 -14.992 -9 1 94.62 130 ARG B CA 1
ATOM 3306 C C . ARG B 1 130 ? -2.576 -14.352 -10.211 1 94.62 130 ARG B C 1
ATOM 3308 O O . ARG B 1 130 ? -1.877 -15.023 -10.969 1 94.62 130 ARG B O 1
ATOM 3315 N N . GLU B 1 131 ? -2.928 -13.094 -10.352 1 94.69 131 GLU B N 1
ATOM 3316 C CA . GLU B 1 131 ? -2.135 -12.359 -11.336 1 94.69 131 GLU B CA 1
ATOM 3317 C C . GLU B 1 131 ? -0.67 -12.281 -10.914 1 94.69 131 GLU B C 1
ATOM 3319 O O . GLU B 1 131 ? -0.364 -11.922 -9.773 1 94.69 131 GLU B O 1
ATOM 3324 N N . ILE B 1 132 ? 0.175 -12.641 -11.836 1 97.12 132 ILE B N 1
ATOM 3325 C CA . ILE B 1 132 ? 1.606 -12.641 -11.555 1 97.12 132 ILE B CA 1
ATOM 3326 C C . ILE B 1 132 ? 2.338 -11.797 -12.586 1 97.12 132 ILE B C 1
ATOM 3328 O O . ILE B 1 132 ? 2.502 -12.211 -13.742 1 97.12 132 ILE B O 1
ATOM 3332 N N . LEU B 1 133 ? 2.768 -10.648 -12.125 1 98.19 133 LEU B N 1
ATOM 3333 C CA . LEU B 1 133 ? 3.438 -9.719 -13.031 1 98.19 133 LEU B CA 1
ATOM 3334 C C . LEU B 1 133 ? 4.953 -9.852 -12.93 1 98.19 133 LEU B C 1
ATOM 3336 O O . LEU B 1 133 ? 5.684 -9.445 -13.836 1 98.19 133 LEU B O 1
ATOM 3340 N N . SER B 1 134 ? 5.398 -10.344 -11.836 1 98.25 134 SER B N 1
ATOM 3341 C CA . SER B 1 134 ? 6.816 -10.641 -11.648 1 98.25 134 SER B CA 1
ATOM 3342 C C . SER B 1 134 ? 7.012 -11.82 -10.703 1 98.25 134 SER B C 1
ATOM 3344 O O . SER B 1 134 ? 6.133 -12.133 -9.906 1 98.25 134 SER B O 1
ATOM 3346 N N . LEU B 1 135 ? 8.086 -12.492 -10.859 1 97.19 135 LEU B N 1
ATOM 3347 C CA . LEU B 1 135 ? 8.523 -13.594 -10.008 1 97.19 135 LEU B CA 1
ATOM 3348 C C . LEU B 1 135 ? 9.984 -13.43 -9.617 1 97.19 135 LEU B C 1
ATOM 3350 O O . LEU B 1 135 ? 10.758 -12.781 -10.336 1 97.19 135 LEU B O 1
ATOM 3354 N N . HIS B 1 136 ? 10.281 -13.992 -8.484 1 96.06 136 HIS B N 1
ATOM 3355 C CA . HIS B 1 136 ? 11.648 -13.93 -7.973 1 96.06 136 HIS B CA 1
ATOM 3356 C C . HIS B 1 136 ? 12.109 -15.297 -7.473 1 96.06 136 HIS B C 1
ATOM 3358 O O . HIS B 1 136 ? 11.297 -16.219 -7.316 1 96.06 136 HIS B O 1
ATOM 3364 N N . HIS B 1 137 ? 13.445 -15.547 -7.445 1 92.75 137 HIS B N 1
ATOM 3365 C CA . HIS B 1 137 ? 14.117 -16.703 -6.875 1 92.75 137 HIS B CA 1
ATOM 3366 C C . HIS B 1 137 ? 13.883 -17.953 -7.727 1 92.75 137 HIS B C 1
ATOM 3368 O O . HIS B 1 137 ? 13.812 -19.062 -7.203 1 92.75 137 HIS B O 1
ATOM 3374 N N . TRP B 1 138 ? 13.68 -17.766 -8.945 1 89.19 138 TRP B N 1
ATOM 3375 C CA . TRP B 1 138 ? 13.422 -18.938 -9.797 1 89.19 138 TRP B CA 1
ATOM 3376 C C . TRP B 1 138 ? 14.672 -19.797 -9.93 1 89.19 138 TRP B C 1
ATOM 3378 O O . TRP B 1 138 ? 14.586 -21 -10.164 1 89.19 138 TRP B O 1
ATOM 3388 N N . LYS B 1 139 ? 15.82 -19.25 -9.664 1 88.5 139 LYS B N 1
ATOM 3389 C CA . LYS B 1 139 ? 17.078 -19.984 -9.773 1 88.5 139 LYS B CA 1
ATOM 3390 C C . LYS B 1 139 ? 17.219 -21 -8.648 1 88.5 139 LYS B C 1
ATOM 3392 O O . LYS B 1 139 ? 17.922 -22.016 -8.805 1 88.5 139 LYS B O 1
ATOM 3397 N N . GLU B 1 140 ? 16.562 -20.719 -7.52 1 85.88 140 GLU B N 1
ATOM 3398 C CA . GLU B 1 140 ? 16.672 -21.594 -6.359 1 85.88 140 GLU B CA 1
ATOM 3399 C C . GLU B 1 140 ? 15.859 -22.859 -6.547 1 85.88 140 GLU B C 1
ATOM 3401 O O . GLU B 1 140 ? 16.094 -23.875 -5.871 1 85.88 140 GLU B O 1
ATOM 3406 N N . GLY B 1 141 ? 14.914 -22.812 -7.383 1 84.06 141 GLY B N 1
ATOM 3407 C CA . GLY B 1 141 ? 14.055 -23.984 -7.598 1 84.06 141 GLY B CA 1
ATOM 3408 C C . GLY B 1 141 ? 12.898 -24.062 -6.613 1 84.06 141 GLY B C 1
ATOM 3409 O O . GLY B 1 141 ? 12.641 -23.109 -5.875 1 84.06 141 GLY B O 1
ATOM 3410 N N . SER B 1 142 ? 12.172 -25.172 -6.758 1 83.44 142 SER B N 1
ATOM 3411 C CA . SER B 1 142 ? 10.992 -25.406 -5.938 1 83.44 142 SER B CA 1
ATOM 3412 C C . SER B 1 142 ? 10.938 -26.859 -5.465 1 83.44 142 SER B C 1
ATOM 3414 O O . SER B 1 142 ? 10.883 -27.781 -6.285 1 83.44 142 SER B O 1
ATOM 3416 N N . ALA B 1 143 ? 10.969 -27.016 -4.133 1 79.62 143 ALA B N 1
ATOM 3417 C CA . ALA B 1 143 ? 10.812 -28.328 -3.52 1 79.62 143 ALA B CA 1
ATOM 3418 C C . ALA B 1 143 ? 11.797 -29.344 -4.113 1 79.62 143 ALA B C 1
ATOM 3420 O O . ALA B 1 143 ? 11.422 -30.453 -4.473 1 79.62 143 ALA B O 1
ATOM 3421 N N . GLY B 1 144 ? 12.953 -28.859 -4.316 1 78.25 144 GLY B N 1
ATOM 3422 C CA . GLY B 1 144 ? 13.992 -29.766 -4.797 1 78.25 144 GLY B CA 1
ATOM 3423 C C . GLY B 1 144 ? 14.008 -29.891 -6.309 1 78.25 144 GLY B C 1
ATOM 3424 O O . GLY B 1 144 ? 14.852 -30.609 -6.863 1 78.25 144 GLY B O 1
ATOM 3425 N N . HIS B 1 145 ? 13.023 -29.25 -6.918 1 83.12 145 HIS B N 1
ATOM 3426 C CA . HIS B 1 145 ? 12.977 -29.281 -8.375 1 83.12 145 HIS B CA 1
ATOM 3427 C C . HIS B 1 145 ? 13.453 -27.953 -8.969 1 83.12 145 HIS B C 1
ATOM 3429 O O . HIS B 1 145 ? 13.172 -26.891 -8.414 1 83.12 145 HIS B O 1
ATOM 3435 N N . LYS B 1 146 ? 14.055 -28.125 -10.039 1 86.69 146 LYS B N 1
ATOM 3436 C CA . LYS B 1 146 ? 14.5 -26.938 -10.742 1 86.69 146 LYS B CA 1
ATOM 3437 C C . LYS B 1 146 ? 13.344 -26.234 -11.445 1 86.69 146 LYS B C 1
ATOM 3439 O O . LYS B 1 146 ? 12.453 -26.906 -11.992 1 86.69 146 LYS B O 1
ATOM 3444 N N . LEU B 1 147 ? 13.414 -24.984 -11.367 1 91.31 147 LEU B N 1
ATOM 3445 C CA . LEU B 1 147 ? 12.477 -24.188 -12.141 1 91.31 147 LEU B CA 1
ATOM 3446 C C . LEU B 1 147 ? 13.125 -23.656 -13.422 1 91.31 147 LEU B C 1
ATOM 3448 O O . LEU B 1 147 ? 13.805 -22.625 -13.398 1 91.31 147 LEU B O 1
ATOM 3452 N N . GLU B 1 148 ? 12.953 -24.422 -14.469 1 92.75 148 GLU B N 1
ATOM 3453 C CA . GLU B 1 148 ? 13.5 -23.984 -15.75 1 92.75 148 GLU B CA 1
ATOM 3454 C C . GLU B 1 148 ? 12.586 -22.969 -16.438 1 92.75 148 GLU B C 1
ATOM 3456 O O . GLU B 1 148 ? 11.875 -23.312 -17.375 1 92.75 148 GLU B O 1
ATOM 3461 N N . ILE B 1 149 ? 12.742 -21.75 -16.031 1 93.56 149 ILE B N 1
ATOM 3462 C CA . ILE B 1 149 ? 11.797 -20.703 -16.391 1 93.56 149 ILE B CA 1
ATOM 3463 C C . ILE B 1 149 ? 11.75 -20.547 -17.906 1 93.56 149 ILE B C 1
ATOM 3465 O O . ILE B 1 149 ? 10.695 -20.25 -18.484 1 93.56 149 ILE B O 1
ATOM 3469 N N . GLU B 1 150 ? 12.867 -20.75 -18.562 1 92.31 150 GLU B N 1
ATOM 3470 C CA . GLU B 1 150 ? 12.906 -20.641 -20.016 1 92.31 150 GLU B CA 1
ATOM 3471 C C . GLU B 1 150 ? 11.992 -21.672 -20.672 1 92.31 150 GLU B C 1
ATOM 3473 O O . GLU B 1 150 ? 11.328 -21.375 -21.672 1 92.31 150 GLU B O 1
ATOM 3478 N N . LYS B 1 151 ? 11.984 -22.906 -20.156 1 95.12 151 LYS B N 1
ATOM 3479 C CA . LYS B 1 151 ? 11.102 -23.953 -20.672 1 95.12 151 LYS B CA 1
ATOM 3480 C C . LYS B 1 151 ? 9.656 -23.703 -20.266 1 95.12 151 LYS B C 1
ATOM 3482 O O . LYS B 1 151 ? 8.742 -23.859 -21.062 1 95.12 151 LYS B O 1
ATOM 3487 N N . MET B 1 152 ? 9.508 -23.281 -19.078 1 96.12 152 MET B N 1
ATOM 3488 C CA . MET B 1 152 ? 8.172 -23.031 -18.562 1 96.12 152 MET B CA 1
ATOM 3489 C C . MET B 1 152 ? 7.473 -21.922 -19.344 1 96.12 152 MET B C 1
ATOM 3491 O O . MET B 1 152 ? 6.277 -22.016 -19.625 1 96.12 152 MET B O 1
ATOM 3495 N N . HIS B 1 153 ? 8.227 -20.969 -19.688 1 96.69 153 HIS B N 1
ATOM 3496 C CA . HIS B 1 153 ? 7.688 -19.75 -20.281 1 96.69 153 HIS B CA 1
ATOM 3497 C C . HIS B 1 153 ? 7.574 -19.906 -21.797 1 96.69 153 HIS B C 1
ATOM 3499 O O . HIS B 1 153 ? 7.062 -19 -22.484 1 96.69 153 HIS B O 1
ATOM 3505 N N . LEU B 1 154 ? 7.969 -21.031 -22.375 1 95.56 154 LEU B N 1
ATOM 3506 C CA . LEU B 1 154 ? 7.984 -21.234 -23.812 1 95.56 154 LEU B CA 1
ATOM 3507 C C . LEU B 1 154 ? 6.582 -21.078 -24.406 1 95.56 154 LEU B C 1
ATOM 3509 O O . LEU B 1 154 ? 6.43 -20.719 -25.578 1 95.56 154 LEU B O 1
ATOM 3513 N N . ILE B 1 155 ? 5.598 -21.281 -23.609 1 94.94 155 ILE B N 1
ATOM 3514 C CA . ILE B 1 155 ? 4.211 -21.188 -24.047 1 94.94 155 ILE B CA 1
ATOM 3515 C C . ILE B 1 155 ? 3.906 -19.766 -24.516 1 94.94 155 ILE B C 1
ATOM 3517 O O . ILE B 1 155 ? 3.02 -19.547 -25.344 1 94.94 155 ILE B O 1
ATOM 3521 N N . ASN B 1 156 ? 4.605 -18.797 -24.031 1 93.81 156 ASN B N 1
ATOM 3522 C CA . ASN B 1 156 ? 4.383 -17.391 -24.375 1 93.81 156 ASN B CA 1
ATOM 3523 C C . ASN B 1 156 ? 4.746 -17.109 -25.828 1 93.81 156 ASN B C 1
ATOM 3525 O O . ASN B 1 156 ? 4.414 -16.047 -26.359 1 93.81 156 ASN B O 1
ATOM 3529 N N . SER B 1 157 ? 5.367 -18.016 -26.469 1 92 157 SER B N 1
ATOM 3530 C CA . SER B 1 157 ? 5.598 -17.906 -27.906 1 92 157 SER B CA 1
ATOM 3531 C C . SER B 1 157 ? 4.285 -17.953 -28.688 1 92 157 SER B C 1
ATOM 3533 O O . SER B 1 157 ? 4.215 -17.516 -29.828 1 92 157 SER B O 1
ATOM 3535 N N . LEU B 1 158 ? 3.293 -18.516 -28.047 1 92 158 LEU B N 1
ATOM 3536 C CA . LEU B 1 158 ? 1.999 -18.656 -28.703 1 92 158 LEU B CA 1
ATOM 3537 C C . LEU B 1 158 ? 1.01 -17.609 -28.188 1 92 158 LEU B C 1
ATOM 3539 O O . LEU B 1 158 ? 0.075 -17.234 -28.906 1 92 158 LEU B O 1
ATOM 3543 N N . CYS B 1 159 ? 1.157 -17.188 -27 1 90.12 159 CYS B N 1
ATOM 3544 C CA . CYS B 1 159 ? 0.251 -16.234 -26.375 1 90.12 159 CYS B CA 1
ATOM 3545 C C . CYS B 1 159 ? 0.975 -15.406 -25.328 1 90.12 159 CYS B C 1
ATOM 3547 O O . CYS B 1 159 ? 1.814 -15.922 -24.594 1 90.12 159 CYS B O 1
ATOM 3549 N N . ASP B 1 160 ? 0.671 -14.141 -25.172 1 87.69 160 ASP B N 1
ATOM 3550 C CA . ASP B 1 160 ? 1.43 -13.188 -24.359 1 87.69 160 ASP B CA 1
ATOM 3551 C C . ASP B 1 160 ? 1.173 -13.398 -22.875 1 87.69 160 ASP B C 1
ATOM 3553 O O . ASP B 1 160 ? 2.035 -13.109 -22.047 1 87.69 160 ASP B O 1
ATOM 3557 N N . SER B 1 161 ? -0.003 -13.898 -22.516 1 90.81 161 SER B N 1
ATOM 3558 C CA . SER B 1 161 ? -0.359 -13.969 -21.094 1 90.81 161 SER B CA 1
ATOM 3559 C C . SER B 1 161 ? -0.792 -15.375 -20.703 1 90.81 161 SER B C 1
ATOM 3561 O O . SER B 1 161 ? -1.686 -15.547 -19.875 1 90.81 161 SER B O 1
ATOM 3563 N N . CYS B 1 162 ? -0.113 -16.344 -21.281 1 92.56 162 CYS B N 1
ATOM 3564 C CA . CYS B 1 162 ? -0.61 -17.703 -21.078 1 92.56 162 CYS B CA 1
ATOM 3565 C C . CYS B 1 162 ? 0.219 -18.438 -20.031 1 92.56 162 CYS B C 1
ATOM 3567 O O . CYS B 1 162 ? -0.219 -19.453 -19.484 1 92.56 162 CYS B O 1
ATOM 3569 N N . PHE B 1 163 ? 1.474 -17.953 -19.828 1 95.56 163 PHE B N 1
ATOM 3570 C CA . PHE B 1 163 ? 2.32 -18.578 -18.812 1 95.56 163 PHE B CA 1
ATOM 3571 C C . PHE B 1 163 ? 1.659 -18.516 -17.438 1 95.56 163 PHE B C 1
ATOM 3573 O O . PHE B 1 163 ? 1.225 -17.453 -17 1 95.56 163 PHE B O 1
ATOM 3580 N N . LEU B 1 164 ? 1.437 -19.641 -16.734 1 96.5 164 LEU B N 1
ATOM 3581 C CA . LEU B 1 164 ? 0.876 -19.859 -15.406 1 96.5 164 LEU B CA 1
ATOM 3582 C C . LEU B 1 164 ? -0.633 -19.641 -15.406 1 96.5 164 LEU B C 1
ATOM 3584 O O . LEU B 1 164 ? -1.259 -19.594 -14.344 1 96.5 164 LEU B O 1
ATOM 3588 N N . GLN B 1 165 ? -1.172 -19.469 -16.578 1 95.12 165 GLN B N 1
ATOM 3589 C CA . GLN B 1 165 ? -2.629 -19.438 -16.656 1 95.12 165 GLN B CA 1
ATOM 3590 C C . GLN B 1 165 ? -3.221 -20.781 -16.219 1 95.12 165 GLN B C 1
ATOM 3592 O O . GLN B 1 165 ? -2.703 -21.844 -16.562 1 95.12 165 GLN B O 1
ATOM 3597 N N . ARG B 1 166 ? -4.312 -20.688 -15.484 1 94.44 166 ARG B N 1
ATOM 3598 C CA . ARG B 1 166 ? -4.953 -21.906 -14.992 1 94.44 166 ARG B CA 1
ATOM 3599 C C . ARG B 1 166 ? -6.117 -22.312 -15.883 1 94.44 166 ARG B C 1
ATOM 3601 O O . ARG B 1 166 ? -6.887 -21.453 -16.344 1 94.44 166 ARG B O 1
ATOM 3608 N N . TRP B 1 167 ? -6.191 -23.531 -16.156 1 92 167 TRP B N 1
ATOM 3609 C CA . TRP B 1 167 ? -7.32 -24.141 -16.844 1 92 167 TRP B CA 1
ATOM 3610 C C . TRP B 1 167 ? -7.879 -25.328 -16.047 1 92 167 TRP B C 1
ATOM 3612 O O . TRP B 1 167 ? -7.133 -26.219 -15.664 1 92 167 TRP B O 1
ATOM 3622 N N . GLN B 1 168 ? -9.148 -25.203 -15.781 1 89.62 168 GLN B N 1
ATOM 3623 C CA . GLN B 1 168 ? -9.82 -26.297 -15.086 1 89.62 168 GLN B CA 1
ATOM 3624 C C . GLN B 1 168 ? -10.547 -27.219 -16.062 1 89.62 168 GLN B C 1
ATOM 3626 O O . GLN B 1 168 ? -11.312 -26.734 -16.906 1 89.62 168 GLN B O 1
ATOM 3631 N N . PHE B 1 169 ? -10.273 -28.453 -15.945 1 83.81 169 PHE B N 1
ATOM 3632 C CA . PHE B 1 169 ? -10.938 -29.438 -16.797 1 83.81 169 PHE B CA 1
ATOM 3633 C C . PHE B 1 169 ? -11.906 -30.281 -15.977 1 83.81 169 PHE B C 1
ATOM 3635 O O . PHE B 1 169 ? -11.891 -30.25 -14.75 1 83.81 169 PHE B O 1
ATOM 3642 N N . SER B 1 170 ? -12.914 -30.953 -16.562 1 73.25 170 SER B N 1
ATOM 3643 C CA . SER B 1 170 ? -14.023 -31.688 -15.977 1 73.25 170 SER B CA 1
ATOM 3644 C C . SER B 1 170 ? -13.523 -32.781 -15.047 1 73.25 170 SER B C 1
ATOM 3646 O O . SER B 1 170 ? -14.18 -33.125 -14.055 1 73.25 170 SER B O 1
ATOM 3648 N N . SER B 1 171 ? -12.477 -33.312 -15.125 1 67.75 171 SER B N 1
ATOM 3649 C CA . SER B 1 171 ? -12 -34.469 -14.383 1 67.75 171 SER B CA 1
ATOM 3650 C C . SER B 1 171 ? -11.133 -34.062 -13.203 1 67.75 171 SER B C 1
ATOM 3652 O O . SER B 1 171 ? -10.234 -34.812 -12.797 1 67.75 171 SER B O 1
ATOM 3654 N N . ASP B 1 172 ? -11.391 -32.938 -12.57 1 83.5 172 ASP B N 1
ATOM 3655 C CA . ASP B 1 172 ? -10.648 -32.469 -11.398 1 83.5 172 ASP B CA 1
ATOM 3656 C C . ASP B 1 172 ? -9.18 -32.25 -11.742 1 83.5 172 ASP B C 1
ATOM 3658 O O . ASP B 1 172 ? -8.289 -32.594 -10.969 1 83.5 172 ASP B O 1
ATOM 3662 N N . LEU B 1 173 ? -9.016 -32 -12.992 1 89.31 173 LEU B N 1
ATOM 3663 C CA . LEU B 1 173 ? -7.684 -31.672 -13.477 1 89.31 173 LEU B CA 1
ATOM 3664 C C . LEU B 1 173 ? -7.516 -30.156 -13.594 1 89.31 173 LEU B C 1
ATOM 3666 O O . LEU B 1 173 ? -8.383 -29.469 -14.125 1 89.31 173 LEU B O 1
ATOM 3670 N N . LEU B 1 174 ? -6.465 -29.734 -13.016 1 94.06 174 LEU B N 1
ATOM 3671 C CA . LEU B 1 174 ? -6.125 -28.328 -13.094 1 94.06 174 LEU B CA 1
ATOM 3672 C C . LEU B 1 174 ? -4.762 -28.125 -13.75 1 94.06 174 LEU B C 1
ATOM 3674 O O . LEU B 1 174 ? -3.758 -28.672 -13.281 1 94.06 174 LEU B O 1
ATOM 3678 N N . LEU B 1 175 ? -4.777 -27.453 -14.859 1 96.12 175 LEU B N 1
ATOM 3679 C CA . LEU B 1 175 ? -3.531 -27.125 -15.539 1 96.12 175 LEU B CA 1
ATOM 3680 C C . LEU B 1 175 ? -3.039 -25.75 -15.125 1 96.12 175 LEU B C 1
ATOM 3682 O O . LEU B 1 175 ? -3.801 -24.781 -15.156 1 96.12 175 LEU B O 1
ATOM 3686 N N . THR B 1 176 ? -1.882 -25.656 -14.648 1 97.31 176 THR B N 1
ATOM 3687 C CA . THR B 1 176 ? -1.129 -24.406 -14.555 1 97.31 176 THR B CA 1
ATOM 3688 C C . THR B 1 176 ? -0.078 -24.328 -15.656 1 97.31 176 THR B C 1
ATOM 3690 O O . THR B 1 176 ? 0.996 -24.922 -15.547 1 97.31 176 THR B O 1
ATOM 3693 N N . ASN B 1 177 ? -0.379 -23.578 -16.609 1 97.25 177 ASN B N 1
ATOM 3694 C CA . ASN B 1 177 ? 0.302 -23.625 -17.891 1 97.25 177 ASN B CA 1
ATOM 3695 C C . ASN B 1 177 ? 1.802 -23.391 -17.75 1 97.25 177 ASN B C 1
ATOM 3697 O O . ASN B 1 177 ? 2.223 -22.328 -17.266 1 97.25 177 ASN B O 1
ATOM 3701 N N . GLY B 1 178 ? 2.551 -24.422 -18.203 1 96.69 178 GLY B N 1
ATOM 3702 C CA . GLY B 1 178 ? 4 -24.312 -18.188 1 96.69 178 GLY B CA 1
ATOM 3703 C C . GLY B 1 178 ? 4.613 -24.656 -16.844 1 96.69 178 GLY B C 1
ATOM 3704 O O . GLY B 1 178 ? 5.82 -24.516 -16.656 1 96.69 178 GLY B O 1
ATOM 3705 N N . PHE B 1 179 ? 3.799 -25.141 -15.883 1 96.94 179 PHE B N 1
ATOM 3706 C CA . PHE B 1 179 ? 4.332 -25.391 -14.555 1 96.94 179 PHE B CA 1
ATOM 3707 C C . PHE B 1 179 ? 3.922 -26.781 -14.07 1 96.94 179 PHE B C 1
ATOM 3709 O O . PHE B 1 179 ? 4.773 -27.625 -13.797 1 96.94 179 PHE B O 1
ATOM 3716 N N . SER B 1 180 ? 2.568 -27.031 -14.008 1 96.94 180 SER B N 1
ATOM 3717 C CA . SER B 1 180 ? 2.137 -28.312 -13.469 1 96.94 180 SER B CA 1
ATOM 3718 C C . SER B 1 180 ? 0.725 -28.656 -13.93 1 96.94 180 SER B C 1
ATOM 3720 O O . SER B 1 180 ? -0 -27.797 -14.43 1 96.94 180 SER B O 1
ATOM 3722 N N . ILE B 1 181 ? 0.45 -29.891 -13.883 1 95.88 181 ILE B N 1
ATOM 3723 C CA . ILE B 1 181 ? -0.909 -30.406 -13.953 1 95.88 181 ILE B CA 1
ATOM 3724 C C . ILE B 1 181 ? -1.257 -31.109 -12.641 1 95.88 181 ILE B C 1
ATOM 3726 O O . ILE B 1 181 ? -0.585 -32.062 -12.242 1 95.88 181 ILE B O 1
ATOM 3730 N N . THR B 1 182 ? -2.309 -30.656 -12 1 95.25 182 THR B N 1
ATOM 3731 C CA . THR B 1 182 ? -2.695 -31.25 -10.727 1 95.25 182 THR B CA 1
ATOM 3732 C C . THR B 1 182 ? -4.027 -31.984 -10.852 1 95.25 182 THR B C 1
ATOM 3734 O O . THR B 1 182 ? -4.918 -31.547 -11.586 1 95.25 182 THR B O 1
ATOM 3737 N N . THR B 1 183 ? -4.102 -33.094 -10.188 1 92.62 183 THR B N 1
ATOM 3738 C CA . THR B 1 183 ? -5.336 -33.844 -10.148 1 92.62 183 THR B CA 1
ATOM 3739 C C . THR B 1 183 ? -5.809 -34.031 -8.711 1 92.62 183 THR B C 1
ATOM 3741 O O . THR B 1 183 ? -4.992 -34.188 -7.793 1 92.62 183 THR B O 1
ATOM 3744 N N . TYR B 1 184 ? -7.09 -34 -8.547 1 91.5 184 TYR B N 1
ATOM 3745 C CA . TYR B 1 184 ? -7.742 -34.188 -7.262 1 91.5 184 TYR B CA 1
ATOM 3746 C C . TYR B 1 184 ? -8.633 -35.438 -7.285 1 91.5 184 TYR B C 1
ATOM 3748 O O . TYR B 1 184 ? -9.844 -35.344 -7.457 1 91.5 184 TYR B O 1
ATOM 3756 N N . PRO B 1 185 ? -8.055 -36.531 -6.957 1 85.75 185 PRO B N 1
ATOM 3757 C CA . PRO B 1 185 ? -8.711 -37.812 -7.219 1 85.75 185 PRO B CA 1
ATOM 3758 C C . PRO B 1 185 ? -9.969 -38.031 -6.375 1 85.75 185 PRO B C 1
ATOM 3760 O O . PRO B 1 185 ? -10.852 -38.781 -6.754 1 85.75 185 PRO B O 1
ATOM 3763 N N . HIS B 1 186 ? -10.109 -37.375 -5.312 1 86.75 186 HIS B N 1
ATOM 3764 C CA . HIS B 1 186 ? -11.25 -37.594 -4.426 1 86.75 186 HIS B CA 1
ATOM 3765 C C . HIS B 1 186 ? -12.305 -36.5 -4.598 1 86.75 186 HIS B C 1
ATOM 3767 O O . HIS B 1 186 ? -13.211 -36.375 -3.771 1 86.75 186 HIS B O 1
ATOM 3773 N N . GLY B 1 187 ? -12.203 -35.688 -5.645 1 83.31 187 GLY B N 1
ATOM 3774 C CA . GLY B 1 187 ? -13.211 -34.688 -5.965 1 83.31 187 GLY B CA 1
ATOM 3775 C C . GLY B 1 187 ? -13.203 -33.5 -5.023 1 83.31 187 GLY B C 1
ATOM 3776 O O . GLY B 1 187 ? -14.258 -33.031 -4.602 1 83.31 187 GLY B O 1
ATOM 3777 N N . HIS B 1 188 ? -12.086 -33 -4.707 1 84.81 188 HIS B N 1
ATOM 3778 C CA . HIS B 1 188 ? -11.93 -31.938 -3.715 1 84.81 188 HIS B CA 1
ATOM 3779 C C . HIS B 1 188 ? -12.266 -30.578 -4.309 1 84.81 188 HIS B C 1
ATOM 3781 O O . HIS B 1 188 ? -12.492 -29.609 -3.57 1 84.81 188 HIS B O 1
ATOM 3787 N N . ILE B 1 189 ? -12.352 -30.391 -5.613 1 82.56 189 ILE B N 1
ATOM 3788 C CA . ILE B 1 189 ? -12.57 -29.078 -6.191 1 82.56 189 ILE B CA 1
ATOM 3789 C C . ILE B 1 189 ? -14.047 -28.703 -6.09 1 82.56 189 ILE B C 1
ATOM 3791 O O . ILE B 1 189 ? -14.922 -29.5 -6.438 1 82.56 189 ILE B O 1
ATOM 3795 N N . ALA B 1 190 ? -14.219 -27.422 -5.547 1 65.69 190 ALA B N 1
ATOM 3796 C CA . ALA B 1 190 ? -15.562 -26.906 -5.344 1 65.69 190 ALA B CA 1
ATOM 3797 C C . ALA B 1 190 ? -16.219 -26.531 -6.672 1 65.69 190 ALA B C 1
ATOM 3799 O O . ALA B 1 190 ? -15.523 -26.141 -7.621 1 65.69 190 ALA B O 1
ATOM 3800 N N . ASN B 1 191 ? -17.625 -26.625 -6.895 1 59.97 191 ASN B N 1
ATOM 3801 C CA . ASN B 1 191 ? -18.547 -26.172 -7.938 1 59.97 191 ASN B CA 1
ATOM 3802 C C . ASN B 1 191 ? -18.578 -27.141 -9.117 1 59.97 191 ASN B C 1
ATOM 3804 O O . ASN B 1 191 ? -19.062 -26.781 -10.195 1 59.97 191 ASN B O 1
ATOM 3808 N N . GLN B 1 192 ? -17.734 -28.156 -9.117 1 50.25 192 GLN B N 1
ATOM 3809 C CA . GLN B 1 192 ? -17.984 -29.016 -10.266 1 50.25 192 GLN B CA 1
ATOM 3810 C C . GLN B 1 192 ? -19.281 -29.797 -10.094 1 50.25 192 GLN B C 1
ATOM 3812 O O . GLN B 1 192 ? -19.531 -30.359 -9.031 1 50.25 192 GLN B O 1
ATOM 3817 N N . GLU B 1 193 ? -20.219 -29.219 -10.781 1 44 193 GLU B N 1
ATOM 3818 C CA . GLU B 1 193 ? -21.422 -30.047 -10.938 1 44 193 GLU B CA 1
ATOM 3819 C C . GLU B 1 193 ? -21.047 -31.5 -11.188 1 44 193 GLU B C 1
ATOM 3821 O O . GLU B 1 193 ? -20.672 -31.875 -12.305 1 44 193 GLU B O 1
ATOM 3826 N N . ASN B 1 194 ? -20.156 -32 -10.555 1 40.66 194 ASN B N 1
ATOM 3827 C CA . ASN B 1 194 ? -19.891 -33.406 -10.906 1 40.66 194 ASN B CA 1
ATOM 3828 C C . ASN B 1 194 ? -21.156 -34.25 -10.883 1 40.66 194 ASN B C 1
ATOM 3830 O O . ASN B 1 194 ? -21.953 -34.156 -9.938 1 40.66 194 ASN B O 1
ATOM 3834 N N . SER B 1 195 ? -21.578 -34.531 -12.031 1 39.12 195 SER B N 1
ATOM 3835 C CA . SER B 1 195 ? -22.578 -35.562 -12.32 1 39.12 195 SER B CA 1
ATOM 3836 C C . SER B 1 195 ? -22.375 -36.781 -11.422 1 39.12 195 SER B C 1
ATOM 3838 O O . SER B 1 195 ? -23.281 -37.625 -11.281 1 39.12 195 SER B O 1
ATOM 3840 N N . GLY B 1 196 ? -21.078 -37.281 -11.281 1 41.12 196 GLY B N 1
ATOM 3841 C CA . GLY B 1 196 ? -21.031 -38.625 -10.711 1 41.12 196 GLY B CA 1
ATOM 3842 C C . GLY B 1 196 ? -21.219 -38.656 -9.203 1 41.12 196 GLY B C 1
ATOM 3843 O O . GLY B 1 196 ? -21.484 -37.594 -8.602 1 41.12 196 GLY B O 1
ATOM 3844 N N . HIS B 1 197 ? -20.859 -39.812 -8.539 1 43.06 197 HIS B N 1
ATOM 3845 C CA . HIS B 1 197 ? -21 -40.156 -7.133 1 43.06 197 HIS B CA 1
ATOM 3846 C C . HIS B 1 197 ? -20.266 -39.188 -6.234 1 43.06 197 HIS B C 1
ATOM 3848 O O . HIS B 1 197 ? -19.047 -39.25 -6.105 1 43.06 197 HIS B O 1
ATOM 3854 N N . VAL B 1 198 ? -20.688 -37.844 -6.238 1 49.88 198 VAL B N 1
ATOM 3855 C CA . VAL B 1 198 ? -20.188 -36.906 -5.266 1 49.88 198 VAL B CA 1
ATOM 3856 C C . VAL B 1 198 ? -20.109 -37.531 -3.887 1 49.88 198 VAL B C 1
ATOM 3858 O O . VAL B 1 198 ? -21.141 -37.969 -3.336 1 49.88 198 VAL B O 1
ATOM 3861 N N . ASN B 1 199 ? -18.969 -38.094 -3.574 1 52.69 199 ASN B N 1
ATOM 3862 C CA . ASN B 1 199 ? -18.828 -38.469 -2.174 1 52.69 199 ASN B CA 1
ATOM 3863 C C . ASN B 1 199 ? -19.031 -37.281 -1.245 1 52.69 199 ASN B C 1
ATOM 3865 O O . ASN B 1 199 ? -18.266 -36.344 -1.269 1 52.69 199 ASN B O 1
ATOM 3869 N N . LEU B 1 200 ? -20.234 -37.094 -0.758 1 57.28 200 LEU B N 1
ATOM 3870 C CA . LEU B 1 200 ? -20.766 -36.062 0.104 1 57.28 200 LEU B CA 1
ATOM 3871 C C . LEU B 1 200 ? -19.797 -35.75 1.249 1 57.28 200 LEU B C 1
ATOM 3873 O O . LEU B 1 200 ? -19.828 -34.656 1.819 1 57.28 200 LEU B O 1
ATOM 3877 N N . ASP B 1 201 ? -18.75 -36.719 1.467 1 65.88 201 ASP B N 1
ATOM 3878 C CA . ASP B 1 201 ? -18.016 -36.562 2.715 1 65.88 201 ASP B CA 1
ATOM 3879 C C . ASP B 1 201 ? -16.656 -35.875 2.469 1 65.88 201 ASP B C 1
ATOM 3881 O O . ASP B 1 201 ? -15.875 -35.688 3.398 1 65.88 201 ASP B O 1
ATOM 3885 N N . VAL B 1 202 ? -16.438 -35.406 1.188 1 77.12 202 VAL B N 1
ATOM 3886 C CA . VAL B 1 202 ? -15.102 -34.875 0.954 1 77.12 202 VAL B CA 1
ATOM 3887 C C . VAL B 1 202 ? -15.102 -33.375 1.146 1 77.12 202 VAL B C 1
ATOM 3889 O O . VAL B 1 202 ? -16 -32.688 0.668 1 77.12 202 VAL B O 1
ATOM 3892 N N . LYS B 1 203 ? -14.148 -32.969 1.904 1 80.38 203 LYS B N 1
ATOM 3893 C CA . LYS B 1 203 ? -13.992 -31.531 2.131 1 80.38 203 LYS B CA 1
ATOM 3894 C C . LYS B 1 203 ? -13.562 -30.812 0.853 1 80.38 203 LYS B C 1
ATOM 3896 O O . LYS B 1 203 ? -12.531 -31.156 0.262 1 80.38 203 LYS B O 1
ATOM 3901 N N . LYS B 1 204 ? -14.359 -29.969 0.435 1 87.19 204 LYS B N 1
ATOM 3902 C CA . LYS B 1 204 ? -14.078 -29.219 -0.782 1 87.19 204 LYS B CA 1
ATOM 3903 C C . LYS B 1 204 ? -13.055 -28.109 -0.518 1 87.19 204 LYS B C 1
ATOM 3905 O O . LYS B 1 204 ? -12.984 -27.578 0.59 1 87.19 204 LYS B O 1
ATOM 3910 N N . VAL B 1 205 ? -12.25 -27.906 -1.562 1 88.25 205 VAL B N 1
ATOM 3911 C CA . VAL B 1 205 ? -11.266 -26.844 -1.438 1 88.25 205 VAL B CA 1
ATOM 3912 C C . VAL B 1 205 ? -11.578 -25.734 -2.443 1 88.25 205 VAL B C 1
ATOM 3914 O O . VAL B 1 205 ? -12.078 -26 -3.537 1 88.25 205 VAL B O 1
ATOM 3917 N N . SER B 1 206 ? -11.312 -24.547 -2.004 1 89.31 206 SER B N 1
ATOM 3918 C CA . SER B 1 206 ? -11.43 -23.406 -2.898 1 89.31 206 SER B CA 1
ATOM 3919 C C . SER B 1 206 ? -10.133 -23.172 -3.67 1 89.31 206 SER B C 1
ATOM 3921 O O . SER B 1 206 ? -9.07 -23.016 -3.072 1 89.31 206 SER B O 1
ATOM 3923 N N . LEU B 1 207 ? -10.219 -23.125 -4.938 1 90.25 207 LEU B N 1
ATOM 3924 C CA . LEU B 1 207 ? -9.039 -22.922 -5.77 1 90.25 207 LEU B CA 1
ATOM 3925 C C . LEU B 1 207 ? -8.562 -21.469 -5.672 1 90.25 207 LEU B C 1
ATOM 3927 O O . LEU B 1 207 ? -7.438 -21.156 -6.078 1 90.25 207 LEU B O 1
ATOM 3931 N N . ASP B 1 208 ? -9.414 -20.625 -5.094 1 90.81 208 ASP B N 1
ATOM 3932 C CA . ASP B 1 208 ? -9.016 -19.234 -4.91 1 90.81 208 ASP B CA 1
ATOM 3933 C C . ASP B 1 208 ? -8.094 -19.078 -3.703 1 90.81 208 ASP B C 1
ATOM 3935 O O . ASP B 1 208 ? -7.414 -18.062 -3.557 1 90.81 208 ASP B O 1
ATOM 3939 N N . ASP B 1 209 ? -8.156 -20.078 -2.846 1 96.12 209 ASP B N 1
ATOM 3940 C CA . ASP B 1 209 ? -7.254 -20.062 -1.698 1 96.12 209 ASP B CA 1
ATOM 3941 C C . ASP B 1 209 ? -5.863 -20.547 -2.09 1 96.12 209 ASP B C 1
ATOM 3943 O O . ASP B 1 209 ? -5.719 -21.641 -2.66 1 96.12 209 ASP B O 1
ATOM 3947 N N . VAL B 1 210 ? -4.906 -19.781 -1.781 1 97.31 210 VAL B N 1
ATOM 3948 C CA . VAL B 1 210 ? -3.535 -20.188 -2.061 1 97.31 210 VAL B CA 1
ATOM 3949 C C . VAL B 1 210 ? -3.137 -21.344 -1.136 1 97.31 210 VAL B C 1
ATOM 3951 O O . VAL B 1 210 ? -3.281 -21.234 0.085 1 97.31 210 VAL B O 1
ATOM 3954 N N . GLU B 1 211 ? -2.65 -22.406 -1.733 1 96.62 211 GLU B N 1
ATOM 3955 C CA . GLU B 1 211 ? -2.205 -23.531 -0.923 1 96.62 211 GLU B CA 1
ATOM 3956 C C . GLU B 1 211 ? -0.866 -23.234 -0.254 1 96.62 211 GLU B C 1
ATOM 3958 O O . GLU B 1 211 ? 0.098 -22.859 -0.921 1 96.62 211 GLU B O 1
ATOM 3963 N N . SER B 1 212 ? -0.804 -23.375 1.08 1 96.44 212 SER B N 1
ATOM 3964 C CA . SER B 1 212 ? 0.418 -23.109 1.831 1 96.44 212 SER B CA 1
ATOM 3965 C C . SER B 1 212 ? 1.404 -24.266 1.71 1 96.44 212 SER B C 1
ATOM 3967 O O . SER B 1 212 ? 1.594 -25.031 2.66 1 96.44 212 SER B O 1
ATOM 3969 N N . THR B 1 213 ? 2.102 -24.281 0.646 1 96.12 213 THR B N 1
ATOM 3970 C CA . THR B 1 213 ? 2.992 -25.406 0.365 1 96.12 213 THR B CA 1
ATOM 3971 C C . THR B 1 213 ? 4.387 -25.141 0.921 1 96.12 213 THR B C 1
ATOM 3973 O O . THR B 1 213 ? 5.242 -26.031 0.916 1 96.12 213 THR B O 1
ATOM 3976 N N . TRP B 1 214 ? 4.629 -23.969 1.435 1 92.94 214 TRP B N 1
ATOM 3977 C CA . TRP B 1 214 ? 5.957 -23.578 1.894 1 92.94 214 TRP B CA 1
ATOM 3978 C C . TRP B 1 214 ? 6.277 -24.219 3.24 1 92.94 214 TRP B C 1
ATOM 3980 O O . TRP B 1 214 ? 5.395 -24.781 3.891 1 92.94 214 TRP B O 1
ATOM 3990 N N . ASN B 1 215 ? 7.605 -24.266 3.617 1 87.12 215 ASN B N 1
ATOM 3991 C CA . ASN B 1 215 ? 8.141 -25.031 4.738 1 87.12 215 ASN B CA 1
ATOM 3992 C C . ASN B 1 215 ? 7.938 -24.297 6.062 1 87.12 215 ASN B C 1
ATOM 3994 O O . ASN B 1 215 ? 7.926 -24.922 7.125 1 87.12 215 ASN B O 1
ATOM 3998 N N . ASP B 1 216 ? 7.863 -23.016 6.078 1 82.94 216 ASP B N 1
ATOM 3999 C CA . ASP B 1 216 ? 7.848 -22.234 7.312 1 82.94 216 ASP B CA 1
ATOM 4000 C C . ASP B 1 216 ? 6.469 -21.641 7.566 1 82.94 216 ASP B C 1
ATOM 4002 O O . ASP B 1 216 ? 5.605 -21.656 6.684 1 82.94 216 ASP B O 1
ATOM 4006 N N . ASP B 1 217 ? 6.281 -21.422 8.812 1 88.38 217 ASP B N 1
ATOM 4007 C CA . ASP B 1 217 ? 5.062 -20.703 9.156 1 88.38 217 ASP B CA 1
ATOM 4008 C C . ASP B 1 217 ? 5.164 -19.234 8.758 1 88.38 217 ASP B C 1
ATOM 4010 O O . ASP B 1 217 ? 5.465 -18.375 9.594 1 88.38 217 ASP B O 1
ATOM 4014 N N . LEU B 1 218 ? 4.926 -18.984 7.543 1 92.88 218 LEU B N 1
ATOM 4015 C CA . LEU B 1 218 ? 4.988 -17.625 7.004 1 92.88 218 LEU B CA 1
ATOM 4016 C C . LEU B 1 218 ? 3.66 -16.906 7.195 1 92.88 218 LEU B C 1
ATOM 4018 O O . LEU B 1 218 ? 2.598 -17.469 6.926 1 92.88 218 LEU B O 1
ATOM 4022 N N . ASP B 1 219 ? 3.758 -15.75 7.773 1 95.62 219 ASP B N 1
ATOM 4023 C CA . ASP B 1 219 ? 2.594 -14.867 7.766 1 95.62 219 ASP B CA 1
ATOM 4024 C C . ASP B 1 219 ? 2.471 -14.133 6.43 1 95.62 219 ASP B C 1
ATOM 4026 O O . ASP B 1 219 ? 3.262 -13.234 6.133 1 95.62 219 ASP B O 1
ATOM 4030 N N . VAL B 1 220 ? 1.462 -14.555 5.645 1 96.94 220 VAL B N 1
ATOM 4031 C CA . VAL B 1 220 ? 1.349 -14.023 4.289 1 96.94 220 VAL B CA 1
ATOM 4032 C C . VAL B 1 220 ? 0.002 -13.32 4.121 1 96.94 220 VAL B C 1
ATOM 4034 O O . VAL B 1 220 ? -0.473 -13.141 2.998 1 96.94 220 VAL B O 1
ATOM 4037 N N . LEU B 1 221 ? -0.647 -12.977 5.176 1 96.38 221 LEU B N 1
ATOM 4038 C CA . LEU B 1 221 ? -2.004 -12.445 5.168 1 96.38 221 LEU B CA 1
ATOM 4039 C C . LEU B 1 221 ? -2.109 -11.242 4.234 1 96.38 221 LEU B C 1
ATOM 4041 O O . LEU B 1 221 ? -3.029 -11.164 3.416 1 96.38 221 LEU B O 1
ATOM 4045 N N . HIS B 1 222 ? -1.191 -10.367 4.254 1 97.44 222 HIS B N 1
ATOM 4046 C CA . HIS B 1 222 ? -1.251 -9.094 3.549 1 97.44 222 HIS B CA 1
ATOM 4047 C C . HIS B 1 222 ? -1.007 -9.281 2.055 1 97.44 222 HIS B C 1
ATOM 4049 O O . HIS B 1 222 ? -1.243 -8.359 1.265 1 97.44 222 HIS B O 1
ATOM 4055 N N . SER B 1 223 ? -0.597 -10.453 1.684 1 97.31 223 SER B N 1
ATOM 4056 C CA . SER B 1 223 ? -0.15 -10.633 0.306 1 97.31 223 SER B CA 1
ATOM 4057 C C . SER B 1 223 ? -0.899 -11.773 -0.375 1 97.31 223 SER B C 1
ATOM 4059 O O . SER B 1 223 ? -1.529 -11.57 -1.416 1 97.31 223 SER B O 1
ATOM 4061 N N . LEU B 1 224 ? -0.971 -12.93 0.298 1 97.25 224 LEU B N 1
ATOM 4062 C CA . LEU B 1 224 ? -1.388 -14.125 -0.425 1 97.25 224 LEU B CA 1
ATOM 4063 C C . LEU B 1 224 ? -2.742 -14.617 0.074 1 97.25 224 LEU B C 1
ATOM 4065 O O . LEU B 1 224 ? -3.352 -15.5 -0.538 1 97.25 224 LEU B O 1
ATOM 4069 N N . ALA B 1 225 ? -3.217 -14.031 1.113 1 96.88 225 ALA B N 1
ATOM 4070 C CA . ALA B 1 225 ? -4.512 -14.484 1.613 1 96.88 225 ALA B CA 1
ATOM 4071 C C . ALA B 1 225 ? -5.605 -14.289 0.568 1 96.88 225 ALA B C 1
ATOM 4073 O O . ALA B 1 225 ? -5.531 -13.367 -0.25 1 96.88 225 ALA B O 1
ATOM 4074 N N . PRO B 1 226 ? -6.656 -15.117 0.592 1 97.19 226 PRO B N 1
ATOM 4075 C CA . PRO B 1 226 ? -6.867 -16.25 1.503 1 97.19 226 PRO B CA 1
ATOM 4076 C C . PRO B 1 226 ? -5.98 -17.438 1.171 1 97.19 226 PRO B C 1
ATOM 4078 O O . PRO B 1 226 ? -5.602 -17.641 0.012 1 97.19 226 PRO B O 1
ATOM 4081 N N . THR B 1 227 ? -5.641 -18.203 2.199 1 96.69 227 THR B N 1
ATOM 4082 C CA . THR B 1 227 ? -4.797 -19.391 2.029 1 96.69 227 THR B CA 1
ATOM 4083 C C . THR B 1 227 ? -5.504 -20.641 2.547 1 96.69 227 THR B C 1
ATOM 4085 O O . THR B 1 227 ? -6.496 -20.531 3.27 1 96.69 227 THR B O 1
ATOM 4088 N N . ARG B 1 228 ? -5.074 -21.781 2.105 1 95.25 228 ARG B N 1
ATOM 4089 C CA . ARG B 1 228 ? -5.508 -23.062 2.629 1 95.25 228 ARG B CA 1
ATOM 4090 C C . ARG B 1 228 ? -4.309 -23.953 2.959 1 95.25 228 ARG B C 1
ATOM 4092 O O . ARG B 1 228 ? -3.195 -23.703 2.496 1 95.25 228 ARG B O 1
ATOM 4099 N N . GLN B 1 229 ? -4.578 -24.938 3.723 1 94.31 229 GLN B N 1
ATOM 4100 C CA . GLN B 1 229 ? -3.521 -25.875 4.117 1 94.31 229 GLN B CA 1
ATOM 4101 C C . GLN B 1 229 ? -3.07 -26.719 2.934 1 94.31 229 GLN B C 1
ATOM 4103 O O . GLN B 1 229 ? -3.857 -27 2.029 1 94.31 229 GLN B O 1
ATOM 4108 N N . LYS B 1 230 ? -1.878 -27.141 3.043 1 94.88 230 LYS B N 1
ATOM 4109 C CA . LYS B 1 230 ? -1.325 -28.047 2.043 1 94.88 230 LYS B CA 1
ATOM 4110 C C . LYS B 1 230 ? -2.07 -29.375 2.039 1 94.88 230 LYS B C 1
ATOM 4112 O O . LYS B 1 230 ? -2.359 -29.938 3.1 1 94.88 230 LYS B O 1
ATOM 4117 N N . MET B 1 231 ? -2.35 -29.859 0.879 1 93.56 231 MET B N 1
ATOM 4118 C CA . MET B 1 231 ? -3.059 -31.125 0.752 1 93.56 231 MET B CA 1
ATOM 4119 C C . MET B 1 231 ? -2.08 -32.281 0.753 1 93.56 231 MET B C 1
ATOM 4121 O O . MET B 1 231 ? -0.926 -32.156 0.349 1 93.56 231 MET B O 1
ATOM 4125 N N . SER B 1 232 ? -2.621 -33.438 1.151 1 92.38 232 SER B N 1
ATOM 4126 C CA . SER B 1 232 ? -1.805 -34.656 1.141 1 92.38 232 SER B CA 1
ATOM 4127 C C . SER B 1 232 ? -1.57 -35.156 -0.282 1 92.38 232 SER B C 1
ATOM 4129 O O . SER B 1 232 ? -2.299 -34.781 -1.203 1 92.38 232 SER B O 1
ATOM 4131 N N . SER B 1 233 ? -0.586 -36 -0.424 1 89.25 233 SER B N 1
ATOM 4132 C CA . SER B 1 233 ? -0.237 -36.562 -1.732 1 89.25 233 SER B CA 1
ATOM 4133 C C . SER B 1 233 ? -1.343 -37.469 -2.27 1 89.25 233 SER B C 1
ATOM 4135 O O . SER B 1 233 ? -1.416 -37.719 -3.475 1 89.25 233 SER B O 1
ATOM 4137 N N . ASP B 1 234 ? -2.154 -37.938 -1.343 1 88.69 234 ASP B N 1
ATOM 4138 C CA . ASP B 1 234 ? -3.268 -38.781 -1.772 1 88.69 234 ASP B CA 1
ATOM 4139 C C . ASP B 1 234 ? -4.418 -37.938 -2.312 1 88.69 234 ASP B C 1
ATOM 4141 O O . ASP B 1 234 ? -5.172 -38.375 -3.178 1 88.69 234 ASP B O 1
ATOM 4145 N N . SER B 1 235 ? -4.477 -36.75 -1.786 1 91.38 235 SER B N 1
ATOM 4146 C CA . SER B 1 235 ? -5.605 -35.906 -2.131 1 91.38 235 SER B CA 1
ATOM 4147 C C . SER B 1 235 ? -5.277 -35 -3.324 1 91.38 235 SER B C 1
ATOM 4149 O O . SER B 1 235 ? -6.18 -34.531 -4.012 1 91.38 235 SER B O 1
ATOM 4151 N N . LYS B 1 236 ? -4.035 -34.781 -3.541 1 93.56 236 LYS B N 1
ATOM 4152 C CA . LYS B 1 236 ? -3.557 -33.969 -4.648 1 93.56 236 LYS B CA 1
ATOM 4153 C C . LYS B 1 236 ? -2.291 -34.562 -5.266 1 93.56 236 LYS B C 1
ATOM 4155 O O . LYS B 1 236 ? -1.278 -34.719 -4.578 1 93.56 236 LYS B O 1
ATOM 4160 N N . LYS B 1 237 ? -2.389 -34.906 -6.531 1 92.88 237 LYS B N 1
ATOM 4161 C CA . LYS B 1 237 ? -1.23 -35.375 -7.285 1 92.88 237 LYS B CA 1
ATOM 4162 C C . LYS B 1 237 ? -0.777 -34.312 -8.305 1 92.88 237 LYS B C 1
ATOM 4164 O O . LYS B 1 237 ? -1.604 -33.688 -8.945 1 92.88 237 LYS B O 1
ATOM 4169 N N . THR B 1 238 ? 0.469 -34.219 -8.438 1 94.19 238 THR B N 1
ATOM 4170 C CA . THR B 1 238 ? 0.988 -33.125 -9.273 1 94.19 238 THR B CA 1
ATOM 4171 C C . THR B 1 238 ? 1.944 -33.688 -10.328 1 94.19 238 THR B C 1
ATOM 4173 O O . THR B 1 238 ? 2.961 -34.281 -9.992 1 94.19 238 THR B O 1
ATOM 4176 N N . TYR B 1 239 ? 1.572 -33.5 -11.594 1 94.88 239 TYR B N 1
ATOM 4177 C CA . TYR B 1 239 ? 2.51 -33.656 -12.703 1 94.88 239 TYR B CA 1
ATOM 4178 C C . TYR B 1 239 ? 3.34 -32.375 -12.891 1 94.88 239 TYR B C 1
ATOM 4180 O O . TYR B 1 239 ? 2.789 -31.297 -13.039 1 94.88 239 TYR B O 1
ATOM 4188 N N . ARG B 1 240 ? 4.605 -32.531 -12.922 1 95.44 240 ARG B N 1
ATOM 4189 C CA . ARG B 1 240 ? 5.477 -31.359 -13.086 1 95.44 240 ARG B CA 1
ATOM 4190 C C . ARG B 1 240 ? 6.027 -31.281 -14.508 1 95.44 240 ARG B C 1
ATOM 4192 O O . ARG B 1 240 ? 6.266 -32.312 -15.141 1 95.44 240 ARG B O 1
ATOM 4199 N N . LEU B 1 241 ? 6.27 -30.125 -14.883 1 96.44 241 LEU B N 1
ATOM 4200 C CA . LEU B 1 241 ? 6.816 -29.938 -16.219 1 96.44 241 LEU B CA 1
ATOM 4201 C C . LEU B 1 241 ? 8.211 -30.562 -16.328 1 96.44 241 LEU B C 1
ATOM 4203 O O . LEU B 1 241 ? 9.102 -30.219 -15.547 1 96.44 241 LEU B O 1
ATOM 4207 N N . LEU B 1 242 ? 8.289 -31.422 -17.219 1 95 242 LEU B N 1
ATOM 4208 C CA . LEU B 1 242 ? 9.578 -32.031 -17.484 1 95 242 LEU B CA 1
ATOM 4209 C C . LEU B 1 242 ? 10.312 -31.297 -18.594 1 95 242 LEU B C 1
ATOM 4211 O O . LEU B 1 242 ? 11.523 -31.078 -18.5 1 95 242 LEU B O 1
ATOM 4215 N N . ASP B 1 243 ? 9.547 -31 -19.609 1 96 243 ASP B N 1
ATOM 4216 C CA . ASP B 1 243 ? 10.156 -30.328 -20.766 1 96 243 ASP B CA 1
ATOM 4217 C C . ASP B 1 243 ? 9.102 -29.625 -21.609 1 96 243 ASP B C 1
ATOM 4219 O O . ASP B 1 243 ? 7.91 -29.922 -21.5 1 96 243 ASP B O 1
ATOM 4223 N N . SER B 1 244 ? 9.578 -28.625 -22.344 1 96.75 244 SER B N 1
ATOM 4224 C CA . SER B 1 244 ? 8.766 -27.891 -23.312 1 96.75 244 SER B CA 1
ATOM 4225 C C . SER B 1 244 ? 9.57 -27.578 -24.578 1 96.75 244 SER B C 1
ATOM 4227 O O . SER B 1 244 ? 10.711 -27.125 -24.484 1 96.75 244 SER B O 1
ATOM 4229 N N . VAL B 1 245 ? 8.914 -27.828 -25.781 1 96 245 VAL B N 1
ATOM 4230 C CA . VAL B 1 245 ? 9.648 -27.641 -27.031 1 96 245 VAL B CA 1
ATOM 4231 C C . VAL B 1 245 ? 8.734 -26.969 -28.062 1 96 245 VAL B C 1
ATOM 4233 O O . VAL B 1 245 ? 7.535 -27.234 -28.094 1 96 245 VAL B O 1
ATOM 4236 N N . LEU B 1 246 ? 9.391 -26.062 -28.781 1 94.75 246 LEU B N 1
ATOM 4237 C CA . LEU B 1 246 ? 8.703 -25.484 -29.938 1 94.75 246 LEU B CA 1
ATOM 4238 C C . LEU B 1 246 ? 8.703 -26.469 -31.109 1 94.75 246 LEU B C 1
ATOM 4240 O O . LEU B 1 246 ? 9.75 -27 -31.469 1 94.75 246 LEU B O 1
ATOM 4244 N N . ILE B 1 247 ? 7.516 -26.656 -31.625 1 93.75 247 ILE B N 1
ATOM 4245 C CA . ILE B 1 247 ? 7.406 -27.562 -32.75 1 93.75 247 ILE B CA 1
ATOM 4246 C C . ILE B 1 247 ? 6.586 -26.906 -33.875 1 93.75 247 ILE B C 1
ATOM 4248 O O . ILE B 1 247 ? 6.098 -25.781 -33.719 1 93.75 247 ILE B O 1
ATOM 4252 N N . GLN B 1 248 ? 6.742 -27.406 -35 1 91.06 248 GLN B N 1
ATOM 4253 C CA . GLN B 1 248 ? 5.887 -27 -36.125 1 91.06 248 GLN B CA 1
ATOM 4254 C C . GLN B 1 248 ? 4.832 -28.062 -36.406 1 91.06 248 GLN B C 1
ATOM 4256 O O . GLN B 1 248 ? 5.125 -29.266 -36.406 1 91.06 248 GLN B O 1
ATOM 4261 N N . ASP B 1 249 ? 3.668 -27.531 -36.469 1 80.12 249 ASP B N 1
ATOM 4262 C CA . ASP B 1 249 ? 2.621 -28.5 -36.781 1 80.12 249 ASP B CA 1
ATOM 4263 C C . ASP B 1 249 ? 2.604 -28.875 -38.25 1 80.12 249 ASP B C 1
ATOM 4265 O O . ASP B 1 249 ? 3.486 -28.453 -39 1 80.12 249 ASP B O 1
ATOM 4269 N N . ASN B 1 250 ? 1.64 -29.75 -38.594 1 79.75 250 ASN B N 1
ATOM 4270 C CA . ASN B 1 250 ? 1.535 -30.266 -39.938 1 79.75 250 ASN B CA 1
ATOM 4271 C C . ASN B 1 250 ? 1.341 -29.156 -40.969 1 79.75 250 ASN B C 1
ATOM 4273 O O . ASN B 1 250 ? 1.691 -29.312 -42.125 1 79.75 250 ASN B O 1
ATOM 4277 N N . ASN B 1 251 ? 0.745 -28 -40.531 1 84.81 251 ASN B N 1
ATOM 4278 C CA . ASN B 1 251 ? 0.507 -26.859 -41.406 1 84.81 251 ASN B CA 1
ATOM 4279 C C . ASN B 1 251 ? 1.623 -25.812 -41.312 1 84.81 251 ASN B C 1
ATOM 4281 O O . ASN B 1 251 ? 1.44 -24.656 -41.688 1 84.81 251 ASN B O 1
ATOM 4285 N N . LYS B 1 252 ? 2.645 -26.188 -40.688 1 83.5 252 LYS B N 1
ATOM 4286 C CA . LYS B 1 252 ? 3.832 -25.344 -40.531 1 83.5 252 LYS B CA 1
ATOM 4287 C C . LYS B 1 252 ? 3.576 -24.203 -39.562 1 83.5 252 LYS B C 1
ATOM 4289 O O . LYS B 1 252 ? 4.234 -23.172 -39.625 1 83.5 252 LYS B O 1
ATOM 4294 N N . ARG B 1 253 ? 2.521 -24.344 -38.938 1 87.69 253 ARG B N 1
ATOM 4295 C CA . ARG B 1 253 ? 2.244 -23.344 -37.875 1 87.69 253 ARG B CA 1
ATOM 4296 C C . ARG B 1 253 ? 2.98 -23.688 -36.594 1 87.69 253 ARG B C 1
ATOM 4298 O O . ARG B 1 253 ? 3.184 -24.859 -36.281 1 87.69 253 ARG B O 1
ATOM 4305 N N . LEU B 1 254 ? 3.332 -22.766 -35.875 1 91.44 254 LEU B N 1
ATOM 4306 C CA . LEU B 1 254 ? 4.078 -22.891 -34.625 1 91.44 254 LEU B CA 1
ATOM 4307 C C . LEU B 1 254 ? 3.211 -23.5 -33.531 1 91.44 254 LEU B C 1
ATOM 4309 O O . LEU B 1 254 ? 2.035 -23.141 -33.375 1 91.44 254 LEU B O 1
ATOM 4313 N N . ALA B 1 255 ? 3.74 -24.516 -32.844 1 94.56 255 ALA B N 1
ATOM 4314 C CA . ALA B 1 255 ? 3.072 -25.156 -31.719 1 94.56 255 ALA B CA 1
ATOM 4315 C C . ALA B 1 255 ? 4.047 -25.406 -30.562 1 94.56 255 ALA B C 1
ATOM 4317 O O . ALA B 1 255 ? 5.262 -25.344 -30.75 1 94.56 255 ALA B O 1
ATOM 4318 N N . VAL B 1 256 ? 3.545 -25.5 -29.406 1 95.81 256 VAL B N 1
ATOM 4319 C CA . VAL B 1 256 ? 4.367 -25.797 -28.234 1 95.81 256 VAL B CA 1
ATOM 4320 C C . VAL B 1 256 ? 3.975 -27.156 -27.672 1 95.81 256 VAL B C 1
ATOM 4322 O O . VAL B 1 256 ? 2.799 -27.406 -27.391 1 95.81 256 VAL B O 1
ATOM 4325 N N . HIS B 1 257 ? 4.945 -28.078 -27.609 1 96.75 257 HIS B N 1
ATOM 4326 C CA . HIS B 1 257 ? 4.766 -29.406 -27.016 1 96.75 257 HIS B CA 1
ATOM 4327 C C . HIS B 1 257 ? 5.301 -29.438 -25.594 1 96.75 257 HIS B C 1
ATOM 4329 O O . HIS B 1 257 ? 6.496 -29.219 -25.359 1 96.75 257 HIS B O 1
ATOM 4335 N N . GLN B 1 258 ? 4.445 -29.703 -24.609 1 97.31 258 GLN B N 1
ATOM 4336 C CA . GLN B 1 258 ? 4.812 -29.766 -23.188 1 97.31 258 GLN B CA 1
ATOM 4337 C C . GLN B 1 258 ? 4.68 -31.172 -22.656 1 97.31 258 GLN B C 1
ATOM 4339 O O . GLN B 1 258 ? 3.717 -31.875 -22.969 1 97.31 258 GLN B O 1
ATOM 4344 N N . ILE B 1 259 ? 5.633 -31.594 -21.906 1 97.56 259 ILE B N 1
ATOM 4345 C CA . ILE B 1 259 ? 5.629 -32.906 -21.281 1 97.56 259 ILE B CA 1
ATOM 4346 C C . ILE B 1 259 ? 5.668 -32.75 -19.766 1 97.56 259 ILE B C 1
ATOM 4348 O O . ILE B 1 259 ? 6.555 -32.094 -19.219 1 97.56 259 ILE B O 1
ATOM 4352 N N . TYR B 1 260 ? 4.707 -33.344 -19.141 1 96.75 260 TYR B N 1
ATOM 4353 C CA . TYR B 1 260 ? 4.617 -33.344 -17.688 1 96.75 260 TYR B CA 1
ATOM 4354 C C . TYR B 1 260 ? 4.809 -34.75 -17.125 1 96.75 260 TYR B C 1
ATOM 4356 O O . TYR B 1 260 ? 4.344 -35.719 -17.703 1 96.75 260 TYR B O 1
ATOM 4364 N N . ILE B 1 261 ? 5.43 -34.812 -15.914 1 95.5 261 ILE B N 1
ATOM 4365 C CA . ILE B 1 261 ? 5.738 -36.125 -15.359 1 95.5 261 ILE B CA 1
ATOM 4366 C C . ILE B 1 261 ? 5.27 -36.219 -13.914 1 95.5 261 ILE B C 1
ATOM 4368 O O . ILE B 1 261 ? 5.379 -35.25 -13.164 1 95.5 261 ILE B O 1
ATOM 4372 N N . LEU B 1 262 ? 4.664 -37.25 -13.508 1 94.19 262 LEU B N 1
ATOM 4373 C CA . LEU B 1 262 ? 4.395 -37.656 -12.133 1 94.19 262 LEU B CA 1
ATOM 4374 C C . LEU B 1 262 ? 5.258 -38.875 -11.742 1 94.19 262 LEU B C 1
ATOM 4376 O O . LEU B 1 262 ? 5.086 -39.969 -12.281 1 94.19 262 LEU B O 1
ATOM 4380 N N . LYS B 1 263 ? 6.137 -38.562 -10.789 1 88.12 263 LYS B N 1
ATOM 4381 C CA . LYS B 1 263 ? 7.027 -39.656 -10.391 1 88.12 263 LYS B CA 1
ATOM 4382 C C . LYS B 1 263 ? 6.293 -40.688 -9.539 1 88.12 263 LYS B C 1
ATOM 4384 O O . LYS B 1 263 ? 5.531 -40.312 -8.641 1 88.12 263 LYS B O 1
ATOM 4389 N N . GLY B 1 264 ? 6.488 -41.875 -9.93 1 84.81 264 GLY B N 1
ATOM 4390 C CA . GLY B 1 264 ? 5.859 -42.969 -9.195 1 84.81 264 GLY B CA 1
ATOM 4391 C C . GLY B 1 264 ? 6.48 -43.188 -7.824 1 84.81 264 GLY B C 1
ATOM 4392 O O . GLY B 1 264 ? 7.625 -42.812 -7.586 1 84.81 264 GLY B O 1
ATOM 4393 N N . GLU B 1 265 ? 5.594 -43.594 -6.828 1 74.62 265 GLU B N 1
ATOM 4394 C CA . GLU B 1 265 ? 6.066 -43.906 -5.484 1 74.62 265 GLU B CA 1
ATOM 4395 C C . GLU B 1 265 ? 6.707 -45.281 -5.449 1 74.62 265 GLU B C 1
ATOM 4397 O O . GLU B 1 265 ? 6.273 -46.219 -6.152 1 74.62 265 GLU B O 1
ATOM 4402 N N . GLU B 1 266 ? 8.023 -45.312 -4.953 1 65.81 266 GLU B N 1
ATOM 4403 C CA . GLU B 1 266 ? 8.633 -46.594 -4.711 1 65.81 266 GLU B CA 1
ATOM 4404 C C . GLU B 1 266 ? 8.203 -47.188 -3.361 1 65.81 266 GLU B C 1
ATOM 4406 O O . GLU B 1 266 ? 8.492 -46.594 -2.314 1 65.81 266 GLU B O 1
ATOM 4411 N N . ASN B 1 267 ? 7.094 -47.719 -3.377 1 63.75 267 ASN B N 1
ATOM 4412 C CA . ASN B 1 267 ? 6.82 -48.406 -2.119 1 63.75 267 ASN B CA 1
ATOM 4413 C C . ASN B 1 267 ? 7.398 -49.812 -2.111 1 63.75 267 ASN B C 1
ATOM 4415 O O . ASN B 1 267 ? 7.809 -50.312 -3.156 1 63.75 267 ASN B O 1
ATOM 4419 N N . ASP B 1 268 ? 7.809 -50.312 -0.871 1 62.31 268 ASP B N 1
ATOM 4420 C CA . ASP B 1 268 ? 8.445 -51.594 -0.626 1 62.31 268 ASP B CA 1
ATOM 4421 C C . ASP B 1 268 ? 7.828 -52.688 -1.498 1 62.31 268 ASP B C 1
ATOM 4423 O O . ASP B 1 268 ? 8.484 -53.688 -1.826 1 62.31 268 ASP B O 1
ATOM 4427 N N . HIS B 1 269 ? 6.637 -52.562 -1.943 1 62.59 269 HIS B N 1
ATOM 4428 C CA . HIS B 1 269 ? 5.988 -53.719 -2.539 1 62.59 269 HIS B CA 1
ATOM 4429 C C . HIS B 1 269 ? 5.594 -53.469 -3.988 1 62.59 269 HIS B C 1
ATOM 4431 O O . HIS B 1 269 ? 5.328 -54.406 -4.746 1 62.59 269 HIS B O 1
ATOM 4437 N N . GLU B 1 270 ? 5.363 -52.25 -4.398 1 62.19 270 GLU B N 1
ATOM 4438 C CA . GLU B 1 270 ? 4.922 -52 -5.766 1 62.19 270 GLU B CA 1
ATOM 4439 C C . GLU B 1 270 ? 5.555 -50.719 -6.32 1 62.19 270 GLU B C 1
ATOM 4441 O O . GLU B 1 270 ? 5.59 -49.688 -5.641 1 62.19 270 GLU B O 1
ATOM 4446 N N . ILE B 1 271 ? 6.418 -50.906 -7.293 1 63.72 271 ILE B N 1
ATOM 4447 C CA . ILE B 1 271 ? 6.961 -49.75 -8.008 1 63.72 271 ILE B CA 1
ATOM 4448 C C . ILE B 1 271 ? 5.91 -49.188 -8.953 1 63.72 271 ILE B C 1
ATOM 4450 O O . ILE B 1 271 ? 5.473 -49.875 -9.883 1 63.72 271 ILE B O 1
ATOM 4454 N N . GLN B 1 272 ? 5.223 -48.156 -8.438 1 72.12 272 GLN B N 1
ATOM 4455 C CA . GLN B 1 272 ? 4.367 -47.469 -9.398 1 72.12 272 GLN B CA 1
ATOM 4456 C C . GLN B 1 272 ? 5.195 -46.656 -10.398 1 72.12 272 GLN B C 1
ATOM 4458 O O . GLN B 1 272 ? 6.074 -45.906 -10 1 72.12 272 GLN B O 1
ATOM 4463 N N . GLY B 1 273 ? 5.121 -46.969 -11.672 1 82.25 273 GLY B N 1
ATOM 4464 C CA . GLY B 1 273 ? 5.867 -46.312 -12.719 1 82.25 273 GLY B CA 1
ATOM 4465 C C . GLY B 1 273 ? 5.512 -44.844 -12.852 1 82.25 273 GLY B C 1
ATOM 4466 O O . GLY B 1 273 ? 4.492 -44.375 -12.32 1 82.25 273 GLY B O 1
ATOM 4467 N N . ASP B 1 274 ? 6.406 -44.188 -13.438 1 90.38 274 ASP B N 1
ATOM 4468 C CA . ASP B 1 274 ? 6.168 -42.812 -13.766 1 90.38 274 ASP B CA 1
ATOM 4469 C C . ASP B 1 274 ? 4.98 -42.656 -14.719 1 90.38 274 ASP B C 1
ATOM 4471 O O . ASP B 1 274 ? 4.68 -43.562 -15.492 1 90.38 274 ASP B O 1
ATOM 4475 N N . SER B 1 275 ? 4.203 -41.656 -14.438 1 92.5 275 SER B N 1
ATOM 4476 C CA . SER B 1 275 ? 3.131 -41.281 -15.359 1 92.5 275 SER B CA 1
ATOM 4477 C C . SER B 1 275 ? 3.459 -40 -16.094 1 92.5 275 SER B C 1
ATOM 4479 O O . SER B 1 275 ? 4.039 -39.062 -15.523 1 92.5 275 SER B O 1
ATOM 4481 N N . ILE B 1 276 ? 3.145 -40 -17.406 1 94.94 276 ILE B N 1
ATOM 4482 C CA . ILE B 1 276 ? 3.482 -38.844 -18.234 1 94.94 276 ILE B CA 1
ATOM 4483 C C . ILE B 1 276 ? 2.215 -38.281 -18.875 1 94.94 276 ILE B C 1
ATOM 4485 O O . ILE B 1 276 ? 1.328 -39.031 -19.281 1 94.94 276 ILE B O 1
ATOM 4489 N N . MET B 1 277 ? 2.096 -36.969 -18.906 1 94.56 277 MET B N 1
ATOM 4490 C CA . MET B 1 277 ? 1.071 -36.281 -19.672 1 94.56 277 MET B CA 1
ATOM 44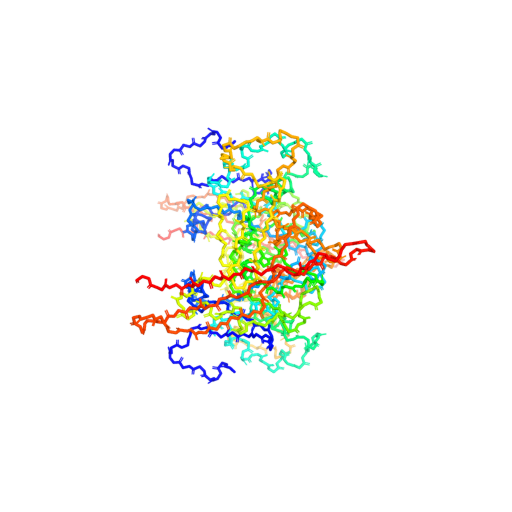91 C C . MET B 1 277 ? 1.703 -35.312 -20.672 1 94.56 277 MET B C 1
ATOM 4493 O O . MET B 1 277 ? 2.656 -34.594 -20.344 1 94.56 277 MET B O 1
ATOM 4497 N N . SER B 1 278 ? 1.202 -35.406 -21.906 1 95.69 278 SER B N 1
ATOM 4498 C CA . SER B 1 278 ? 1.699 -34.531 -22.969 1 95.69 278 SER B CA 1
ATOM 4499 C C . SER B 1 278 ? 0.608 -33.594 -23.469 1 95.69 278 SER B C 1
ATOM 4501 O O . SER B 1 278 ? -0.545 -34 -23.625 1 95.69 278 SER B O 1
ATOM 4503 N N . LEU B 1 279 ? 0.976 -32.344 -23.578 1 94.81 279 LEU B N 1
ATOM 4504 C CA . LEU B 1 279 ? 0.07 -31.312 -24.094 1 94.81 279 LEU B CA 1
ATOM 4505 C C . LEU B 1 279 ? 0.67 -30.609 -25.312 1 94.81 279 LEU B C 1
ATOM 4507 O O . LEU B 1 279 ? 1.849 -30.25 -25.312 1 94.81 279 LEU B O 1
ATOM 4511 N N . ILE B 1 280 ? -0.112 -30.5 -26.328 1 94 280 ILE B N 1
ATOM 4512 C CA . ILE B 1 280 ? 0.291 -29.75 -27.516 1 94 280 ILE B CA 1
ATOM 4513 C C . ILE B 1 280 ? -0.634 -28.547 -27.688 1 94 280 ILE B C 1
ATOM 4515 O O . ILE B 1 280 ? -1.849 -28.703 -27.828 1 94 280 ILE B O 1
ATOM 4519 N N . TRP B 1 281 ? 0.014 -27.391 -27.656 1 92.88 281 TRP B N 1
ATOM 4520 C CA . TRP B 1 281 ? -0.707 -26.141 -27.859 1 92.88 281 TRP B CA 1
ATOM 4521 C C . TRP B 1 281 ? -0.558 -25.641 -29.297 1 92.88 281 TRP B C 1
ATOM 4523 O O . TRP B 1 281 ? 0.556 -25.562 -29.812 1 92.88 281 TRP B O 1
ATOM 4533 N N . ARG B 1 282 ? -1.751 -25.359 -29.906 1 89.69 282 ARG B N 1
ATOM 4534 C CA . ARG B 1 282 ? -1.78 -24.828 -31.266 1 89.69 282 ARG B CA 1
ATOM 4535 C C . ARG B 1 282 ? -2.613 -23.562 -31.328 1 89.69 282 ARG B C 1
ATOM 4537 O O . ARG B 1 282 ? -3.615 -23.422 -30.625 1 89.69 282 ARG B O 1
ATOM 4544 N N . ARG B 1 283 ? -2.029 -22.578 -32.062 1 79.56 283 ARG B N 1
ATOM 4545 C CA . ARG B 1 283 ? -2.822 -21.375 -32.312 1 79.56 283 ARG B CA 1
ATOM 4546 C C . ARG B 1 283 ? -3.844 -21.609 -33.438 1 79.56 283 ARG B C 1
ATOM 4548 O O . ARG B 1 283 ? -3.551 -22.281 -34.406 1 79.56 283 ARG B O 1
ATOM 4555 N N . ASP B 1 284 ? -5.172 -21.391 -33.125 1 65 284 ASP B N 1
ATOM 4556 C CA . ASP B 1 284 ? -6.117 -21.484 -34.219 1 65 284 ASP B CA 1
ATOM 4557 C C . ASP B 1 284 ? -5.887 -20.359 -35.25 1 65 284 ASP B C 1
ATOM 4559 O O . ASP B 1 284 ? -5.418 -19.281 -34.875 1 65 284 ASP B O 1
#

Radius of gyration: 28.75 Å; Cα contacts (8 Å, |Δi|>4): 1182; chains: 2; bounding box: 57×100×78 Å

Nearest PDB structures (foldseek):
  8yrl-assembly1_B  TM=8.312E-01  e=5.349E-21  Aspergillus fumigatus CEA10
  4qi7-assembly1_A  TM=5.303E-01  e=2.939E+00  Neurospora crassa OR74A
  4qi4-assembly1_A  TM=4.105E-01  e=1.427E+00  Thermothelomyces myriococcoides
  4qi6-assembly1_A  TM=4.380E-01  e=2.310E+00  Thermothelomyces myriococcoides
  4qi7-assembly2_B  TM=3.913E-01  e=5.054E+00  Neurospora crassa OR74A

Foldseek 3Di:
DLVPDDPPDFKDKAADPFKDFLFPVVVVVVCVVDDLVDWAWEAADALFVVRCVVLHQWHDRSLMIITRSVNVVQCVVCVVVLVVDDPDPRPRSSSQVSSVVRHVYGYDHDLLRYSCPFAAASCLVLQLQGRHRMDGDQCVPHNPHHRPVCFLSVCCVQPRRQRQHWDDDLQQWIDRRSWKIKHFNLPQAPPNPPPDDNPVPHHHDYSNARENPGDDPGDRCVRRPPHDYHDDCNRMFMWTWDGKDWDADPVRFIKIKTKTKGQFDDDPPDGDHIDMDIDIGGDD/DLVPDDPPDFKDKAADPFKDFLFPVVVVVVCVVDDLVDWAWEAADALFVVRCVVLHQWHDRSLMIITRSVNVVQCVVCVVVLVVDDPDPRPRSSSQVSSVVRHVYGYDHDLLRYSCPFAAASCLVLQLQGRHRMDGDQCVPHNPHHRPVCFLSVCCVQPRRQRQHWDDDLQQWIDRRSWKIKHFNLAQAPPNPPPDDNPPPHHHDYSNARENPGDDPGDRCVRRPPHDYHDDCNRMFMWTWDGKDWDADPVRFIKIKTKTKGQFDDDPPDGDHIDMDIDIGGDD

InterPro domains:
  IPR006740 Protein of unknown function DUF604 [PF04646] (58-139)